Protein AF-0000000078445352 (afdb_homodimer)

InterPro domains:
  IPR007325 Kynurenine formamidase/cyclase-like [PF04199] (77-257)
  IPR037175 Kynurenine formamidase superfamily [G3DSA:3.50.30.50] (40-323)
  IPR037175 Kynurenine formamidase superfamily [SSF102198] (96-322)

Structure (mmCIF, N/CA/C/O backbone):
data_AF-0000000078445352-model_v1
#
loop_
_entity.id
_entity.type
_entity.pdbx_description
1 polymer Cyclase
#
loop_
_atom_site.group_PDB
_atom_site.id
_atom_site.type_symbol
_atom_site.label_atom_id
_atom_site.label_alt_id
_atom_site.label_comp_id
_atom_site.label_asym_id
_atom_site.label_entity_id
_atom_site.label_seq_id
_atom_site.pdbx_PDB_ins_code
_atom_site.Cartn_x
_atom_site.Cartn_y
_atom_site.Cartn_z
_atom_site.occupancy
_atom_site.B_iso_or_equiv
_atom_site.auth_seq_id
_atom_site.auth_comp_id
_atom_site.auth_asym_id
_atom_site.auth_atom_id
_atom_site.pdbx_PDB_model_num
ATOM 1 N N . MET A 1 1 ? -12.82 -17.109 7.715 1 85.44 1 MET A N 1
ATOM 2 C CA . MET A 1 1 ? -13.039 -18.531 7.445 1 85.44 1 MET A CA 1
ATOM 3 C C . MET A 1 1 ? -12.008 -19.391 8.172 1 85.44 1 MET A C 1
ATOM 5 O O . MET A 1 1 ? -10.805 -19.094 8.133 1 85.44 1 MET A O 1
ATOM 9 N N . ASP A 1 2 ? -12.453 -20.359 8.828 1 86.25 2 ASP A N 1
ATOM 10 C CA . ASP A 1 2 ? -11.57 -21.344 9.445 1 86.25 2 ASP A CA 1
ATOM 11 C C . ASP A 1 2 ? -11.078 -22.359 8.414 1 86.25 2 ASP A C 1
ATOM 13 O O . ASP A 1 2 ? -11.875 -23.109 7.832 1 86.25 2 ASP A O 1
ATOM 17 N N . ALA A 1 3 ? -9.805 -22.344 8.156 1 92.25 3 ALA A N 1
ATOM 18 C CA . ALA A 1 3 ? -9.195 -23.219 7.152 1 92.25 3 ALA A CA 1
ATOM 19 C C . ALA A 1 3 ? -9.531 -24.688 7.422 1 92.25 3 ALA A C 1
ATOM 21 O O . ALA A 1 3 ? -9.602 -25.484 6.492 1 92.25 3 ALA A O 1
ATOM 22 N N . ALA A 1 4 ? -9.742 -25.109 8.664 1 85.38 4 ALA A N 1
ATOM 23 C CA . ALA A 1 4 ? -10.047 -26.484 9.055 1 85.38 4 ALA A CA 1
ATOM 24 C C . ALA A 1 4 ? -11.375 -26.953 8.453 1 85.38 4 ALA A C 1
ATOM 26 O O . ALA A 1 4 ? -11.641 -28.141 8.352 1 85.38 4 ALA A O 1
ATOM 27 N N . LYS A 1 5 ? -12.188 -26.047 8 1 90.25 5 LYS A N 1
ATOM 28 C CA . LYS A 1 5 ? -13.5 -26.359 7.453 1 90.25 5 LYS A CA 1
ATOM 29 C C . LYS A 1 5 ? -13.43 -26.609 5.949 1 90.25 5 LYS A C 1
ATOM 31 O O . LYS A 1 5 ? -14.383 -27.094 5.348 1 90.25 5 LYS A O 1
ATOM 36 N N . LEU A 1 6 ? -12.273 -26.219 5.348 1 96.44 6 LEU A N 1
ATOM 37 C CA . LEU A 1 6 ? -12.102 -26.453 3.918 1 96.44 6 LEU A CA 1
ATOM 38 C C . LEU A 1 6 ? -11.75 -27.906 3.645 1 96.44 6 LEU A C 1
ATOM 40 O O . LEU A 1 6 ? -10.984 -28.516 4.395 1 96.44 6 LEU A O 1
ATOM 44 N N . PRO A 1 7 ? -12.344 -28.484 2.619 1 97.06 7 PRO A N 1
ATOM 45 C CA . PRO A 1 7 ? -11.977 -29.844 2.246 1 97.06 7 PRO A CA 1
ATOM 46 C C . PRO A 1 7 ? -10.547 -29.969 1.73 1 97.06 7 PRO A C 1
ATOM 48 O O . PRO A 1 7 ? -10 -28.984 1.196 1 97.06 7 PRO A O 1
ATOM 51 N N . ASN A 1 8 ? -9.984 -31.156 1.906 1 97.25 8 ASN A N 1
ATOM 52 C CA . ASN A 1 8 ? -8.742 -31.438 1.197 1 97.25 8 ASN A CA 1
ATOM 53 C C . ASN A 1 8 ? -8.969 -31.562 -0.306 1 97.25 8 ASN A C 1
ATOM 55 O O . ASN A 1 8 ? -10.102 -31.781 -0.751 1 97.25 8 ASN A O 1
ATOM 59 N N . TRP A 1 9 ? -7.898 -31.406 -1.06 1 97.94 9 TRP A N 1
ATOM 60 C CA . TRP A 1 9 ? -7.949 -31.438 -2.518 1 97.94 9 TRP A CA 1
ATOM 61 C C . TRP A 1 9 ? -8.719 -32.656 -3 1 97.94 9 TRP A C 1
ATOM 63 O O . TRP A 1 9 ? -9.625 -32.562 -3.832 1 97.94 9 TRP A O 1
ATOM 73 N N . LYS A 1 10 ? -8.438 -33.844 -2.467 1 97.44 10 LYS A N 1
ATOM 74 C CA . LYS A 1 10 ? -9.023 -35.094 -2.932 1 97.44 10 LYS A CA 1
ATOM 75 C C . LYS A 1 10 ? -10.523 -35.125 -2.645 1 97.44 10 LYS A C 1
ATOM 77 O O . LYS A 1 10 ? -11.273 -35.844 -3.328 1 97.44 10 LYS A O 1
ATOM 82 N N . ASP A 1 11 ? -10.977 -34.344 -1.657 1 97.56 11 ASP A N 1
ATOM 83 C CA . ASP A 1 11 ? -12.367 -34.406 -1.204 1 97.56 11 ASP A CA 1
ATOM 84 C C . ASP A 1 11 ? -13.141 -33.156 -1.655 1 97.56 11 ASP A C 1
ATOM 86 O O . ASP A 1 11 ? -14.25 -32.906 -1.181 1 97.56 11 ASP A O 1
ATOM 90 N N . MET A 1 12 ? -12.578 -32.344 -2.465 1 97.25 12 MET A N 1
ATOM 91 C CA . MET A 1 12 ? -13.258 -31.141 -2.961 1 97.25 12 MET A CA 1
ATOM 92 C C . MET A 1 12 ? -14.586 -31.516 -3.629 1 97.25 12 MET A C 1
ATOM 94 O O . MET A 1 12 ? -14.633 -32.406 -4.457 1 97.25 12 MET A O 1
ATOM 98 N N . PRO A 1 13 ? -15.609 -30.828 -3.213 1 96.5 13 PRO A N 1
ATOM 99 C CA . PRO A 1 13 ? -16.906 -31.125 -3.83 1 96.5 13 PRO A CA 1
ATOM 100 C C . PRO A 1 13 ? -16.922 -30.828 -5.328 1 96.5 13 PRO A C 1
ATOM 102 O O . PRO A 1 13 ? -16.25 -29.906 -5.785 1 96.5 13 PRO A O 1
ATOM 105 N N . ASN A 1 14 ? -17.766 -31.578 -5.969 1 96.06 14 ASN A N 1
ATOM 106 C CA . ASN A 1 14 ? -17.938 -31.375 -7.406 1 96.06 14 ASN A CA 1
ATOM 107 C C . ASN A 1 14 ? -18.734 -30.109 -7.699 1 96.06 14 ASN A C 1
ATOM 109 O O . ASN A 1 14 ? -19.75 -29.844 -7.043 1 96.06 14 ASN A O 1
ATOM 113 N N . VAL A 1 15 ? -18.203 -29.328 -8.594 1 96.12 15 VAL A N 1
ATOM 114 C CA . VAL A 1 15 ? -18.953 -28.219 -9.18 1 96.12 15 VAL A CA 1
ATOM 115 C C . VAL A 1 15 ? -19.344 -28.562 -10.617 1 96.12 15 VAL A C 1
ATOM 117 O O . VAL A 1 15 ? -18.5 -28.875 -11.438 1 96.12 15 VAL A O 1
ATOM 120 N N . GLU A 1 16 ? -20.625 -28.469 -10.859 1 94.12 16 GLU A N 1
ATOM 121 C CA . GLU A 1 16 ? -21.156 -28.906 -12.148 1 94.12 16 GLU A CA 1
ATOM 122 C C . GLU A 1 16 ? -20.469 -28.203 -13.305 1 94.12 16 GLU A C 1
ATOM 124 O O . GLU A 1 16 ? -20.359 -26.984 -13.328 1 94.12 16 GLU A O 1
ATOM 129 N N . GLY A 1 17 ? -19.953 -29.016 -14.242 1 93.06 17 GLY A N 1
ATOM 130 C CA . GLY A 1 17 ? -19.359 -28.5 -15.469 1 93.06 17 GLY A CA 1
ATOM 131 C C . GLY A 1 17 ? -17.938 -28 -15.281 1 93.06 17 GLY A C 1
ATOM 132 O O . GLY A 1 17 ? -17.359 -27.438 -16.203 1 93.06 17 GLY A O 1
ATOM 133 N N . LYS A 1 18 ? -17.406 -28.188 -14.078 1 95.31 18 LYS A N 1
ATOM 134 C CA . LYS A 1 18 ? -16.062 -27.719 -13.797 1 95.31 18 LYS A CA 1
ATOM 135 C C . LYS A 1 18 ? -15.141 -28.891 -13.43 1 95.31 18 LYS A C 1
ATOM 137 O O . LYS A 1 18 ? -15.617 -29.938 -13.008 1 95.31 18 LYS A O 1
ATOM 142 N N . PRO A 1 19 ? -13.883 -28.688 -13.68 1 94.06 19 PRO A N 1
ATOM 143 C CA . PRO A 1 19 ? -12.953 -29.75 -13.289 1 94.06 19 PRO A CA 1
ATOM 144 C C . PRO A 1 19 ? -12.875 -29.922 -11.773 1 94.06 19 PRO A C 1
ATOM 146 O O . PRO A 1 19 ? -13.328 -29.062 -11.016 1 94.06 19 PRO A O 1
ATOM 149 N N . HIS A 1 20 ? -12.305 -31.094 -11.375 1 96.5 20 HIS A N 1
ATOM 150 C CA . HIS A 1 20 ? -12.008 -31.297 -9.961 1 96.5 20 HIS A CA 1
ATOM 151 C C . HIS A 1 20 ? -11.141 -30.172 -9.414 1 96.5 20 HIS A C 1
ATOM 153 O O . HIS A 1 20 ? -10.203 -29.719 -10.078 1 96.5 20 HIS A O 1
ATOM 159 N N . GLY A 1 21 ? -11.492 -29.688 -8.258 1 96.81 21 GLY A N 1
ATOM 160 C CA . GLY A 1 21 ? -10.656 -28.688 -7.621 1 96.81 21 GLY A CA 1
ATOM 161 C C . GLY A 1 21 ? -11.25 -27.297 -7.676 1 96.81 21 GLY A C 1
ATOM 162 O O . GLY A 1 21 ? -10.648 -26.344 -7.172 1 96.81 21 GLY A O 1
ATOM 163 N N . CYS A 1 22 ? -12.375 -27.125 -8.312 1 97.69 22 CYS A N 1
ATOM 164 C CA . CYS A 1 22 ? -13.07 -25.844 -8.305 1 97.69 22 CYS A CA 1
ATOM 165 C C . CYS A 1 22 ? -13.633 -25.531 -6.922 1 97.69 22 CYS A C 1
ATOM 167 O O . CYS A 1 22 ? -14.359 -26.344 -6.344 1 97.69 22 CYS A O 1
ATOM 169 N N . ALA A 1 23 ? -13.352 -24.391 -6.398 1 97.94 23 ALA A N 1
ATOM 170 C CA . ALA A 1 23 ? -13.688 -24.062 -5.012 1 97.94 23 ALA A CA 1
ATOM 171 C C . ALA A 1 23 ? -14.891 -23.125 -4.949 1 97.94 23 ALA A C 1
ATOM 173 O O . ALA A 1 23 ? -15.172 -22.531 -3.902 1 97.94 23 ALA A O 1
ATOM 174 N N . TRP A 1 24 ? -15.609 -22.953 -6.059 1 98 24 TRP A N 1
ATOM 175 C CA . TRP A 1 24 ? -16.766 -22.062 -6.074 1 98 24 TRP A CA 1
ATOM 176 C C . TRP A 1 24 ? -17.766 -22.453 -4.988 1 98 24 TRP A C 1
ATOM 178 O O . TRP A 1 24 ? -18.047 -23.641 -4.781 1 98 24 TRP A O 1
ATOM 188 N N . GLY A 1 25 ? -18.25 -21.438 -4.23 1 96.81 25 GLY A N 1
ATOM 189 C CA . GLY A 1 25 ? -19.281 -21.641 -3.225 1 96.81 25 GLY A CA 1
ATOM 190 C C . GLY A 1 25 ? -18.719 -21.938 -1.848 1 96.81 25 GLY A C 1
ATOM 191 O O . GLY A 1 25 ? -19.422 -21.828 -0.844 1 96.81 25 GLY A O 1
ATOM 192 N N . LEU A 1 26 ? -17.453 -22.312 -1.758 1 97.25 26 LEU A N 1
ATOM 193 C CA . LEU A 1 26 ? -16.891 -22.75 -0.485 1 97.25 26 LEU A CA 1
ATOM 194 C C . LEU A 1 26 ? -16.766 -21.578 0.487 1 97.25 26 LEU A C 1
ATOM 196 O O . LEU A 1 26 ? -16.828 -21.766 1.704 1 97.25 26 LEU A O 1
ATOM 200 N N . PHE A 1 27 ? -16.625 -20.328 -0.074 1 97.62 27 PHE A N 1
ATOM 201 C CA . PHE A 1 27 ? -16.438 -19.172 0.786 1 97.62 27 PHE A CA 1
ATOM 202 C C . PHE A 1 27 ? -17.703 -18.328 0.832 1 97.62 27 PHE A C 1
ATOM 204 O O . PHE A 1 27 ? -17.703 -17.234 1.387 1 97.62 27 PHE A O 1
ATOM 211 N N . ASP A 1 28 ? -18.781 -18.766 0.199 1 97.5 28 ASP A N 1
ATOM 212 C CA . ASP A 1 28 ? -20.047 -18.062 0.258 1 97.5 28 ASP A CA 1
ATOM 213 C C . ASP A 1 28 ? -20.594 -18.016 1.686 1 97.5 28 ASP A C 1
ATOM 215 O O . ASP A 1 28 ? -20.312 -18.906 2.486 1 97.5 28 ASP A O 1
ATOM 219 N N . LYS A 1 29 ? -21.234 -16.906 2.092 1 94.56 29 LYS A N 1
ATOM 220 C CA . LYS A 1 29 ? -21.859 -16.75 3.402 1 94.56 29 LYS A CA 1
ATOM 221 C C . LYS A 1 29 ? -23.266 -16.188 3.277 1 94.56 29 LYS A C 1
ATOM 223 O O . LYS A 1 29 ? -23.469 -15.172 2.6 1 94.56 29 LYS A O 1
ATOM 228 N N . ASP A 1 30 ? -24.219 -16.828 3.885 1 94.19 30 ASP A N 1
ATOM 229 C CA . ASP A 1 30 ? -25.609 -16.359 3.967 1 94.19 30 ASP A CA 1
ATOM 230 C C . ASP A 1 30 ? -26.188 -16.125 2.576 1 94.19 30 ASP A C 1
ATOM 232 O O . ASP A 1 30 ? -26.75 -15.07 2.303 1 94.19 30 ASP A O 1
ATOM 236 N N . ASP A 1 31 ? -25.938 -17 1.614 1 92.31 31 ASP A N 1
ATOM 237 C CA . ASP A 1 31 ? -26.469 -17.016 0.255 1 92.31 31 ASP A CA 1
ATOM 238 C C . ASP A 1 31 ? -25.922 -15.859 -0.569 1 92.31 31 ASP A C 1
ATOM 240 O O . ASP A 1 31 ? -26.516 -15.469 -1.58 1 92.31 31 ASP A O 1
ATOM 244 N N . VAL A 1 32 ? -24.938 -15.242 -0.043 1 96.06 32 VAL A N 1
ATOM 245 C CA . VAL A 1 32 ? -24.234 -14.203 -0.798 1 96.06 32 VAL A CA 1
ATOM 246 C C . VAL A 1 32 ? -22.953 -14.758 -1.386 1 96.06 32 VAL A C 1
ATOM 248 O O . VAL A 1 32 ? -22.125 -15.328 -0.663 1 96.06 32 VAL A O 1
ATOM 251 N N . LYS A 1 33 ? -22.734 -14.594 -2.654 1 97.25 33 LYS A N 1
ATOM 252 C CA . LYS A 1 33 ? -21.547 -15.055 -3.35 1 97.25 33 LYS A CA 1
ATOM 253 C C . LYS A 1 33 ? -20.297 -14.289 -2.891 1 97.25 33 LYS A C 1
ATOM 255 O O . LYS A 1 33 ? -20.328 -13.055 -2.807 1 97.25 33 LYS A O 1
ATOM 260 N N . ASP A 1 34 ? -19.312 -15.055 -2.643 1 98.31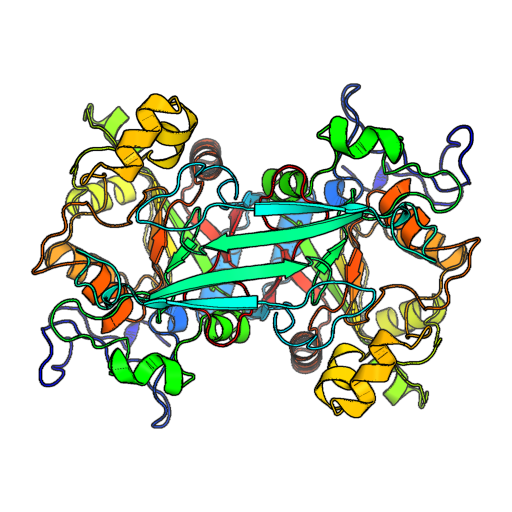 34 ASP A N 1
ATOM 261 C CA . ASP A 1 34 ? -18.062 -14.484 -2.16 1 98.31 34 ASP A CA 1
ATOM 262 C C . ASP A 1 34 ? -17.328 -13.742 -3.279 1 98.31 34 ASP A C 1
ATOM 264 O O . ASP A 1 34 ? -17.469 -14.102 -4.453 1 98.31 34 ASP A O 1
ATOM 268 N N . GLU A 1 35 ? -16.609 -12.703 -2.896 1 98.25 35 GLU A N 1
ATOM 269 C CA . GLU A 1 35 ? -15.836 -11.945 -3.879 1 98.25 35 GLU A CA 1
ATOM 270 C C . GLU A 1 35 ? -14.359 -11.867 -3.473 1 98.25 35 GLU A C 1
ATOM 272 O O . GLU A 1 35 ? -13.594 -11.102 -4.062 1 98.25 35 GLU A O 1
ATOM 277 N N . LEU A 1 36 ? -13.906 -12.641 -2.445 1 98.62 36 LEU A N 1
ATOM 278 C CA . LEU A 1 36 ? -12.562 -12.492 -1.893 1 98.62 36 LEU A CA 1
ATOM 279 C C . LEU A 1 36 ? -11.75 -13.766 -2.082 1 98.62 36 LEU A C 1
ATOM 281 O O . LEU A 1 36 ? -10.523 -13.734 -2.041 1 98.62 36 LEU A O 1
ATOM 285 N N . GLY A 1 37 ? -12.445 -14.922 -2.205 1 98.56 37 GLY A N 1
ATOM 286 C CA . GLY A 1 37 ? -11.758 -16.188 -2.342 1 98.56 37 GLY A CA 1
ATOM 287 C C . GLY A 1 37 ? -10.898 -16.531 -1.141 1 98.56 37 GLY A C 1
ATOM 288 O O . GLY A 1 37 ? -11.375 -16.5 -0.002 1 98.56 37 GLY A O 1
ATOM 289 N N . THR A 1 38 ? -9.656 -16.922 -1.381 1 98.88 38 THR A N 1
ATOM 290 C CA . THR A 1 38 ? -8.773 -17.453 -0.348 1 98.88 38 THR A CA 1
ATOM 291 C C . THR A 1 38 ? -8.344 -16.344 0.615 1 98.88 38 THR A C 1
ATOM 293 O O . THR A 1 38 ? -7.805 -16.625 1.688 1 98.88 38 THR A O 1
ATOM 296 N N . LEU A 1 39 ? -8.586 -15.086 0.323 1 98.88 39 LEU A N 1
ATOM 297 C CA . LEU A 1 39 ? -8.289 -14.023 1.275 1 98.88 39 LEU A CA 1
ATOM 298 C C . LEU A 1 39 ? -9.164 -14.148 2.52 1 98.88 39 LEU A C 1
ATOM 300 O O . LEU A 1 39 ? -8.859 -13.555 3.559 1 98.88 39 LEU A O 1
ATOM 304 N N . ASN A 1 40 ? -10.266 -14.906 2.398 1 98.62 40 ASN A N 1
ATOM 305 C CA . ASN A 1 40 ? -11.102 -15.172 3.562 1 98.62 40 ASN A CA 1
ATOM 306 C C . ASN A 1 40 ? -10.336 -15.922 4.645 1 98.62 40 ASN A C 1
ATOM 308 O O . ASN A 1 40 ? -10.758 -15.961 5.801 1 98.62 40 ASN A O 1
ATOM 312 N N . LEU A 1 41 ? -9.219 -16.547 4.301 1 98.75 41 LEU A N 1
ATOM 313 C CA . LEU A 1 41 ? -8.406 -17.281 5.258 1 98.75 41 LEU A CA 1
ATOM 314 C C . LEU A 1 41 ? -7.668 -16.344 6.195 1 98.75 41 LEU A C 1
ATOM 316 O O . LEU A 1 41 ? -7.164 -16.766 7.238 1 98.75 41 LEU A O 1
ATOM 320 N N . LEU A 1 42 ? -7.555 -15.086 5.797 1 98.81 42 LEU A N 1
ATOM 321 C CA . LEU A 1 42 ? -6.887 -14.086 6.625 1 98.81 42 LEU A CA 1
ATOM 322 C C . LEU A 1 42 ? -7.848 -13.5 7.652 1 98.81 42 LEU A C 1
ATOM 324 O O . LEU A 1 42 ? -8.172 -12.312 7.598 1 98.81 42 LEU A O 1
ATOM 328 N N . THR A 1 43 ? -8.227 -14.328 8.594 1 98.38 43 THR A N 1
ATOM 329 C CA . THR A 1 43 ? -9.109 -13.914 9.68 1 98.38 43 THR A CA 1
ATOM 330 C C . THR A 1 43 ? -8.359 -13.047 10.688 1 98.38 43 THR A C 1
ATOM 332 O O . THR A 1 43 ? -7.129 -13.047 10.727 1 98.38 43 THR A O 1
ATOM 335 N N . PRO A 1 44 ? -9.109 -12.32 11.516 1 98.19 44 PRO A N 1
ATOM 336 C CA . PRO A 1 44 ? -8.453 -11.523 12.555 1 98.19 44 PRO A CA 1
ATOM 337 C C . PRO A 1 44 ? -7.52 -12.344 13.438 1 98.19 44 PRO A C 1
ATOM 339 O O . PRO A 1 44 ? -6.449 -11.875 13.82 1 98.19 44 PRO A O 1
ATOM 342 N N . ASP A 1 45 ? -7.844 -13.594 13.711 1 98.38 45 ASP A N 1
ATOM 343 C CA . ASP A 1 45 ? -7 -14.461 14.531 1 98.38 45 ASP A CA 1
ATOM 344 C C . ASP A 1 45 ? -5.691 -14.789 13.812 1 98.38 45 ASP A C 1
ATOM 346 O O . ASP A 1 45 ? -4.625 -14.797 14.43 1 98.38 45 ASP A O 1
ATOM 350 N N . VAL A 1 46 ? -5.805 -15.078 12.539 1 98.62 46 VAL A N 1
ATOM 351 C CA . VAL A 1 46 ? -4.621 -15.352 11.734 1 98.62 46 VAL A CA 1
ATOM 352 C C . VAL A 1 46 ? -3.703 -14.133 11.727 1 98.62 46 VAL A C 1
ATOM 354 O O . VAL A 1 46 ? -2.488 -14.258 11.891 1 98.62 46 VAL A O 1
ATOM 357 N N . VAL A 1 47 ? -4.285 -12.953 11.586 1 98.75 47 VAL A N 1
ATOM 358 C CA . VAL A 1 47 ? -3.535 -11.703 11.555 1 98.75 47 VAL A CA 1
ATOM 359 C C . VAL A 1 47 ? -2.883 -11.461 12.914 1 98.75 47 VAL A C 1
ATOM 361 O O . VAL A 1 47 ? -1.701 -11.109 12.992 1 98.75 47 VAL A O 1
ATOM 364 N N . ARG A 1 48 ? -3.617 -11.633 13.961 1 98.62 48 ARG A N 1
ATOM 365 C CA . ARG A 1 48 ? -3.09 -11.438 15.312 1 98.62 48 ARG A CA 1
ATOM 366 C C . ARG A 1 48 ? -1.894 -12.344 15.57 1 98.62 48 ARG A C 1
ATOM 368 O O . ARG A 1 48 ? -0.885 -11.906 16.125 1 98.62 48 ARG A O 1
ATOM 375 N N . GLN A 1 49 ? -1.988 -13.625 15.133 1 98.38 49 GLN A N 1
ATOM 376 C CA . GLN A 1 49 ? -0.898 -14.578 15.328 1 98.38 49 GLN A CA 1
ATOM 377 C C . GLN A 1 49 ? 0.341 -14.164 14.539 1 98.38 49 GLN A C 1
ATOM 379 O O . GLN A 1 49 ? 1.47 -14.375 14.992 1 98.38 49 GLN A O 1
ATOM 384 N N . ALA A 1 50 ? 0.114 -13.562 13.398 1 98.81 50 ALA A N 1
ATOM 385 C CA . ALA A 1 50 ? 1.215 -13.164 12.523 1 98.81 50 ALA A CA 1
ATOM 386 C C . ALA A 1 50 ? 2.041 -12.047 13.164 1 98.81 50 ALA A C 1
ATOM 388 O O . ALA A 1 50 ? 3.178 -11.797 12.758 1 98.81 50 ALA A O 1
ATOM 389 N N . ARG A 1 51 ? 1.497 -11.312 14.156 1 98.62 51 ARG A N 1
ATOM 390 C CA . ARG A 1 51 ? 2.195 -10.211 14.82 1 98.62 51 ARG A CA 1
ATOM 391 C C . ARG A 1 51 ? 3.52 -10.68 15.414 1 98.62 51 ARG A C 1
ATOM 393 O O . ARG A 1 51 ? 4.477 -9.914 15.492 1 98.62 51 ARG A O 1
ATOM 400 N N . ASP A 1 52 ? 3.596 -11.977 15.766 1 98.25 52 ASP A N 1
ATOM 401 C CA . ASP A 1 52 ? 4.773 -12.539 16.422 1 98.25 52 ASP A CA 1
ATOM 402 C C . ASP A 1 52 ? 5.984 -12.508 15.492 1 98.25 52 ASP A C 1
ATOM 404 O O . ASP A 1 52 ? 7.125 -12.648 15.938 1 98.25 52 ASP A O 1
ATOM 408 N N . GLU A 1 53 ? 5.688 -12.344 14.195 1 98.81 53 GLU A N 1
ATOM 409 C CA . GLU A 1 53 ? 6.781 -12.266 13.234 1 98.81 53 GLU A CA 1
ATOM 410 C C . GLU A 1 53 ? 7.547 -10.953 13.383 1 98.81 53 GLU A C 1
ATOM 412 O O . GLU A 1 53 ? 8.68 -10.828 12.914 1 98.81 53 GLU A O 1
ATOM 417 N N . ILE A 1 54 ? 6.945 -9.898 13.953 1 98.88 54 ILE A N 1
ATOM 418 C CA . ILE A 1 54 ? 7.609 -8.609 14.133 1 98.88 54 ILE A CA 1
ATOM 419 C C . ILE A 1 54 ? 8.539 -8.664 15.336 1 98.88 54 ILE A C 1
ATOM 421 O O . ILE A 1 54 ? 8.125 -8.391 16.469 1 98.88 54 ILE A O 1
ATOM 425 N N . GLN A 1 55 ? 9.766 -9.008 15.031 1 98.75 55 GLN A N 1
ATOM 426 C CA . GLN A 1 55 ? 10.719 -9.227 16.109 1 98.75 55 GLN A CA 1
ATOM 427 C C . GLN A 1 55 ? 11.789 -8.141 16.125 1 98.75 55 GLN A C 1
ATOM 429 O O . GLN A 1 55 ? 12.188 -7.664 17.188 1 98.75 55 GLN A O 1
ATOM 434 N N . THR A 1 56 ? 12.258 -7.73 14.938 1 98.69 56 THR A N 1
ATOM 435 C CA . THR A 1 56 ? 13.367 -6.785 14.875 1 98.69 56 THR A CA 1
ATOM 436 C C . THR A 1 56 ? 12.883 -5.406 14.438 1 98.69 56 THR A C 1
ATOM 438 O O . THR A 1 56 ? 13.594 -4.414 14.602 1 98.69 56 THR A O 1
ATOM 441 N N . GLY A 1 57 ? 11.695 -5.391 13.789 1 98.69 57 GLY A N 1
ATOM 442 C CA . GLY A 1 57 ? 11.117 -4.125 13.375 1 98.69 57 GLY A CA 1
ATOM 443 C C . GLY A 1 57 ? 11.617 -3.646 12.023 1 98.69 57 GLY A C 1
ATOM 444 O O . GLY A 1 57 ? 11.203 -2.594 11.539 1 98.69 57 GLY A O 1
ATOM 445 N N . ARG A 1 58 ? 12.516 -4.395 11.328 1 98.69 58 ARG A N 1
ATOM 446 C CA . ARG A 1 58 ? 12.977 -4.043 9.992 1 98.69 58 ARG A CA 1
ATOM 447 C C . ARG A 1 58 ? 11.898 -4.324 8.945 1 98.69 58 ARG A C 1
ATOM 449 O O . ARG A 1 58 ? 11.266 -5.383 8.977 1 98.69 58 ARG A O 1
ATOM 456 N N . SER A 1 59 ? 11.664 -3.352 8.117 1 98.88 59 SER A N 1
ATOM 457 C CA . SER A 1 59 ? 10.656 -3.545 7.082 1 98.88 59 SER A CA 1
ATOM 458 C C . SER A 1 59 ? 11.273 -3.484 5.691 1 98.88 59 SER A C 1
ATOM 460 O O . SER A 1 59 ? 12.273 -2.797 5.48 1 98.88 59 SER A O 1
ATOM 462 N N . VAL A 1 60 ? 10.734 -4.211 4.75 1 98.88 60 VAL A N 1
ATOM 463 C CA . VAL A 1 60 ? 11.148 -4.27 3.354 1 98.88 60 VAL A CA 1
ATOM 464 C C . VAL A 1 60 ? 9.93 -4.16 2.441 1 98.88 60 VAL A C 1
ATOM 466 O O . VAL A 1 60 ? 8.969 -4.918 2.586 1 98.88 60 VAL A O 1
ATOM 469 N N . ALA A 1 61 ? 9.938 -3.189 1.55 1 98.69 61 ALA A N 1
ATOM 470 C CA . ALA A 1 61 ? 8.867 -3.057 0.568 1 98.69 61 ALA A CA 1
ATOM 471 C C . ALA A 1 61 ? 9.109 -3.961 -0.636 1 98.69 61 ALA A C 1
ATOM 473 O O . ALA A 1 61 ? 10.258 -4.27 -0.968 1 98.69 61 ALA A O 1
ATOM 474 N N . LEU A 1 62 ? 8.016 -4.352 -1.297 1 98.75 62 LEU A N 1
ATOM 475 C CA . LEU A 1 62 ? 8.148 -5.367 -2.336 1 98.75 62 LEU A CA 1
ATOM 476 C C . LEU A 1 62 ? 7.82 -4.785 -3.707 1 98.75 62 LEU A C 1
ATOM 478 O O . LEU A 1 62 ? 7.824 -5.504 -4.707 1 98.75 62 LEU A O 1
ATOM 482 N N . ASN A 1 63 ? 7.465 -3.5 -3.801 1 97.62 63 ASN A N 1
ATOM 483 C CA . ASN A 1 63 ? 7.195 -2.893 -5.098 1 97.62 63 ASN A CA 1
ATOM 484 C C . ASN A 1 63 ? 8.469 -2.756 -5.93 1 97.62 63 ASN A C 1
ATOM 486 O O . ASN A 1 63 ? 9.406 -2.068 -5.527 1 97.62 63 ASN A O 1
ATOM 490 N N . TRP A 1 64 ? 8.367 -3.406 -7.105 1 96.69 64 TRP A N 1
ATOM 491 C CA . TRP A 1 64 ? 9.398 -3.145 -8.102 1 96.69 64 TRP A CA 1
ATOM 492 C C . TRP A 1 64 ? 9.273 -1.731 -8.664 1 96.69 64 TRP A C 1
ATOM 494 O O . TRP A 1 64 ? 8.211 -1.107 -8.555 1 96.69 64 TRP A O 1
ATOM 504 N N . GLY A 1 65 ? 10.328 -1.036 -9.094 1 94.56 65 GLY A N 1
ATOM 505 C CA . GLY A 1 65 ? 10.18 0.292 -9.672 1 94.56 65 GLY A CA 1
ATOM 506 C C . GLY A 1 65 ? 9.148 0.353 -10.773 1 94.56 65 GLY A C 1
ATOM 507 O O . GLY A 1 65 ? 9.094 -0.537 -11.625 1 94.56 65 GLY A O 1
ATOM 508 N N . LEU A 1 66 ? 8.172 1.324 -10.672 1 95.12 66 LEU A N 1
ATOM 509 C CA . LEU A 1 66 ? 7.102 1.442 -11.664 1 95.12 66 LEU A CA 1
ATOM 510 C C . LEU A 1 66 ? 7.676 1.668 -13.055 1 95.12 66 LEU A C 1
ATOM 512 O O . LEU A 1 66 ? 6.988 1.459 -14.055 1 95.12 66 LEU A O 1
ATOM 516 N N . ASP A 1 67 ? 8.945 2.061 -13.086 1 92.31 67 ASP A N 1
ATOM 517 C CA . ASP A 1 67 ? 9.578 2.416 -14.352 1 92.31 67 ASP A CA 1
ATOM 518 C C . ASP A 1 67 ? 10.43 1.264 -14.883 1 92.31 67 ASP A C 1
ATOM 520 O O . ASP A 1 67 ? 11.094 1.397 -15.906 1 92.31 67 ASP A O 1
ATOM 524 N N . ARG A 1 68 ? 10.5 0.204 -14.203 1 89.81 68 ARG A N 1
ATOM 525 C CA . ARG A 1 68 ? 11.5 -0.813 -14.5 1 89.81 68 ARG A CA 1
ATOM 526 C C . ARG A 1 68 ? 11.164 -1.558 -15.789 1 89.81 68 ARG A C 1
ATOM 528 O O . ARG A 1 68 ? 12.039 -1.792 -16.625 1 89.81 68 ARG A O 1
ATOM 535 N N . LEU A 1 69 ? 9.906 -1.958 -15.953 1 85.75 69 LEU A N 1
ATOM 536 C CA . LEU A 1 69 ? 9.539 -2.533 -17.234 1 85.75 69 LEU A CA 1
ATOM 537 C C . LEU A 1 69 ? 9.398 -1.445 -18.297 1 85.75 69 LEU A C 1
ATOM 539 O O . LEU A 1 69 ? 8.344 -0.827 -18.438 1 85.75 69 LEU A O 1
ATOM 543 N N . SER A 1 70 ? 10.406 -1.158 -19.016 1 77.81 70 SER A N 1
ATOM 544 C CA . SER A 1 70 ? 10.523 0.024 -19.859 1 77.81 70 SER A CA 1
ATOM 545 C C . SER A 1 70 ? 10.008 -0.249 -21.266 1 77.81 70 SER A C 1
ATOM 547 O O . SER A 1 70 ? 9.766 0.683 -22.031 1 77.81 70 SER A O 1
ATOM 549 N N . GLU A 1 71 ? 9.867 -1.519 -21.562 1 80 71 GLU A N 1
ATOM 550 C CA . GLU A 1 71 ? 9.344 -1.86 -22.875 1 80 71 GLU A CA 1
ATOM 551 C C . GLU A 1 71 ? 7.93 -2.436 -22.781 1 80 71 GLU A C 1
ATOM 553 O O . GLU A 1 71 ? 7.633 -3.215 -21.875 1 80 71 GLU A O 1
ATOM 558 N N . GLU A 1 72 ? 7.207 -1.96 -23.719 1 80.38 72 GLU A N 1
ATOM 559 C CA . GLU A 1 72 ? 5.848 -2.492 -23.766 1 80.38 72 GLU A CA 1
ATOM 560 C C . GLU A 1 72 ? 5.852 -3.986 -24.078 1 80.38 72 GLU A C 1
ATOM 562 O O . GLU A 1 72 ? 6.496 -4.422 -25.031 1 80.38 72 GLU A O 1
ATOM 567 N N . ALA A 1 73 ? 5.391 -4.711 -23.156 1 75.88 73 ALA A N 1
ATOM 568 C CA . ALA A 1 73 ? 5.195 -6.141 -23.375 1 75.88 73 ALA A CA 1
ATOM 569 C C . ALA A 1 73 ? 3.723 -6.469 -23.594 1 75.88 73 ALA A C 1
ATOM 571 O O . ALA A 1 73 ? 2.85 -5.914 -22.922 1 75.88 73 ALA A O 1
ATOM 572 N N . PHE A 1 74 ? 3.439 -7.23 -24.672 1 78.75 74 PHE A N 1
ATOM 573 C CA . PHE A 1 74 ? 2.098 -7.719 -24.969 1 78.75 74 PHE A CA 1
ATOM 574 C C . PHE A 1 74 ? 1.146 -6.562 -25.234 1 78.75 74 PHE A C 1
ATOM 576 O O . PHE A 1 74 ? -0.052 -6.656 -24.969 1 78.75 74 PHE A O 1
ATOM 583 N N . GLY A 1 75 ? 1.68 -5.434 -25.625 1 82.31 75 GLY A N 1
ATOM 584 C CA . GLY A 1 75 ? 0.862 -4.27 -25.938 1 82.31 75 GLY A CA 1
ATOM 585 C C . GLY A 1 75 ? 0.43 -3.502 -24.703 1 82.31 75 GLY A C 1
ATOM 586 O O . GLY A 1 75 ? -0.485 -2.68 -24.766 1 82.31 75 GLY A O 1
ATOM 587 N N . ARG A 1 76 ? 0.998 -3.785 -23.578 1 90 76 ARG A N 1
ATOM 588 C CA . ARG A 1 76 ? 0.69 -3.078 -22.344 1 90 76 ARG A CA 1
ATOM 589 C C . ARG A 1 76 ? 1.481 -1.777 -22.234 1 90 76 ARG A C 1
ATOM 591 O O . ARG A 1 76 ? 2.699 -1.771 -22.422 1 90 76 ARG A O 1
ATOM 598 N N . HIS A 1 77 ? 0.765 -0.704 -21.953 1 91.38 77 HIS A N 1
ATOM 599 C CA . HIS A 1 77 ? 1.425 0.593 -21.859 1 91.38 77 HIS A CA 1
ATOM 600 C C . HIS A 1 77 ? 2.303 0.671 -20.609 1 91.38 77 HIS A C 1
ATOM 602 O O . HIS A 1 77 ? 1.861 0.326 -19.516 1 91.38 77 HIS A O 1
ATOM 608 N N . THR A 1 78 ? 3.508 1.104 -20.875 1 93.12 78 THR A N 1
ATOM 609 C CA . THR A 1 78 ? 4.422 1.321 -19.766 1 93.12 78 THR A CA 1
ATOM 610 C C . THR A 1 78 ? 4.121 2.648 -19.062 1 93.12 78 THR A C 1
ATOM 612 O O . THR A 1 78 ? 3.215 3.377 -19.469 1 93.12 78 THR A O 1
ATOM 615 N N . LEU A 1 79 ? 4.852 2.932 -18.016 1 96.5 79 LEU A N 1
ATOM 616 C CA . LEU A 1 79 ? 4.633 4.109 -17.188 1 96.5 79 LEU A CA 1
ATOM 617 C C . LEU A 1 79 ? 4.816 5.387 -18 1 96.5 79 LEU A C 1
ATOM 619 O O . LEU A 1 79 ? 5.809 5.535 -18.719 1 96.5 79 LEU A O 1
ATOM 623 N N . LYS A 1 80 ? 3.811 6.254 -18 1 97 80 LYS A N 1
ATOM 624 C CA . LYS A 1 80 ? 3.955 7.672 -18.328 1 97 80 LYS A CA 1
ATOM 625 C C . LYS A 1 80 ? 3.906 8.531 -17.062 1 97 80 LYS A C 1
ATOM 627 O O . LYS A 1 80 ? 2.988 8.406 -16.25 1 97 80 LYS A O 1
ATOM 632 N N . HIS A 1 81 ? 4.887 9.258 -16.844 1 97.19 81 HIS A N 1
ATOM 633 C CA . HIS A 1 81 ? 5.043 10.109 -15.664 1 97.19 81 HIS A CA 1
ATOM 634 C C . HIS A 1 81 ? 5.25 11.562 -16.062 1 97.19 81 HIS A C 1
ATOM 636 O O . HIS A 1 81 ? 6.285 11.914 -16.625 1 97.19 81 HIS A O 1
ATOM 642 N N . GLU A 1 82 ? 4.246 12.398 -15.773 1 97.38 82 GLU A N 1
ATOM 643 C CA . GLU A 1 82 ? 4.309 13.812 -16.125 1 97.38 82 GLU A CA 1
ATOM 644 C C . GLU A 1 82 ? 4.301 14.688 -14.875 1 97.38 82 GLU A C 1
ATOM 646 O O . GLU A 1 82 ? 3.434 14.539 -14.008 1 97.38 82 GLU A O 1
ATOM 651 N N . ILE A 1 83 ? 5.293 15.617 -14.805 1 97.31 83 ILE A N 1
ATOM 652 C CA . ILE A 1 83 ? 5.352 16.578 -13.703 1 97.31 83 ILE A CA 1
ATOM 653 C C . ILE A 1 83 ? 4.617 17.859 -14.094 1 97.31 83 ILE A C 1
ATOM 655 O O . ILE A 1 83 ? 4.77 18.344 -15.211 1 97.31 83 ILE A O 1
ATOM 659 N N . VAL A 1 84 ? 3.783 18.312 -13.188 1 95.12 84 VAL A N 1
ATOM 660 C CA . VAL A 1 84 ? 3.057 19.562 -13.398 1 95.12 84 VAL A CA 1
ATOM 661 C C . VAL A 1 84 ? 3.627 20.656 -12.484 1 95.12 84 VAL A C 1
ATOM 663 O O . VAL A 1 84 ? 3.586 20.531 -11.258 1 95.12 84 VAL A O 1
ATOM 666 N N . ASP A 1 85 ? 4.145 21.688 -13.07 1 95.12 85 ASP A N 1
ATOM 667 C CA . ASP A 1 85 ? 4.648 22.844 -12.344 1 95.12 85 ASP A CA 1
ATOM 668 C C . ASP A 1 85 ? 3.547 23.875 -12.125 1 95.12 85 ASP A C 1
ATOM 670 O O . ASP A 1 85 ? 3.078 24.516 -13.07 1 95.12 85 ASP A O 1
ATOM 674 N N . TRP A 1 86 ? 3.217 24.062 -10.859 1 93 86 TRP A N 1
ATOM 675 C CA . TRP A 1 86 ? 2.107 24.953 -10.555 1 93 86 TRP A CA 1
ATOM 676 C C . TRP A 1 86 ? 2.453 26.391 -10.914 1 93 86 TRP A C 1
ATOM 678 O O . TRP A 1 86 ? 1.562 27.234 -11.109 1 93 86 TRP A O 1
ATOM 688 N N . ARG A 1 87 ? 3.629 26.75 -10.953 1 91.56 87 ARG A N 1
ATOM 689 C CA . ARG A 1 87 ? 4.023 28.109 -11.281 1 91.56 87 ARG A CA 1
ATOM 690 C C . ARG A 1 87 ? 3.68 28.453 -12.727 1 91.56 87 ARG A C 1
ATOM 692 O O . ARG A 1 87 ? 3.664 29.625 -13.109 1 91.56 87 ARG A O 1
ATOM 699 N N . THR A 1 88 ? 3.518 27.391 -13.484 1 88.44 88 THR A N 1
ATOM 700 C CA . THR A 1 88 ? 3.16 27.609 -14.875 1 88.44 88 THR A CA 1
ATOM 701 C C . THR A 1 88 ? 1.651 27.781 -15.031 1 88.44 88 THR A C 1
ATOM 703 O O . THR A 1 88 ? 1.17 28.188 -16.094 1 88.44 88 THR A O 1
ATOM 706 N N . LYS A 1 89 ? 0.918 27.406 -13.992 1 82.75 89 LYS A N 1
ATOM 707 C CA . LYS A 1 89 ? -0.526 27.625 -13.992 1 82.75 89 LYS A CA 1
ATOM 708 C C . LYS A 1 89 ? -0.861 29.094 -13.727 1 82.75 89 LYS A C 1
ATOM 710 O O . LYS A 1 89 ? -0.197 29.75 -12.93 1 82.75 89 LYS A O 1
ATOM 715 N N . PRO A 1 90 ? -1.999 29.484 -14.406 1 77.88 90 PRO A N 1
ATOM 716 C CA . PRO A 1 90 ? -2.436 30.859 -14.094 1 77.88 90 PRO A CA 1
ATOM 717 C C . PRO A 1 90 ? -2.926 31 -12.656 1 77.88 90 PRO A C 1
ATOM 719 O O . PRO A 1 90 ? -3.533 30.078 -12.109 1 77.88 90 PRO A O 1
ATOM 722 N N . SER A 1 91 ? -2.555 31.891 -11.883 1 70.31 91 SER A N 1
ATOM 723 C CA . SER A 1 91 ? -3.148 32.312 -10.617 1 70.31 91 SER A CA 1
ATOM 724 C C . SER A 1 91 ? -2.555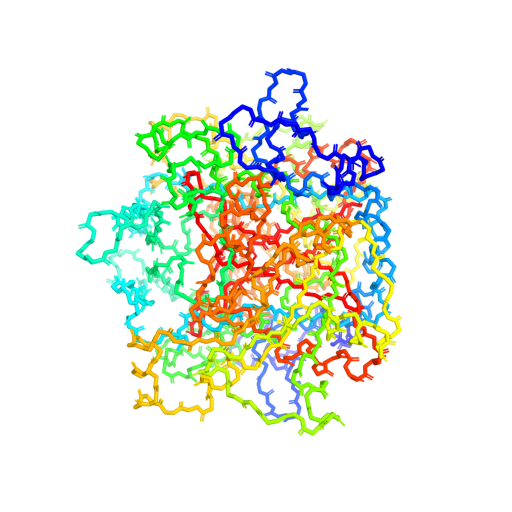 31.531 -9.445 1 70.31 91 SER A C 1
ATOM 726 O O . SER A 1 91 ? -3.023 31.656 -8.312 1 70.31 91 SER A O 1
ATOM 728 N N . TYR A 1 92 ? -1.653 30.609 -9.797 1 72.94 92 TYR A N 1
ATOM 729 C CA . TYR A 1 92 ? -1.11 29.891 -8.656 1 72.94 92 TYR A CA 1
ATOM 730 C C . TYR A 1 92 ? 0.387 30.125 -8.516 1 72.94 92 TYR A C 1
ATOM 732 O O . TYR A 1 92 ? 1.197 29.438 -9.133 1 72.94 92 TYR A O 1
ATOM 740 N N . PRO A 1 93 ? 0.681 30.969 -7.66 1 78.06 93 PRO A N 1
ATOM 741 C CA . PRO A 1 93 ? 2.078 31.375 -7.527 1 78.06 93 PRO A CA 1
ATOM 742 C C . PRO A 1 93 ? 2.879 30.484 -6.59 1 78.06 93 PRO A C 1
ATOM 744 O O . PRO A 1 93 ? 3.947 30.875 -6.113 1 78.06 93 PRO A O 1
ATOM 747 N N . PHE A 1 94 ? 2.445 29.234 -6.395 1 86.5 94 PHE A N 1
ATOM 748 C CA . PHE A 1 94 ? 3.078 28.406 -5.371 1 86.5 94 PHE A CA 1
ATOM 749 C C . PHE A 1 94 ? 4.238 27.609 -5.957 1 86.5 94 PHE A C 1
ATOM 751 O O . PHE A 1 94 ? 4.168 27.156 -7.098 1 86.5 94 PHE A O 1
ATOM 758 N N . TYR A 1 95 ? 5.332 27.609 -5.234 1 95.56 95 TYR A N 1
ATOM 759 C CA . TYR A 1 95 ? 6.359 26.609 -5.512 1 95.56 95 TYR A CA 1
ATOM 760 C C . TYR A 1 95 ? 5.859 25.203 -5.191 1 95.56 95 TYR A C 1
ATOM 762 O O . TYR A 1 95 ? 5.992 24.734 -4.059 1 95.56 95 TYR A O 1
ATOM 770 N N . CYS A 1 96 ? 5.191 24.609 -6.176 1 96.44 96 CYS A N 1
ATOM 771 C CA . CYS A 1 96 ? 4.504 23.344 -5.973 1 96.44 96 CYS A CA 1
ATOM 772 C C . CYS A 1 96 ? 4.57 22.469 -7.223 1 96.44 96 CYS A C 1
ATOM 774 O O . CYS A 1 96 ? 4.453 22.984 -8.344 1 96.44 96 CYS A O 1
ATOM 776 N N . TYR A 1 97 ? 4.867 21.219 -7.023 1 97.25 97 TYR A N 1
ATOM 777 C CA . TYR A 1 97 ? 4.777 20.25 -8.109 1 97.25 97 TYR A CA 1
ATOM 778 C C . TYR A 1 97 ? 3.689 19.219 -7.828 1 97.25 97 TYR A C 1
ATOM 780 O O . TYR A 1 97 ? 3.484 18.812 -6.68 1 97.25 97 TYR A O 1
ATOM 788 N N . ASP A 1 98 ? 2.947 18.844 -8.836 1 96.62 98 ASP A N 1
ATOM 789 C CA . ASP A 1 98 ? 2.143 17.641 -8.906 1 96.62 98 ASP A CA 1
ATOM 790 C C . ASP A 1 98 ? 2.732 16.641 -9.906 1 96.62 98 ASP A C 1
ATOM 792 O O . ASP A 1 98 ? 3.691 16.953 -10.609 1 96.62 98 ASP A O 1
ATOM 796 N N . ASP A 1 99 ? 2.186 15.469 -9.836 1 97.62 99 ASP A N 1
ATOM 797 C CA . ASP A 1 99 ? 2.502 14.578 -10.953 1 97.62 99 ASP A CA 1
ATOM 798 C C . ASP A 1 99 ? 1.272 13.781 -11.383 1 97.62 99 ASP A C 1
ATOM 800 O O . ASP A 1 99 ? 0.346 13.586 -10.594 1 97.62 99 ASP A O 1
ATOM 804 N N . GLU A 1 100 ? 1.229 13.547 -12.633 1 97.19 100 GLU A N 1
ATOM 805 C CA . GLU A 1 100 ? 0.258 12.672 -13.281 1 97.19 100 GLU A CA 1
ATOM 806 C C . GLU A 1 100 ? 0.92 11.398 -13.805 1 97.19 100 GLU A C 1
ATOM 808 O O . GLU A 1 100 ? 1.964 11.461 -14.453 1 97.19 100 GLU A O 1
ATOM 813 N N . ILE A 1 101 ? 0.264 10.289 -13.438 1 97.31 101 ILE A N 1
ATOM 814 C CA . ILE A 1 101 ? 0.858 9.023 -13.859 1 97.31 101 ILE A CA 1
ATOM 815 C C . ILE A 1 101 ? -0.175 8.195 -14.617 1 97.31 101 ILE A C 1
ATOM 817 O O . ILE A 1 101 ? -1.377 8.312 -14.367 1 97.31 101 ILE A O 1
ATOM 821 N N . SER A 1 102 ? 0.28 7.445 -15.586 1 97.25 102 SER A N 1
ATOM 822 C CA . SER A 1 102 ? -0.513 6.496 -16.359 1 97.25 102 SER A CA 1
ATOM 823 C C . SER A 1 102 ? 0.252 5.199 -16.594 1 97.25 102 SER A C 1
ATOM 825 O O . SER A 1 102 ? 1.438 5.223 -16.938 1 97.25 102 SER A O 1
ATOM 827 N N . PHE A 1 103 ? -0.383 4.074 -16.344 1 96.38 103 PHE A N 1
ATOM 828 C CA . PHE A 1 103 ? 0.272 2.795 -16.594 1 96.38 103 PHE A CA 1
ATOM 829 C C . PHE A 1 103 ? -0.749 1.663 -16.641 1 96.38 103 PHE A C 1
ATOM 831 O O . PHE A 1 103 ? -1.884 1.825 -16.188 1 96.38 103 PHE A O 1
ATOM 838 N N . ASN A 1 104 ? -0.38 0.593 -17.359 1 97.31 104 ASN A N 1
ATOM 839 C CA . ASN A 1 104 ? -1.082 -0.682 -17.25 1 97.31 104 ASN A CA 1
ATOM 840 C C . ASN A 1 104 ? -0.763 -1.385 -15.938 1 97.31 104 ASN A C 1
ATOM 842 O O . ASN A 1 104 ? 0.405 -1.528 -15.57 1 97.31 104 ASN A O 1
ATOM 846 N N . THR A 1 105 ? -1.751 -1.84 -15.18 1 96.69 105 THR A N 1
ATOM 847 C CA . THR A 1 105 ? -1.549 -2.348 -13.828 1 96.69 105 THR A CA 1
ATOM 848 C C . THR A 1 105 ? -0.868 -3.713 -13.859 1 96.69 105 THR A C 1
ATOM 850 O O . THR A 1 105 ? -0.521 -4.266 -12.812 1 96.69 105 THR A O 1
ATOM 853 N N . GLN A 1 106 ? -0.583 -4.176 -15.102 1 93.81 106 GLN A N 1
ATOM 854 C CA . GLN A 1 106 ? 0.13 -5.441 -15.258 1 93.81 106 GLN A CA 1
ATOM 855 C C . GLN A 1 106 ? 1.598 -5.203 -15.609 1 93.81 106 GLN A C 1
ATOM 857 O O . GLN A 1 106 ? 2.352 -6.156 -15.82 1 93.81 106 GLN A O 1
ATOM 862 N N . VAL A 1 107 ? 1.977 -3.912 -15.734 1 90.88 107 VAL A N 1
ATOM 863 C CA . VAL A 1 107 ? 3.354 -3.609 -16.109 1 90.88 107 VAL A CA 1
ATOM 864 C C . VAL A 1 107 ? 4.168 -3.264 -14.867 1 90.88 107 VAL A C 1
ATOM 866 O O . VAL A 1 107 ? 4.16 -2.117 -14.414 1 90.88 107 VAL A O 1
ATOM 869 N N . GLY A 1 108 ? 4.832 -4.23 -14.148 1 92.88 108 GLY A N 1
ATOM 870 C CA . GLY A 1 108 ? 5.586 -4.156 -12.914 1 92.88 108 GLY A CA 1
ATOM 871 C C . GLY A 1 108 ? 5.039 -5.066 -11.828 1 92.88 108 GLY A C 1
ATOM 872 O O . GLY A 1 108 ? 4.312 -6.02 -12.117 1 92.88 108 GLY A O 1
ATOM 873 N N . SER A 1 109 ? 5.434 -4.777 -10.641 1 97.31 109 SER A N 1
ATOM 874 C CA . SER A 1 109 ? 4.863 -5.559 -9.555 1 97.31 109 SER A CA 1
ATOM 875 C C . SER A 1 109 ? 3.344 -5.445 -9.523 1 97.31 109 SER A C 1
ATOM 877 O O . SER A 1 109 ? 2.797 -4.34 -9.586 1 97.31 109 SER A O 1
ATOM 879 N N . GLN A 1 110 ? 2.67 -6.57 -9.406 1 98.25 110 GLN A N 1
ATOM 880 C CA . GLN A 1 110 ? 1.212 -6.527 -9.469 1 98.25 110 GLN A CA 1
ATOM 881 C C . GLN A 1 110 ? 0.593 -7.676 -8.68 1 98.25 110 GLN A C 1
ATOM 883 O O . GLN A 1 110 ? 1.211 -8.734 -8.516 1 98.25 110 GLN A O 1
ATOM 888 N N . TRP A 1 111 ? -0.602 -7.375 -8.156 1 98.81 111 TRP A N 1
ATOM 889 C CA . TRP A 1 111 ? -1.57 -8.43 -7.863 1 98.81 111 TRP A CA 1
ATOM 890 C C . TRP A 1 111 ? -2.479 -8.68 -9.062 1 98.81 111 TRP A C 1
ATOM 892 O O . TRP A 1 111 ? -3.084 -7.75 -9.594 1 98.81 111 TRP A O 1
ATOM 902 N N . ASP A 1 112 ? -2.51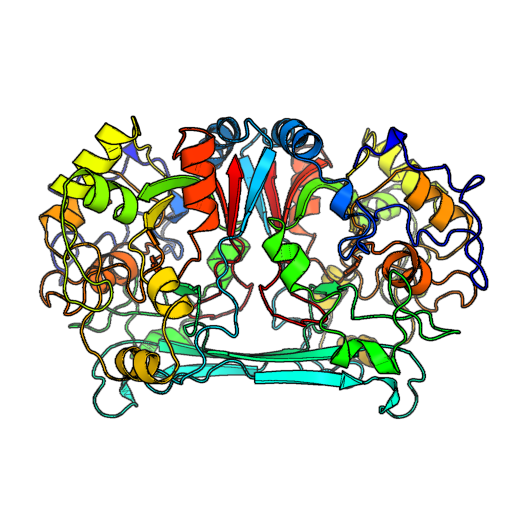4 -9.898 -9.469 1 98.62 112 ASP A N 1
ATOM 903 C CA . ASP A 1 112 ? -3.633 -10.289 -10.32 1 98.62 112 ASP A CA 1
ATOM 904 C C . ASP A 1 112 ? -4.93 -10.375 -9.516 1 98.62 112 ASP A C 1
ATOM 906 O O . ASP A 1 112 ? -5.082 -11.266 -8.672 1 98.62 112 ASP A O 1
ATOM 910 N N . GLY A 1 113 ? -5.824 -9.391 -9.781 1 98.38 113 GLY A N 1
ATOM 911 C CA . GLY A 1 113 ? -7.125 -9.453 -9.133 1 98.38 113 GLY A CA 1
ATOM 912 C C . GLY A 1 113 ? -8.047 -10.484 -9.758 1 98.38 113 GLY A C 1
ATOM 913 O O . GLY A 1 113 ? -7.68 -11.148 -10.734 1 98.38 113 GLY A O 1
ATOM 914 N N . LEU A 1 114 ? -9.227 -10.57 -9.258 1 98.75 114 LEU A N 1
ATOM 915 C CA . LEU A 1 114 ? -10.133 -11.656 -9.633 1 98.75 114 LEU A CA 1
ATOM 916 C C . LEU A 1 114 ? -10.859 -11.328 -10.93 1 98.75 114 LEU A C 1
ATOM 918 O O . LEU A 1 114 ? -11.539 -12.188 -11.5 1 98.75 114 LEU A O 1
ATOM 922 N N . ARG A 1 115 ? -10.625 -10.141 -11.477 1 98.75 115 ARG A N 1
ATOM 923 C CA . ARG A 1 115 ? -11.172 -9.773 -12.781 1 98.75 115 ARG A CA 1
ATOM 924 C C . ARG A 1 115 ? -10.141 -9.992 -13.883 1 98.75 115 ARG A C 1
ATOM 926 O O . ARG A 1 115 ? -10.438 -9.766 -15.062 1 98.75 115 ARG A O 1
ATOM 933 N N . HIS A 1 116 ? -8.977 -10.375 -13.57 1 98.44 116 HIS A N 1
ATOM 934 C CA . HIS A 1 116 ? -7.859 -10.367 -14.508 1 98.44 116 HIS A CA 1
ATOM 935 C C . HIS A 1 116 ? -7.926 -11.57 -15.445 1 98.44 116 HIS A C 1
ATOM 937 O O . HIS A 1 116 ? -7.684 -11.438 -16.656 1 98.44 116 HIS A O 1
ATOM 943 N N . TRP A 1 117 ? -8.281 -12.75 -14.93 1 97.94 117 TRP A N 1
ATOM 944 C CA . TRP A 1 117 ? -8.117 -13.992 -15.688 1 97.94 117 TRP A CA 1
ATOM 945 C C . TRP A 1 117 ? -9.312 -14.914 -15.492 1 97.94 117 TRP A C 1
ATOM 947 O O . TRP A 1 117 ? -9.633 -15.289 -14.359 1 97.94 117 TRP A O 1
ATOM 957 N N . GLY A 1 118 ? -10.008 -15.227 -16.578 1 97.62 118 GLY A N 1
ATOM 958 C CA . GLY A 1 118 ? -11.016 -16.281 -16.594 1 97.62 118 GLY A CA 1
ATOM 959 C C . GLY A 1 118 ? -10.469 -17.609 -17.062 1 97.62 118 GLY A C 1
ATOM 960 O O . GLY A 1 118 ? -9.469 -17.672 -17.766 1 97.62 118 GLY A O 1
ATOM 961 N N . ASP A 1 119 ? -11.188 -18.625 -16.641 1 96.69 119 ASP A N 1
ATOM 962 C CA . ASP A 1 119 ? -10.828 -19.953 -17.125 1 96.69 119 ASP A CA 1
ATOM 963 C C . ASP A 1 119 ? -10.609 -19.953 -18.625 1 96.69 119 ASP A C 1
ATOM 965 O O . ASP A 1 119 ? -11.492 -19.547 -19.391 1 96.69 119 ASP A O 1
ATOM 969 N N . SER A 1 120 ? -9.477 -20.484 -19.062 1 93.12 120 SER A N 1
ATOM 970 C CA . SER A 1 120 ? -9.031 -20.359 -20.438 1 93.12 120 SER A CA 1
ATOM 971 C C . SER A 1 120 ? -9.938 -21.125 -21.391 1 93.12 120 SER A C 1
ATOM 973 O O . SER A 1 120 ? -9.992 -20.828 -22.578 1 93.12 120 SER A O 1
ATOM 975 N N . LYS A 1 121 ? -10.641 -22.094 -20.938 1 92.56 121 LYS A N 1
ATOM 976 C CA . LYS A 1 121 ? -11.477 -22.938 -21.797 1 92.56 121 LYS A CA 1
ATOM 977 C C . LYS A 1 121 ? -12.922 -22.453 -21.797 1 92.56 121 LYS A C 1
ATOM 979 O O . LYS A 1 121 ? -13.594 -22.516 -22.828 1 92.56 121 LYS A O 1
ATOM 984 N N . THR A 1 122 ? -13.367 -21.938 -20.656 1 94.69 122 THR A N 1
ATOM 985 C CA . THR A 1 122 ? -14.805 -21.734 -20.547 1 94.69 122 THR A CA 1
ATOM 986 C C . THR A 1 122 ? -15.133 -20.25 -20.375 1 94.69 122 THR A C 1
ATOM 988 O O . THR A 1 122 ? -16.281 -19.844 -20.562 1 94.69 122 THR A O 1
ATOM 991 N N . GLY A 1 123 ? -14.156 -19.453 -19.891 1 96.88 123 GLY A N 1
ATOM 992 C CA . GLY A 1 123 ? -14.336 -18.016 -19.828 1 96.88 123 GLY A CA 1
ATOM 993 C C . GLY A 1 123 ? -14.953 -17.547 -18.516 1 96.88 123 GLY A C 1
ATOM 994 O O . GLY A 1 123 ? -15.328 -16.375 -18.391 1 96.88 123 GLY A O 1
ATOM 995 N N . TYR A 1 124 ? -15.055 -18.516 -17.578 1 98.12 124 TYR A N 1
ATOM 996 C CA . TYR A 1 124 ? -15.68 -18.141 -16.312 1 98.12 124 TYR A CA 1
ATOM 997 C C . TYR A 1 124 ? -14.641 -17.672 -15.297 1 98.12 124 TYR A C 1
ATOM 999 O O . TYR A 1 124 ? -13.555 -18.234 -15.203 1 98.12 124 TYR A O 1
ATOM 1007 N N . TYR A 1 125 ? -14.984 -16.578 -14.648 1 98.56 125 TYR A N 1
ATOM 1008 C CA . TYR A 1 125 ? -14.203 -16.031 -13.539 1 98.56 125 TYR A CA 1
ATOM 1009 C C . TYR A 1 125 ? -14.68 -16.594 -12.203 1 98.56 125 TYR A C 1
ATOM 1011 O O . TYR A 1 125 ? -15.57 -17.453 -12.164 1 98.56 125 TYR A O 1
ATOM 1019 N N . TYR A 1 126 ? -14.055 -16.188 -11.094 1 98.62 126 TYR A N 1
ATOM 1020 C CA . TYR A 1 126 ? -14.32 -16.703 -9.758 1 98.62 126 TYR A CA 1
ATOM 1021 C C . TYR A 1 126 ? -15.805 -16.641 -9.438 1 98.62 126 TYR A C 1
ATOM 1023 O O . TYR A 1 126 ? -16.469 -15.641 -9.703 1 98.62 126 TYR A O 1
ATOM 1031 N N . ASN A 1 127 ? -16.281 -17.656 -8.953 1 97.75 127 ASN A N 1
ATOM 1032 C CA . ASN A 1 127 ? -17.641 -17.859 -8.453 1 97.75 127 ASN A CA 1
ATOM 1033 C C . ASN A 1 127 ? -18.672 -17.688 -9.57 1 97.75 127 ASN A C 1
ATOM 1035 O O . ASN A 1 127 ? -19.781 -17.219 -9.328 1 97.75 127 ASN A O 1
ATOM 1039 N N . GLY A 1 128 ? -18.281 -17.938 -10.797 1 97.44 128 GLY A N 1
ATOM 1040 C CA . GLY A 1 128 ? -19.172 -18.312 -11.883 1 97.44 128 GLY A CA 1
ATOM 1041 C C . GLY A 1 128 ? -19.625 -17.125 -12.719 1 97.44 128 GLY A C 1
ATOM 1042 O O . GLY A 1 128 ? -20.688 -17.156 -13.336 1 97.44 128 GLY A O 1
ATOM 1043 N N . ILE A 1 129 ? -18.922 -16.078 -12.781 1 98.19 129 ILE A N 1
ATOM 1044 C CA . ILE A 1 129 ? -19.266 -14.969 -13.656 1 98.19 129 ILE A CA 1
ATOM 1045 C C . ILE A 1 129 ? -18.547 -15.109 -14.992 1 98.19 129 ILE A C 1
ATOM 1047 O O . ILE A 1 129 ? -17.312 -15.219 -15.031 1 98.19 129 ILE A O 1
ATOM 1051 N N . HIS A 1 130 ? -19.297 -15.148 -16.031 1 98.19 130 HIS A N 1
ATOM 1052 C CA . HIS A 1 130 ? -18.688 -15.305 -17.344 1 98.19 130 HIS A CA 1
ATOM 1053 C C . HIS A 1 130 ? -18.031 -14.008 -17.812 1 98.19 130 HIS A C 1
ATOM 1055 O O . HIS A 1 130 ? -18.484 -12.922 -17.453 1 98.19 130 HIS A O 1
ATOM 1061 N N . HIS A 1 131 ? -17.062 -14.141 -18.656 1 98 131 HIS A N 1
ATOM 1062 C CA . HIS A 1 131 ? -16.266 -13.047 -19.203 1 98 131 HIS A CA 1
ATOM 1063 C C . HIS A 1 131 ? -17.172 -11.969 -19.812 1 98 131 HIS A C 1
ATOM 1065 O O . HIS A 1 131 ? -16.953 -10.781 -19.562 1 98 131 HIS A O 1
ATOM 1071 N N . ASP A 1 132 ? -18.172 -12.289 -20.484 1 96.88 132 ASP A N 1
ATOM 1072 C CA . ASP A 1 132 ? -19.047 -11.367 -21.219 1 96.88 132 ASP A CA 1
ATOM 1073 C C . ASP A 1 132 ? -19.922 -10.562 -20.25 1 96.88 132 ASP A C 1
ATOM 1075 O O . ASP A 1 132 ? -20.438 -9.508 -20.609 1 96.88 132 ASP A O 1
ATOM 1079 N N . ASP A 1 133 ? -20.031 -11.062 -19 1 97.94 133 ASP A N 1
ATOM 1080 C CA . ASP A 1 133 ? -20.922 -10.43 -18.031 1 97.94 133 ASP A CA 1
ATOM 1081 C C . ASP A 1 133 ? -20.125 -9.703 -16.953 1 97.94 133 ASP A C 1
ATOM 1083 O O . ASP A 1 133 ? -20.688 -8.898 -16.188 1 97.94 133 ASP A O 1
ATOM 1087 N N . LEU A 1 134 ? -18.891 -9.922 -16.828 1 98.12 134 LEU A N 1
ATOM 1088 C CA . LEU A 1 134 ? -18.094 -9.516 -15.695 1 98.12 134 LEU A CA 1
ATOM 1089 C C . LEU A 1 134 ? -18.094 -8 -15.523 1 98.12 134 LEU A C 1
ATOM 1091 O O . LEU A 1 134 ? -18.344 -7.496 -14.43 1 98.12 134 LEU A O 1
ATOM 1095 N N . LEU A 1 135 ? -17.906 -7.277 -16.625 1 96.81 135 LEU A N 1
ATOM 1096 C CA . LEU A 1 135 ? -17.75 -5.828 -16.547 1 96.81 135 LEU A CA 1
ATOM 1097 C C . LEU A 1 135 ? -19.062 -5.156 -16.141 1 96.81 135 LEU A C 1
ATOM 1099 O O . LEU A 1 135 ? -19.047 -4.125 -15.469 1 96.81 135 LEU A O 1
ATOM 1103 N N . SER A 1 136 ? -20.141 -5.73 -16.469 1 96.75 136 SER A N 1
ATOM 1104 C CA . SER A 1 136 ? -21.438 -5.145 -16.156 1 96.75 136 SER A CA 1
ATOM 1105 C C . SER A 1 136 ? -21.922 -5.602 -14.789 1 96.75 136 SER A C 1
ATOM 1107 O O . SER A 1 136 ? -22.875 -5.035 -14.242 1 96.75 136 SER A O 1
ATOM 1109 N N . SER A 1 137 ? -21.297 -6.637 -14.188 1 95.38 137 SER A N 1
ATOM 1110 C CA . SER A 1 137 ? -21.781 -7.207 -12.93 1 95.38 137 SER A CA 1
ATOM 1111 C C . SER A 1 137 ? -21.406 -6.312 -11.742 1 95.38 137 SER A C 1
ATOM 1113 O O . SER A 1 137 ? -22.031 -6.406 -10.68 1 95.38 137 SER A O 1
ATOM 1115 N N . GLY A 1 138 ? -20.328 -5.484 -11.914 1 95.12 138 GLY A N 1
ATOM 1116 C CA . GLY A 1 138 ? -19.812 -4.691 -10.805 1 95.12 138 GLY A CA 1
ATOM 1117 C C . GLY A 1 138 ? -19.141 -5.531 -9.727 1 95.12 138 GLY A C 1
ATOM 1118 O O . GLY A 1 138 ? -18.906 -5.047 -8.617 1 95.12 138 GLY A O 1
ATOM 1119 N N . LYS A 1 139 ? -18.891 -6.805 -10.016 1 98 139 LYS A N 1
ATOM 1120 C CA . LYS A 1 139 ? -18.375 -7.746 -9.023 1 98 139 LYS A CA 1
ATOM 1121 C C . LYS A 1 139 ? -16.875 -7.973 -9.195 1 98 139 LYS A C 1
ATOM 1123 O O . LYS A 1 139 ? -16.312 -7.633 -10.234 1 98 139 LYS A O 1
ATOM 1128 N N . LEU A 1 140 ? -16.219 -8.422 -8.188 1 98.75 140 LEU A N 1
ATOM 1129 C CA . LEU A 1 140 ? -14.867 -8.969 -8.188 1 98.75 140 LEU A CA 1
ATOM 1130 C C . LEU A 1 140 ? -13.836 -7.867 -8.414 1 98.75 140 LEU A C 1
ATOM 1132 O O . LEU A 1 140 ? -12.688 -8.148 -8.781 1 98.75 140 LEU A O 1
ATOM 1136 N N . GLY A 1 141 ? -14.203 -6.645 -8.242 1 98.62 141 GLY A N 1
ATOM 1137 C CA . GLY A 1 141 ? -13.234 -5.57 -8.375 1 98.62 141 GLY A CA 1
ATOM 1138 C C . GLY A 1 141 ? -12.188 -5.578 -7.277 1 98.62 141 GLY A C 1
ATOM 1139 O O . GLY A 1 141 ? -12.445 -6.035 -6.16 1 98.62 141 GLY A O 1
ATOM 1140 N N . ILE A 1 142 ? -11.016 -5.004 -7.586 1 98.38 142 ILE A N 1
ATOM 1141 C CA . ILE A 1 142 ? -9.883 -5.027 -6.672 1 98.38 142 ILE A CA 1
ATOM 1142 C C . ILE A 1 142 ? -10.211 -4.223 -5.418 1 98.38 142 ILE A C 1
ATOM 1144 O O . ILE A 1 142 ? -9.586 -4.41 -4.371 1 98.38 142 ILE A O 1
ATOM 1148 N N . GLU A 1 143 ? -11.188 -3.283 -5.473 1 98.38 143 GLU A N 1
ATOM 1149 C CA . GLU A 1 143 ? -11.578 -2.479 -4.32 1 98.38 143 GLU A CA 1
ATOM 1150 C C . GLU A 1 143 ? -12.039 -3.361 -3.16 1 98.38 143 GLU A C 1
ATOM 1152 O O . GLU A 1 143 ? -11.961 -2.957 -1.998 1 98.38 143 GLU A O 1
ATOM 1157 N N . ASN A 1 144 ? -12.578 -4.582 -3.482 1 98.56 144 ASN A N 1
ATOM 1158 C CA . ASN A 1 144 ? -13.039 -5.488 -2.438 1 98.56 144 ASN A CA 1
ATOM 1159 C C . ASN A 1 144 ? -11.906 -5.887 -1.495 1 98.56 144 ASN A C 1
ATOM 1161 O O . ASN A 1 144 ? -12.133 -6.094 -0.301 1 98.56 144 ASN A O 1
ATOM 1165 N N . TRP A 1 145 ? -10.68 -5.996 -2.055 1 98.69 145 TRP A N 1
ATOM 1166 C CA . TRP A 1 145 ? -9.516 -6.34 -1.246 1 98.69 145 TRP A CA 1
ATOM 1167 C C . TRP A 1 145 ? -9.156 -5.199 -0.301 1 98.69 145 TRP A C 1
ATOM 1169 O O . TRP A 1 145 ? -8.789 -5.434 0.853 1 98.69 145 TRP A O 1
ATOM 1179 N N . THR A 1 146 ? -9.25 -3.969 -0.763 1 98.19 146 THR A N 1
ATOM 1180 C CA . THR A 1 146 ? -8.992 -2.797 0.067 1 98.19 146 THR A CA 1
ATOM 1181 C C . THR A 1 146 ? -10.078 -2.639 1.127 1 98.19 146 THR A C 1
ATOM 1183 O O . THR A 1 146 ? -9.781 -2.395 2.299 1 98.19 146 THR A O 1
ATOM 1186 N N . LYS A 1 147 ? -11.32 -2.85 0.726 1 97.19 147 LYS A N 1
ATOM 1187 C CA . LYS A 1 147 ? -12.461 -2.645 1.614 1 97.19 147 LYS A CA 1
ATOM 1188 C C . LYS A 1 147 ? -12.438 -3.633 2.777 1 97.19 147 LYS A C 1
ATOM 1190 O O . LYS A 1 147 ? -12.906 -3.322 3.873 1 97.19 147 LYS A O 1
ATOM 1195 N N . ARG A 1 148 ? -11.867 -4.758 2.559 1 97.94 148 ARG A N 1
ATOM 1196 C CA . ARG A 1 148 ? -11.82 -5.734 3.643 1 97.94 148 ARG A CA 1
ATOM 1197 C C . ARG A 1 148 ? -10.672 -5.426 4.602 1 97.94 148 ARG A C 1
ATOM 1199 O O . ARG A 1 148 ? -10.469 -6.141 5.586 1 97.94 148 ARG A O 1
ATOM 1206 N N . GLY A 1 149 ? -9.844 -4.457 4.289 1 98.44 149 GLY A N 1
ATOM 1207 C CA . GLY A 1 149 ? -8.727 -4.105 5.156 1 98.44 149 GLY A CA 1
ATOM 1208 C C . GLY A 1 149 ? -7.383 -4.523 4.59 1 98.44 149 GLY A C 1
ATOM 1209 O O . GLY A 1 149 ? -6.434 -4.754 5.344 1 98.44 149 GLY A O 1
ATOM 1210 N N . GLY A 1 150 ? -7.312 -4.664 3.27 1 98.75 150 GLY A N 1
ATOM 1211 C CA . GLY A 1 150 ? -6.062 -5.051 2.635 1 98.75 150 GLY A CA 1
ATOM 1212 C C . GLY A 1 150 ? -5.746 -6.527 2.781 1 98.75 150 GLY A C 1
ATOM 1213 O O . GLY A 1 150 ? -6.656 -7.352 2.902 1 98.75 150 GLY A O 1
ATOM 1214 N N . ILE A 1 151 ? -4.57 -6.918 2.516 1 98.94 151 ILE A N 1
ATOM 1215 C CA . ILE A 1 151 ? -4.027 -8.258 2.697 1 98.94 151 ILE A CA 1
ATOM 1216 C C . ILE A 1 151 ? -3.008 -8.25 3.834 1 98.94 151 ILE A C 1
ATOM 1218 O O . ILE A 1 151 ? -1.917 -7.695 3.695 1 98.94 151 ILE A O 1
ATOM 1222 N N . VAL A 1 152 ? -3.406 -8.789 4.957 1 98.94 152 VAL A N 1
ATOM 1223 C CA . VAL A 1 152 ? -2.586 -8.758 6.164 1 98.94 152 VAL A CA 1
ATOM 1224 C C . VAL A 1 152 ? -2.461 -10.156 6.75 1 98.94 152 VAL A C 1
ATOM 1226 O O . VAL A 1 152 ? -3.463 -10.852 6.934 1 98.94 152 VAL A O 1
ATOM 1229 N N . GLY A 1 153 ? -1.298 -10.617 6.996 1 98.94 153 GLY A N 1
ATOM 1230 C CA . GLY A 1 153 ? -1.04 -11.922 7.586 1 98.94 153 GLY A CA 1
ATOM 1231 C C . GLY A 1 153 ? 0.435 -12.273 7.645 1 98.94 153 GLY A C 1
ATOM 1232 O O . GLY A 1 153 ? 1.281 -11.383 7.785 1 98.94 153 GLY A O 1
ATOM 1233 N N . ARG A 1 154 ? 0.771 -13.5 7.73 1 98.94 154 ARG A N 1
ATOM 1234 C CA . ARG A 1 154 ? 2.152 -13.969 7.73 1 98.94 154 ARG A CA 1
ATOM 1235 C C . ARG A 1 154 ? 2.627 -14.281 6.316 1 98.94 154 ARG A C 1
ATOM 1237 O O . ARG A 1 154 ? 1.935 -14.969 5.559 1 98.94 154 ARG A O 1
ATOM 1244 N N . GLY A 1 155 ? 3.686 -13.648 5.902 1 98.94 155 GLY A N 1
ATOM 1245 C CA . GLY A 1 155 ? 4.352 -14.008 4.66 1 98.94 155 GLY A CA 1
ATOM 1246 C C . GLY A 1 155 ? 5.492 -14.992 4.859 1 98.94 155 GLY A C 1
ATOM 1247 O O . GLY A 1 155 ? 6.129 -15 5.914 1 98.94 155 GLY A O 1
ATOM 1248 N N . VAL A 1 156 ? 5.734 -15.812 3.891 1 99 156 VAL A N 1
ATOM 1249 C CA . VAL A 1 156 ? 6.863 -16.734 3.889 1 99 156 VAL A CA 1
ATOM 1250 C C . VAL A 1 156 ? 7.57 -16.688 2.535 1 99 156 VAL A C 1
ATOM 1252 O O . VAL A 1 156 ? 6.922 -16.547 1.496 1 99 156 VAL A O 1
ATOM 1255 N N . LEU A 1 157 ? 8.891 -16.797 2.555 1 98.94 157 LEU A N 1
ATOM 1256 C CA . LEU A 1 157 ? 9.672 -16.734 1.323 1 98.94 157 LEU A CA 1
ATOM 1257 C C . LEU A 1 157 ? 10.406 -18.062 1.088 1 98.94 157 LEU A C 1
ATOM 1259 O O . LEU A 1 157 ? 11.117 -18.547 1.973 1 98.94 157 LEU A O 1
ATOM 1263 N N . LEU A 1 158 ? 10.125 -18.703 -0.006 1 98.94 158 LEU A N 1
ATOM 1264 C CA . LEU A 1 158 ? 10.969 -19.781 -0.527 1 98.94 158 LEU A CA 1
ATOM 1265 C C . LEU A 1 158 ? 11.93 -19.25 -1.58 1 98.94 158 LEU A C 1
ATOM 1267 O O . LEU A 1 158 ? 11.508 -18.781 -2.639 1 98.94 158 LEU A O 1
ATOM 1271 N N . ASP A 1 159 ? 13.195 -19.312 -1.301 1 98.88 159 ASP A N 1
ATOM 1272 C CA . ASP A 1 159 ? 14.242 -18.688 -2.104 1 98.88 159 ASP A CA 1
ATOM 1273 C C . ASP A 1 159 ? 14.891 -19.688 -3.045 1 98.88 159 ASP A C 1
ATOM 1275 O O . ASP A 1 159 ? 15.93 -20.281 -2.719 1 98.88 159 ASP A O 1
ATOM 1279 N N . TYR A 1 160 ? 14.344 -19.812 -4.258 1 98.88 160 TYR A N 1
ATOM 1280 C CA . TYR A 1 160 ? 14.852 -20.797 -5.207 1 98.88 160 TYR A CA 1
ATOM 1281 C C . TYR A 1 160 ? 16.25 -20.422 -5.676 1 98.88 160 TYR A C 1
ATOM 1283 O O . TYR A 1 160 ? 17.062 -21.312 -5.969 1 98.88 160 TYR A O 1
ATOM 1291 N N . VAL A 1 161 ? 16.578 -19.125 -5.801 1 98.75 161 VAL A N 1
ATOM 1292 C CA . VAL A 1 161 ? 17.906 -18.688 -6.215 1 98.75 161 VAL A CA 1
ATOM 1293 C C . VAL A 1 161 ? 18.953 -19.281 -5.273 1 98.75 161 VAL A C 1
ATOM 1295 O O . VAL A 1 161 ? 19.922 -19.906 -5.723 1 98.75 161 VAL A O 1
ATOM 1298 N N . ALA A 1 162 ? 18.766 -19.078 -4.012 1 98.5 162 ALA A N 1
ATOM 1299 C CA . ALA A 1 162 ? 19.703 -19.594 -3.021 1 98.5 162 ALA A CA 1
ATOM 1300 C C . ALA A 1 162 ? 19.719 -21.109 -3.029 1 98.5 162 ALA A C 1
ATOM 1302 O O . ALA A 1 162 ? 20.781 -21.734 -2.928 1 98.5 162 ALA A O 1
ATOM 1303 N N . TYR A 1 163 ? 18.562 -21.734 -3.094 1 98.56 163 TYR A N 1
ATOM 1304 C CA . TYR A 1 163 ? 18.438 -23.188 -3.127 1 98.56 163 TYR A CA 1
ATOM 1305 C C . TYR A 1 163 ? 19.219 -23.781 -4.297 1 98.56 163 TYR A C 1
ATOM 1307 O O . TYR A 1 163 ? 20 -24.719 -4.121 1 98.56 163 TYR A O 1
ATOM 1315 N N . ALA A 1 164 ? 18.938 -23.219 -5.527 1 98.62 164 ALA A N 1
ATOM 1316 C CA . ALA A 1 164 ? 19.594 -23.719 -6.734 1 98.62 164 ALA A CA 1
ATOM 1317 C C . ALA A 1 164 ? 21.125 -23.609 -6.609 1 98.62 164 ALA A C 1
ATOM 1319 O O . ALA A 1 164 ? 21.844 -24.531 -7.008 1 98.62 164 ALA A O 1
ATOM 1320 N N . ALA A 1 165 ? 21.562 -22.469 -6.078 1 98.06 165 ALA A N 1
ATOM 1321 C CA . ALA A 1 165 ? 23 -22.281 -5.879 1 98.06 165 ALA A CA 1
ATOM 1322 C C . ALA A 1 165 ? 23.562 -23.375 -4.965 1 98.06 165 ALA A C 1
ATOM 1324 O O . ALA A 1 165 ? 24.609 -23.969 -5.27 1 98.06 165 ALA A O 1
ATOM 1325 N N . ARG A 1 166 ? 22.906 -23.656 -3.889 1 97.62 166 ARG A N 1
ATOM 1326 C CA . ARG A 1 166 ? 23.359 -24.641 -2.924 1 97.62 166 ARG A CA 1
ATOM 1327 C C . ARG A 1 166 ? 23.375 -26.047 -3.537 1 97.62 166 ARG A C 1
ATOM 1329 O O . ARG A 1 166 ? 24.234 -26.859 -3.217 1 97.62 166 ARG A O 1
ATOM 1336 N N . LYS A 1 167 ? 22.469 -26.344 -4.434 1 97.94 167 LYS A N 1
ATOM 1337 C CA . LYS A 1 167 ? 22.312 -27.672 -5.016 1 97.94 167 LYS A CA 1
ATOM 1338 C C . LYS A 1 167 ? 23.094 -27.812 -6.316 1 97.94 167 LYS A C 1
ATOM 1340 O O . LYS A 1 167 ? 23.125 -28.891 -6.922 1 97.94 167 LYS A O 1
ATOM 1345 N N . GLY A 1 168 ? 23.672 -26.75 -6.805 1 97.94 168 GLY A N 1
ATOM 1346 C CA . GLY A 1 168 ? 24.422 -26.75 -8.047 1 97.94 168 GLY A CA 1
ATOM 1347 C C . GLY A 1 168 ? 23.531 -26.812 -9.281 1 97.94 168 GLY A C 1
ATOM 1348 O O . GLY A 1 168 ? 23.938 -27.344 -10.312 1 97.94 168 GLY A O 1
ATOM 1349 N N . ILE A 1 169 ? 22.297 -26.359 -9.141 1 98.19 169 ILE A N 1
ATOM 1350 C CA . ILE A 1 169 ? 21.375 -26.328 -10.258 1 98.19 169 ILE A CA 1
ATOM 1351 C C . ILE A 1 169 ? 21.594 -25.062 -11.094 1 98.19 169 ILE A C 1
ATOM 1353 O O . ILE A 1 169 ? 21.516 -23.953 -10.578 1 98.19 169 ILE A O 1
ATOM 1357 N N . VAL A 1 170 ? 21.922 -25.234 -12.375 1 97.62 170 VAL A N 1
ATOM 1358 C CA . VAL A 1 170 ? 22.062 -24.125 -13.312 1 97.62 170 VAL A CA 1
ATOM 1359 C C . VAL A 1 170 ? 20.766 -23.891 -14.062 1 97.62 170 VAL A C 1
ATOM 1361 O O . VAL A 1 170 ? 20.172 -24.844 -14.609 1 97.62 170 VAL A O 1
ATOM 1364 N N . TYR A 1 171 ? 20.266 -22.688 -14.023 1 96.75 171 TYR A N 1
ATOM 1365 C CA . TYR A 1 171 ? 19.047 -22.344 -14.734 1 96.75 171 TYR A CA 1
ATOM 1366 C C . TYR A 1 171 ? 19.062 -20.891 -15.18 1 96.75 171 TYR A C 1
ATOM 1368 O O . TYR A 1 171 ? 19.922 -20.109 -14.758 1 96.75 171 TYR A O 1
ATOM 1376 N N . SER A 1 172 ? 18.125 -20.578 -16.125 1 94.19 172 SER A N 1
ATOM 1377 C CA . SER A 1 172 ? 17.875 -19.188 -16.531 1 94.19 172 SER A CA 1
ATOM 1378 C C . SER A 1 172 ? 16.438 -18.781 -16.203 1 94.19 172 SER A C 1
ATOM 1380 O O . SER A 1 172 ? 15.492 -19.516 -16.484 1 94.19 172 SER A O 1
ATOM 1382 N N . PRO A 1 173 ? 16.297 -17.547 -15.57 1 94.38 173 PRO A N 1
ATOM 1383 C CA . PRO A 1 173 ? 14.93 -17.062 -15.336 1 94.38 173 PRO A CA 1
ATOM 1384 C C . PRO A 1 173 ? 14.141 -16.859 -16.625 1 94.38 173 PRO A C 1
ATOM 1386 O O . PRO A 1 173 ? 12.914 -16.766 -16.594 1 94.38 173 PRO A O 1
ATOM 1389 N N . MET A 1 174 ? 14.836 -16.766 -17.734 1 92.56 174 MET A N 1
ATOM 1390 C CA . MET A 1 174 ? 14.219 -16.578 -19.047 1 92.56 174 MET A CA 1
ATOM 1391 C C . MET A 1 174 ? 14.117 -17.906 -19.797 1 92.56 174 MET A C 1
ATOM 1393 O O . MET A 1 174 ? 14.336 -17.953 -21.016 1 92.56 174 MET A O 1
ATOM 1397 N N . SER A 1 175 ? 13.898 -18.938 -19.078 1 93.31 175 SER A N 1
ATOM 1398 C CA . SER A 1 175 ? 13.656 -20.266 -19.625 1 93.31 175 SER A CA 1
ATOM 1399 C C . SER A 1 175 ? 12.43 -20.906 -18.984 1 93.31 175 SER A C 1
ATOM 1401 O O . SER A 1 175 ? 11.93 -20.422 -17.969 1 93.31 175 SER A O 1
ATOM 1403 N N . GLY A 1 176 ? 11.914 -22 -19.625 1 95.5 176 GLY A N 1
ATOM 1404 C CA . GLY A 1 176 ? 10.789 -22.75 -19.078 1 95.5 176 GLY A CA 1
ATOM 1405 C C . GLY A 1 176 ? 11.172 -23.625 -17.906 1 95.5 176 GLY A C 1
ATOM 1406 O O . GLY A 1 176 ? 10.68 -24.75 -17.781 1 95.5 176 GLY A O 1
ATOM 1407 N N . HIS A 1 177 ? 12.172 -23.141 -17.125 1 97.12 177 HIS A N 1
ATOM 1408 C CA . HIS A 1 177 ? 12.57 -23.875 -15.938 1 97.12 177 HIS A CA 1
ATOM 1409 C C . HIS A 1 177 ? 11.422 -23.953 -14.93 1 97.12 177 HIS A C 1
ATOM 1411 O O . HIS A 1 177 ? 10.914 -22.922 -14.484 1 97.12 177 HIS A O 1
ATOM 1417 N N . ALA A 1 178 ? 11.031 -25.219 -14.57 1 98.44 178 ALA A N 1
ATOM 1418 C CA . ALA A 1 178 ? 9.867 -25.453 -13.711 1 98.44 178 ALA A CA 1
ATOM 1419 C C . ALA A 1 178 ? 10.305 -25.844 -12.297 1 98.44 178 ALA A C 1
ATOM 1421 O O . ALA A 1 178 ? 11.148 -26.719 -12.117 1 98.44 178 ALA A O 1
ATOM 1422 N N . ILE A 1 179 ? 9.836 -25.125 -11.289 1 98.88 179 ILE A N 1
ATOM 1423 C CA . ILE A 1 179 ? 10.078 -25.438 -9.891 1 98.88 179 ILE A CA 1
ATOM 1424 C C . ILE A 1 179 ? 9.031 -26.438 -9.391 1 98.88 179 ILE A C 1
ATOM 1426 O O . ILE A 1 179 ? 7.832 -26.156 -9.445 1 98.88 179 ILE A O 1
ATOM 1430 N N . THR A 1 180 ? 9.414 -27.547 -8.906 1 98.75 180 THR A N 1
ATOM 1431 C CA . THR A 1 180 ? 8.523 -28.641 -8.562 1 98.75 180 THR A CA 1
ATOM 1432 C C . THR A 1 180 ? 8.102 -28.547 -7.098 1 98.75 180 THR A C 1
ATOM 1434 O O . THR A 1 180 ? 8.734 -27.859 -6.305 1 98.75 180 THR A O 1
ATOM 1437 N N . VAL A 1 181 ? 7.062 -29.297 -6.746 1 98.75 181 VAL A N 1
ATOM 1438 C CA . VAL A 1 181 ? 6.582 -29.391 -5.371 1 98.75 181 VAL A CA 1
ATOM 1439 C C . VAL A 1 181 ? 7.684 -29.953 -4.477 1 98.75 181 VAL A C 1
ATOM 1441 O O . VAL A 1 181 ? 7.859 -29.5 -3.342 1 98.75 181 VAL A O 1
ATOM 1444 N N . ALA A 1 182 ? 8.383 -30.953 -4.965 1 98.69 182 ALA A N 1
ATOM 1445 C CA . ALA A 1 182 ? 9.477 -31.547 -4.195 1 98.69 182 ALA A CA 1
ATOM 1446 C C . ALA A 1 182 ? 10.508 -30.484 -3.82 1 98.69 182 ALA A C 1
ATOM 1448 O O . ALA A 1 182 ? 11.008 -30.469 -2.691 1 98.69 182 ALA A O 1
ATOM 1449 N N . GLN A 1 183 ? 10.852 -29.625 -4.75 1 98.81 183 GLN A N 1
ATOM 1450 C CA . GLN A 1 183 ? 11.82 -28.578 -4.496 1 98.81 183 GLN A CA 1
ATOM 1451 C C . GLN A 1 183 ? 11.258 -27.531 -3.539 1 98.81 183 GLN A C 1
ATOM 1453 O O . GLN A 1 183 ? 11.977 -27.016 -2.676 1 98.81 183 GLN A O 1
ATOM 1458 N N . LEU A 1 184 ? 9.984 -27.156 -3.668 1 98.88 184 LEU A N 1
ATOM 1459 C CA . LEU A 1 184 ? 9.344 -26.25 -2.723 1 98.88 184 LEU A CA 1
ATOM 1460 C C . LEU A 1 184 ? 9.414 -26.812 -1.304 1 98.88 184 LEU A C 1
ATOM 1462 O O . LEU A 1 184 ? 9.758 -26.078 -0.367 1 98.88 184 LEU A O 1
ATOM 1466 N N . ASP A 1 185 ? 9.125 -28.094 -1.169 1 98.75 185 ASP A N 1
ATOM 1467 C CA . ASP A 1 185 ? 9.18 -28.75 0.138 1 98.75 185 ASP A CA 1
ATOM 1468 C C . ASP A 1 185 ? 10.609 -28.75 0.685 1 98.75 185 ASP A C 1
ATOM 1470 O O . ASP A 1 185 ? 10.82 -28.547 1.879 1 98.75 185 ASP A O 1
ATOM 1474 N N . GLU A 1 186 ? 11.516 -29.062 -0.181 1 98.69 186 GLU A N 1
ATOM 1475 C CA . GLU A 1 186 ? 12.914 -29.078 0.254 1 98.69 186 GLU A CA 1
ATOM 1476 C C . GLU A 1 186 ? 13.359 -27.703 0.729 1 98.69 186 GLU A C 1
ATOM 1478 O O . GLU A 1 186 ? 14.07 -27.578 1.729 1 98.69 186 GLU A O 1
ATOM 1483 N N . MET A 1 187 ? 12.992 -26.656 0.003 1 98.75 187 MET A N 1
ATOM 1484 C CA . MET A 1 187 ? 13.336 -25.297 0.401 1 98.75 187 MET A CA 1
ATOM 1485 C C . MET A 1 187 ? 12.742 -24.953 1.767 1 98.75 187 MET A C 1
ATOM 1487 O O . MET A 1 187 ? 13.406 -24.344 2.598 1 98.75 187 MET A O 1
ATOM 1491 N N . ALA A 1 188 ? 11.492 -25.328 1.955 1 98.81 188 ALA A N 1
ATOM 1492 C CA . ALA A 1 188 ? 10.852 -25.094 3.246 1 98.81 188 ALA A CA 1
ATOM 1493 C C . ALA A 1 188 ? 11.602 -25.812 4.367 1 98.81 188 ALA A C 1
ATOM 1495 O O . ALA A 1 188 ? 11.852 -25.219 5.426 1 98.81 188 ALA A O 1
ATOM 1496 N N . LYS A 1 189 ? 11.938 -27.047 4.102 1 98.25 189 LYS A N 1
ATOM 1497 C CA . LYS A 1 189 ? 12.68 -27.828 5.078 1 98.25 189 LYS A CA 1
ATOM 1498 C C . LYS A 1 189 ? 14.031 -27.188 5.387 1 98.25 189 LYS A C 1
ATOM 1500 O O . LYS A 1 189 ? 14.414 -27.062 6.551 1 98.25 189 LYS A O 1
ATOM 1505 N N . ASP A 1 190 ? 14.742 -26.781 4.359 1 97.12 190 ASP A N 1
ATOM 1506 C CA . ASP A 1 190 ? 16.047 -26.156 4.516 1 97.12 190 ASP A CA 1
ATOM 1507 C C . ASP A 1 190 ? 15.945 -24.891 5.359 1 97.12 190 ASP A C 1
ATOM 1509 O O . ASP A 1 190 ? 16.875 -24.547 6.098 1 97.12 190 ASP A O 1
ATOM 1513 N N . ALA A 1 191 ? 14.844 -24.188 5.227 1 97.38 191 ALA A N 1
ATOM 1514 C CA . ALA A 1 191 ? 14.648 -22.906 5.91 1 97.38 191 ALA A CA 1
ATOM 1515 C C . ALA A 1 191 ? 14.008 -23.109 7.281 1 97.38 191 ALA A C 1
ATOM 1517 O O . ALA A 1 191 ? 13.719 -22.141 7.988 1 97.38 191 ALA A O 1
ATOM 1518 N N . ASN A 1 192 ? 13.703 -24.375 7.676 1 97.75 192 ASN A N 1
ATOM 1519 C CA . ASN A 1 192 ? 12.977 -24.703 8.898 1 97.75 192 ASN A CA 1
ATOM 1520 C C . ASN A 1 192 ? 11.641 -23.969 8.969 1 97.75 192 ASN A C 1
ATOM 1522 O O . ASN A 1 192 ? 11.289 -23.406 10.016 1 97.75 192 ASN A O 1
ATOM 1526 N N . LEU A 1 193 ? 11.016 -23.891 7.848 1 98.12 193 LEU A N 1
ATOM 1527 C CA . LEU A 1 193 ? 9.742 -23.203 7.719 1 98.12 193 LEU A CA 1
ATOM 1528 C C . LEU A 1 193 ? 8.578 -24.172 7.801 1 98.12 193 LEU A C 1
ATOM 1530 O O . LEU A 1 193 ? 8.531 -25.156 7.051 1 98.12 193 LEU A O 1
ATOM 1534 N N . VAL A 1 194 ? 7.707 -23.953 8.75 1 98.06 194 VAL A N 1
ATOM 1535 C CA . VAL A 1 194 ? 6.445 -24.688 8.82 1 98.06 194 VAL A CA 1
ATOM 1536 C C . VAL A 1 194 ? 5.305 -23.797 8.336 1 98.06 194 VAL A C 1
ATOM 1538 O O . VAL A 1 194 ? 5.051 -22.734 8.914 1 98.06 194 VAL A O 1
ATOM 1541 N N . PHE A 1 195 ? 4.695 -24.219 7.328 1 98.62 195 PHE A N 1
ATOM 1542 C CA . PHE A 1 195 ? 3.604 -23.438 6.77 1 98.62 195 PHE A CA 1
ATOM 1543 C C . PHE A 1 195 ? 2.4 -23.438 7.707 1 98.62 195 PHE A C 1
ATOM 1545 O O . PHE A 1 195 ? 2.182 -24.406 8.445 1 98.62 195 PHE A O 1
ATOM 1552 N N . ARG A 1 196 ? 1.672 -22.375 7.691 1 98.44 196 ARG A N 1
ATOM 1553 C CA . ARG A 1 196 ? 0.411 -22.219 8.406 1 98.44 196 ARG A CA 1
ATOM 1554 C C . ARG A 1 196 ? -0.707 -21.797 7.465 1 98.44 196 ARG A C 1
ATOM 1556 O O . ARG A 1 196 ? -0.457 -21.109 6.465 1 98.44 196 ARG A O 1
ATOM 1563 N N . ALA A 1 197 ? -1.931 -22.25 7.824 1 98.38 197 ALA A N 1
ATOM 1564 C CA . ALA A 1 197 ? -3.078 -21.781 7.059 1 98.38 197 ALA A CA 1
ATOM 1565 C C . ALA A 1 197 ? -3.139 -20.25 7.047 1 98.38 197 ALA A C 1
ATOM 1567 O O . ALA A 1 197 ? -2.965 -19.609 8.086 1 98.38 197 ALA A O 1
ATOM 1568 N N . GLY A 1 198 ? -3.316 -19.688 5.828 1 98.69 198 GLY A N 1
ATOM 1569 C CA . GLY A 1 198 ? -3.41 -18.25 5.691 1 98.69 198 GLY A CA 1
ATOM 1570 C C . GLY A 1 198 ? -2.102 -17.594 5.285 1 98.69 198 GLY A C 1
ATOM 1571 O O . GLY A 1 198 ? -2.066 -16.406 4.953 1 98.69 198 GLY A O 1
ATOM 1572 N N . ASP A 1 199 ? -0.992 -18.391 5.266 1 98.94 199 ASP A N 1
ATOM 1573 C CA . ASP A 1 199 ? 0.292 -17.828 4.848 1 98.94 199 ASP A CA 1
ATOM 1574 C C . ASP A 1 199 ? 0.207 -17.25 3.441 1 98.94 199 ASP A C 1
ATOM 1576 O O . ASP A 1 199 ? -0.516 -17.766 2.59 1 98.94 199 ASP A O 1
ATOM 1580 N N . ILE A 1 200 ? 0.873 -16.172 3.232 1 98.94 200 ILE A N 1
ATOM 1581 C CA . ILE A 1 200 ? 1.146 -15.648 1.897 1 98.94 200 ILE A CA 1
ATOM 1582 C C . ILE A 1 200 ? 2.477 -16.203 1.392 1 98.94 200 ILE A C 1
ATOM 1584 O O . ILE A 1 200 ? 3.539 -15.844 1.908 1 98.94 200 ILE A O 1
ATOM 1588 N N . LEU A 1 201 ? 2.436 -17.047 0.381 1 99 201 LEU A N 1
ATOM 1589 C CA . LEU A 1 201 ? 3.617 -17.75 -0.114 1 99 201 LEU A CA 1
ATOM 1590 C C . LEU A 1 201 ? 4.316 -16.922 -1.195 1 99 201 LEU A C 1
ATOM 1592 O O . LEU A 1 201 ? 3.721 -16.609 -2.227 1 99 201 LEU A O 1
ATOM 1596 N N . LEU A 1 202 ? 5.539 -16.562 -0.949 1 98.94 202 LEU A N 1
ATOM 1597 C CA . LEU A 1 202 ? 6.379 -15.898 -1.945 1 98.94 202 LEU A CA 1
ATOM 1598 C C . LEU A 1 202 ? 7.504 -16.828 -2.404 1 98.94 202 LEU A C 1
ATOM 1600 O O . LEU A 1 202 ? 8.102 -17.531 -1.593 1 98.94 202 LEU A O 1
ATOM 1604 N N . VAL A 1 203 ? 7.719 -16.859 -3.701 1 98.94 203 VAL A N 1
ATOM 1605 C CA . VAL A 1 203 ? 8.805 -17.656 -4.281 1 98.94 203 VAL A CA 1
ATOM 1606 C C . VAL A 1 203 ? 9.75 -16.734 -5.055 1 98.94 203 VAL A C 1
ATOM 1608 O O . VAL A 1 203 ? 9.32 -16.031 -5.969 1 98.94 203 VAL A O 1
ATOM 1611 N N . ARG A 1 204 ? 10.977 -16.688 -4.668 1 98.88 204 ARG A N 1
ATOM 1612 C CA . ARG A 1 204 ? 12.008 -15.938 -5.391 1 98.88 204 ARG A CA 1
ATOM 1613 C C . ARG A 1 204 ? 12.641 -16.797 -6.477 1 98.88 204 ARG A C 1
ATOM 1615 O O . ARG A 1 204 ? 13.18 -17.875 -6.191 1 98.88 204 ARG A O 1
ATOM 1622 N N . THR A 1 205 ? 12.609 -16.312 -7.688 1 98.69 205 THR A N 1
ATOM 1623 C CA . THR A 1 205 ? 13.117 -17.078 -8.82 1 98.69 205 THR A CA 1
ATOM 1624 C C . THR A 1 205 ? 14.32 -16.375 -9.445 1 98.69 205 THR A C 1
ATOM 1626 O O . THR A 1 205 ? 15.07 -17 -10.211 1 98.69 205 THR A O 1
ATOM 1629 N N . GLY A 1 206 ? 14.445 -15.07 -9.227 1 98 206 GLY A N 1
ATOM 1630 C CA . GLY A 1 206 ? 15.57 -14.312 -9.75 1 98 206 GLY A CA 1
ATOM 1631 C C . GLY A 1 206 ? 15.227 -13.539 -11.016 1 98 206 GLY A C 1
ATOM 1632 O O . GLY A 1 206 ? 16.109 -12.914 -11.625 1 98 206 GLY A O 1
ATOM 1633 N N . TRP A 1 207 ? 13.992 -13.492 -11.383 1 96 207 TRP A N 1
ATOM 1634 C CA . TRP A 1 207 ? 13.625 -12.891 -12.664 1 96 207 TRP A CA 1
ATOM 1635 C C . TRP A 1 207 ? 13.836 -11.383 -12.633 1 96 207 TRP A C 1
ATOM 1637 O O . TRP A 1 207 ? 14.453 -10.812 -13.539 1 96 207 TRP A O 1
ATOM 1647 N N . THR A 1 208 ? 13.297 -10.648 -11.609 1 95.5 208 THR A N 1
ATOM 1648 C CA . THR A 1 208 ? 13.484 -9.203 -11.555 1 95.5 208 THR A CA 1
ATOM 1649 C C . THR A 1 208 ? 14.969 -8.852 -11.461 1 95.5 208 THR A C 1
ATOM 1651 O O . THR A 1 208 ? 15.406 -7.859 -12.047 1 95.5 208 THR A O 1
ATOM 1654 N N . LYS A 1 209 ? 15.703 -9.68 -10.734 1 95.88 209 LYS A N 1
ATOM 1655 C CA . LYS A 1 209 ? 17.156 -9.492 -10.664 1 95.88 209 LYS A CA 1
ATOM 1656 C C . LYS A 1 209 ? 17.781 -9.609 -12.039 1 95.88 209 LYS A C 1
ATOM 1658 O O . LYS A 1 209 ? 18.609 -8.781 -12.422 1 95.88 209 LYS A O 1
ATOM 1663 N N . TRP A 1 210 ? 17.422 -10.641 -12.727 1 94.5 210 TRP A N 1
ATOM 1664 C CA . TRP A 1 210 ? 17.922 -10.82 -14.094 1 94.5 210 TRP A CA 1
ATOM 1665 C C . TRP A 1 210 ? 17.625 -9.594 -14.945 1 94.5 210 TRP A C 1
ATOM 1667 O O . TRP A 1 210 ? 18.5 -9.07 -15.633 1 94.5 210 TRP A O 1
ATOM 1677 N N . TYR A 1 211 ? 16.375 -9.133 -14.883 1 93 211 TYR A N 1
ATOM 1678 C CA . TYR A 1 211 ? 15.953 -7.98 -15.68 1 93 211 TYR A CA 1
ATOM 1679 C C . TYR A 1 211 ? 16.797 -6.758 -15.352 1 93 211 TYR A C 1
ATOM 1681 O O . TYR A 1 211 ? 17.266 -6.062 -16.25 1 93 211 TYR A O 1
ATOM 1689 N N . ASP A 1 212 ? 17.016 -6.512 -14.07 1 93.56 212 ASP A N 1
ATOM 1690 C CA . ASP A 1 212 ? 17.719 -5.324 -13.609 1 93.56 212 ASP A CA 1
ATOM 1691 C C . ASP A 1 212 ? 19.188 -5.379 -14.008 1 93.56 212 ASP A C 1
ATOM 1693 O O . ASP A 1 212 ? 19.828 -4.34 -14.18 1 93.56 212 ASP A O 1
ATOM 1697 N N . GLU A 1 213 ? 19.703 -6.574 -14.188 1 93.19 213 GLU A N 1
ATOM 1698 C CA . GLU A 1 213 ? 21.141 -6.742 -14.461 1 93.19 213 GLU A CA 1
ATOM 1699 C C . GLU A 1 213 ? 21.406 -6.852 -15.953 1 93.19 213 GLU A C 1
ATOM 1701 O O . GLU A 1 213 ? 22.562 -6.902 -16.375 1 93.19 213 GLU A O 1
ATOM 1706 N N . HIS A 1 214 ? 20.406 -6.867 -16.734 1 89.31 214 HIS A N 1
ATOM 1707 C CA . HIS A 1 214 ? 20.594 -7.043 -18.172 1 89.31 214 HIS A CA 1
ATOM 1708 C C . HIS A 1 214 ? 20.219 -5.781 -18.938 1 89.31 214 HIS A C 1
ATOM 1710 O O . HIS A 1 214 ? 19.484 -4.938 -18.422 1 89.31 214 HIS A O 1
ATOM 1716 N N . SER A 1 215 ? 20.734 -5.719 -20.109 1 82.62 215 SER A N 1
ATOM 1717 C CA . SER A 1 215 ? 20.594 -4.523 -20.938 1 82.62 215 SER A CA 1
ATOM 1718 C C . SER A 1 215 ? 19.234 -4.469 -21.609 1 82.62 215 SER A C 1
ATOM 1720 O O . SER A 1 215 ? 18.484 -5.453 -21.609 1 82.62 215 SER A O 1
ATOM 1722 N N . GLU A 1 216 ? 19.016 -3.316 -22.25 1 79.06 216 GLU A N 1
ATOM 1723 C CA . GLU A 1 216 ? 17.781 -3.1 -23 1 79.06 216 GLU A CA 1
ATOM 1724 C C . GLU A 1 216 ? 17.672 -4.094 -24.156 1 79.06 216 GLU A C 1
ATOM 1726 O O . GLU A 1 216 ? 16.562 -4.516 -24.5 1 79.06 216 GLU A O 1
ATOM 1731 N N . GLU A 1 217 ? 18.797 -4.473 -24.688 1 79.38 217 GLU A N 1
ATOM 1732 C CA . GLU A 1 217 ? 18.781 -5.438 -25.781 1 79.38 217 GLU A CA 1
ATOM 1733 C C . GLU A 1 217 ? 18.25 -6.793 -25.312 1 79.38 217 GLU A C 1
ATOM 1735 O O . GLU A 1 217 ? 17.531 -7.461 -26.047 1 79.38 217 GLU A O 1
ATOM 1740 N N . ASP A 1 218 ? 18.578 -7.035 -24.047 1 80.94 218 ASP A N 1
ATOM 1741 C CA . ASP A 1 218 ? 18.109 -8.305 -23.484 1 80.94 218 ASP A CA 1
ATOM 1742 C C . ASP A 1 218 ? 16.641 -8.234 -23.109 1 80.94 218 ASP A C 1
ATOM 1744 O O . ASP A 1 218 ? 15.938 -9.25 -23.125 1 80.94 218 ASP A O 1
ATOM 1748 N N . HIS A 1 219 ? 16.219 -7.062 -22.766 1 81.94 219 HIS A N 1
ATOM 1749 C CA . HIS A 1 219 ? 14.844 -6.879 -22.328 1 81.94 219 HIS A CA 1
ATOM 1750 C C . HIS A 1 219 ? 13.852 -7.188 -23.438 1 81.94 219 HIS A C 1
ATOM 1752 O O . HIS A 1 219 ? 12.703 -7.535 -23.172 1 81.94 219 HIS A O 1
ATOM 1758 N N . LYS A 1 220 ? 14.312 -7.098 -24.719 1 75.56 220 LYS A N 1
ATOM 1759 C CA . LYS A 1 220 ? 13.461 -7.406 -25.875 1 75.56 220 LYS A CA 1
ATOM 1760 C C . LYS A 1 220 ? 12.984 -8.852 -25.828 1 75.56 220 LYS A C 1
ATOM 1762 O O . LYS A 1 220 ? 11.906 -9.172 -26.328 1 75.56 220 LYS A O 1
ATOM 1767 N N . PHE A 1 221 ? 13.828 -9.641 -25.141 1 72 221 PHE A N 1
ATOM 1768 C CA . PHE A 1 221 ? 13.469 -11.047 -25.031 1 72 221 PHE A CA 1
ATOM 1769 C C . PHE A 1 221 ? 12.25 -11.227 -24.125 1 72 221 PHE A C 1
ATOM 1771 O O . PHE A 1 221 ? 11.5 -12.195 -24.281 1 72 221 PHE A O 1
ATOM 1778 N N . VAL A 1 222 ? 12.141 -10.312 -23.203 1 72.56 222 VAL A N 1
ATOM 1779 C CA . VAL A 1 222 ? 10.984 -10.375 -22.312 1 72.56 222 VAL A CA 1
ATOM 1780 C C . VAL A 1 222 ? 9.703 -10.141 -23.109 1 72.56 222 VAL A C 1
ATOM 1782 O O . VAL A 1 222 ? 8.703 -10.836 -22.922 1 72.56 222 VAL A O 1
ATOM 1785 N N . ALA A 1 223 ? 9.742 -9.234 -24 1 67.75 223 ALA A N 1
ATOM 1786 C CA . ALA A 1 223 ? 8.594 -8.852 -24.828 1 67.75 223 ALA A CA 1
ATOM 1787 C C . ALA A 1 223 ? 8.25 -9.945 -25.828 1 67.75 223 ALA A C 1
ATOM 1789 O O . ALA A 1 223 ? 7.078 -10.125 -26.188 1 67.75 223 ALA A O 1
ATOM 1790 N N . ASP A 1 224 ? 9.305 -10.641 -26.188 1 64.88 224 ASP A N 1
ATOM 1791 C CA . ASP A 1 224 ? 9.133 -11.547 -27.328 1 64.88 224 ASP A CA 1
ATOM 1792 C C . ASP A 1 224 ? 9.117 -13.008 -26.859 1 64.88 224 ASP A C 1
ATOM 1794 O O . ASP A 1 224 ? 8.734 -13.898 -27.625 1 64.88 224 ASP A O 1
ATOM 1798 N N . ALA A 1 225 ? 9.789 -13.109 -25.75 1 62.12 225 ALA A N 1
ATOM 1799 C CA . ALA A 1 225 ? 10.016 -14.477 -25.312 1 62.12 225 ALA A CA 1
ATOM 1800 C C . ALA A 1 225 ? 8.75 -15.062 -24.672 1 62.12 225 ALA A C 1
ATOM 1802 O O . ALA A 1 225 ? 7.988 -14.352 -24.031 1 62.12 225 ALA A O 1
ATOM 1803 N N . TYR A 1 226 ? 8.766 -16.375 -25.047 1 75.94 226 TYR A N 1
ATOM 1804 C CA . TYR A 1 226 ? 7.586 -17.062 -24.531 1 75.94 226 TYR A CA 1
ATOM 1805 C C . TYR A 1 226 ? 7.973 -18.078 -23.469 1 75.94 226 TYR A C 1
ATOM 1807 O O . TYR A 1 226 ? 7.332 -19.125 -23.359 1 75.94 226 TYR A O 1
ATOM 1815 N N . ALA A 1 227 ? 9.172 -17.828 -22.766 1 90.19 227 ALA A N 1
ATOM 1816 C CA . ALA A 1 227 ? 9.469 -18.781 -21.703 1 90.19 227 ALA A CA 1
ATOM 1817 C C . ALA A 1 227 ? 10.031 -18.062 -20.469 1 90.19 227 ALA A C 1
ATOM 1819 O O . ALA A 1 227 ? 10.953 -17.266 -20.578 1 90.19 227 ALA A O 1
ATOM 1820 N N . TRP A 1 228 ? 9.539 -18.281 -19.344 1 93.12 228 TRP A N 1
ATOM 1821 C CA . TRP A 1 228 ? 10.07 -17.766 -18.094 1 93.12 228 TRP A CA 1
ATOM 1822 C C . TRP A 1 228 ? 9.875 -18.766 -16.969 1 93.12 228 TRP A C 1
ATOM 1824 O O . TRP A 1 228 ? 8.938 -19.578 -17 1 93.12 228 TRP A O 1
ATOM 1834 N N . ILE A 1 229 ? 10.789 -18.734 -16.047 1 96.75 229 ILE A N 1
ATOM 1835 C CA . ILE A 1 229 ? 10.812 -19.625 -14.898 1 96.75 229 ILE A CA 1
ATOM 1836 C C . ILE A 1 229 ? 9.539 -19.438 -14.078 1 96.75 229 ILE A C 1
ATOM 1838 O O . ILE A 1 229 ? 8.961 -18.359 -14.055 1 96.75 229 ILE A O 1
ATOM 1842 N N . GLY A 1 230 ? 9.125 -20.484 -13.375 1 98.38 230 GLY A N 1
ATOM 1843 C CA . GLY A 1 230 ? 8.039 -20.406 -12.406 1 98.38 230 GLY A CA 1
ATOM 1844 C C . GLY A 1 230 ? 7.715 -21.75 -11.766 1 98.38 230 GLY A C 1
ATOM 1845 O O . GLY A 1 230 ? 8.398 -22.734 -12.016 1 98.38 230 GLY A O 1
ATOM 1846 N N . VAL A 1 231 ? 6.77 -21.719 -10.898 1 98.88 231 VAL A N 1
ATOM 1847 C CA . VAL A 1 231 ? 6.293 -22.938 -10.258 1 98.88 231 VAL A CA 1
ATOM 1848 C C . VAL A 1 231 ? 5.617 -23.828 -11.297 1 98.88 231 VAL A C 1
ATOM 1850 O O . VAL A 1 231 ? 4.859 -23.359 -12.141 1 98.88 231 VAL A O 1
ATOM 1853 N N . GLN A 1 232 ? 5.844 -25.078 -11.25 1 98.75 232 GLN A N 1
ATOM 1854 C CA . GLN A 1 232 ? 5.289 -26.031 -12.203 1 98.75 232 GLN A CA 1
ATOM 1855 C C . GLN A 1 232 ? 3.773 -26.141 -12.062 1 98.75 232 GLN A C 1
ATOM 1857 O O . GLN A 1 232 ? 3.262 -26.328 -10.953 1 98.75 232 GLN A O 1
ATOM 1862 N N . GLY A 1 233 ? 3.064 -25.984 -13.164 1 98.38 233 GLY A N 1
ATOM 1863 C CA . GLY A 1 233 ? 1.64 -26.266 -13.18 1 98.38 233 GLY A CA 1
ATOM 1864 C C . GLY A 1 233 ? 1.329 -27.734 -13.398 1 98.38 233 GLY A C 1
ATOM 1865 O O . GLY A 1 233 ? 1.633 -28.281 -14.461 1 98.38 233 GLY A O 1
ATOM 1866 N N . CYS A 1 234 ? 0.854 -28.375 -12.477 1 98.19 234 CYS A N 1
ATOM 1867 C CA . CYS A 1 234 ? 0.396 -29.75 -12.523 1 98.19 234 CYS A CA 1
ATOM 1868 C C . CYS A 1 234 ? -0.535 -30.062 -11.359 1 98.19 234 CYS A C 1
ATOM 1870 O O . CYS A 1 234 ? -0.732 -29.219 -10.477 1 98.19 234 CYS A O 1
ATOM 1872 N N . GLU A 1 235 ? -1.158 -31.156 -11.352 1 98 235 GLU A N 1
ATOM 1873 C CA . GLU A 1 235 ? -2.121 -31.5 -10.312 1 98 235 GLU A CA 1
ATOM 1874 C C . GLU A 1 235 ? -1.458 -31.531 -8.938 1 98 235 GLU A C 1
ATOM 1876 O O . GLU A 1 235 ? -2.039 -31.078 -7.949 1 98 235 GLU A O 1
ATOM 1881 N N . ALA A 1 236 ? -0.273 -32.125 -8.859 1 98.5 236 ALA A N 1
ATOM 1882 C CA . ALA A 1 236 ? 0.442 -32.219 -7.59 1 98.5 236 ALA A CA 1
ATOM 1883 C C . ALA A 1 236 ? 0.647 -30.828 -6.977 1 98.5 236 ALA A C 1
ATOM 1885 O O . ALA A 1 236 ? 0.548 -30.656 -5.758 1 98.5 236 ALA A O 1
ATOM 1886 N N . THR A 1 237 ? 0.989 -29.859 -7.836 1 98.81 237 THR A N 1
ATOM 1887 C CA . THR A 1 237 ? 1.187 -28.5 -7.363 1 98.81 237 THR A CA 1
ATOM 1888 C C . THR A 1 237 ? -0.121 -27.906 -6.84 1 98.81 237 THR A C 1
ATOM 1890 O O . THR A 1 237 ? -0.143 -27.281 -5.781 1 98.81 237 THR A O 1
ATOM 1893 N N . LEU A 1 238 ? -1.208 -28.094 -7.605 1 98.75 238 LEU A N 1
ATOM 1894 C CA . LEU A 1 238 ? -2.51 -27.594 -7.184 1 98.75 238 LEU A CA 1
ATOM 1895 C C . LEU A 1 238 ? -2.93 -28.203 -5.852 1 98.75 238 LEU A C 1
ATOM 1897 O O . LEU A 1 238 ? -3.406 -27.5 -4.961 1 98.75 238 LEU A O 1
ATOM 1901 N N . GLU A 1 239 ? -2.736 -29.516 -5.73 1 98.69 239 GLU A N 1
ATOM 1902 C CA . GLU A 1 239 ? -3.033 -30.188 -4.469 1 98.69 239 GLU A CA 1
ATOM 1903 C C . GLU A 1 239 ? -2.199 -29.609 -3.326 1 98.69 239 GLU A C 1
ATOM 1905 O O . GLU A 1 239 ? -2.717 -29.359 -2.238 1 98.69 239 GLU A O 1
ATOM 1910 N N . TRP A 1 240 ? -0.93 -29.438 -3.557 1 98.81 240 TRP A N 1
ATOM 1911 C CA . TRP A 1 240 ? 0.001 -28.906 -2.564 1 98.81 240 TRP A CA 1
ATOM 1912 C C . TRP A 1 240 ? -0.421 -27.516 -2.111 1 98.81 240 TRP A C 1
ATOM 1914 O O . TRP A 1 240 ? -0.52 -27.25 -0.911 1 98.81 240 TRP A O 1
ATOM 1924 N N . LEU A 1 241 ? -0.701 -26.625 -3.059 1 98.88 241 LEU A N 1
ATOM 1925 C CA . LEU A 1 241 ? -1.107 -25.25 -2.754 1 98.88 241 LEU A CA 1
ATOM 1926 C C . LEU A 1 241 ? -2.428 -25.234 -1.992 1 98.88 241 LEU A C 1
ATOM 1928 O O . LEU A 1 241 ? -2.562 -24.531 -0.991 1 98.88 241 LEU A O 1
ATOM 1932 N N . TRP A 1 242 ? -3.418 -26 -2.467 1 98.81 242 TRP A N 1
ATOM 1933 C CA . TRP A 1 242 ? -4.738 -26.016 -1.842 1 98.81 242 TRP A CA 1
ATOM 1934 C C . TRP A 1 242 ? -4.66 -26.547 -0.413 1 98.81 242 TRP A C 1
ATOM 1936 O O . TRP A 1 242 ? -5.219 -25.938 0.508 1 98.81 242 TRP A O 1
ATOM 1946 N N . ASN A 1 243 ? -3.922 -27.641 -0.247 1 98.69 243 ASN A N 1
ATOM 1947 C CA . ASN A 1 243 ? -3.914 -28.312 1.044 1 98.69 243 ASN A CA 1
ATOM 1948 C C . ASN A 1 243 ? -3.143 -27.516 2.092 1 98.69 243 ASN A C 1
ATOM 1950 O O . ASN A 1 243 ? -3.35 -27.703 3.293 1 98.69 243 ASN A O 1
ATOM 1954 N N . HIS A 1 244 ? -2.242 -26.641 1.703 1 98.69 244 HIS A N 1
ATOM 1955 C CA . HIS A 1 244 ? -1.553 -25.797 2.662 1 98.69 244 HIS A CA 1
ATOM 1956 C C . HIS A 1 244 ? -2.4 -24.578 3.025 1 98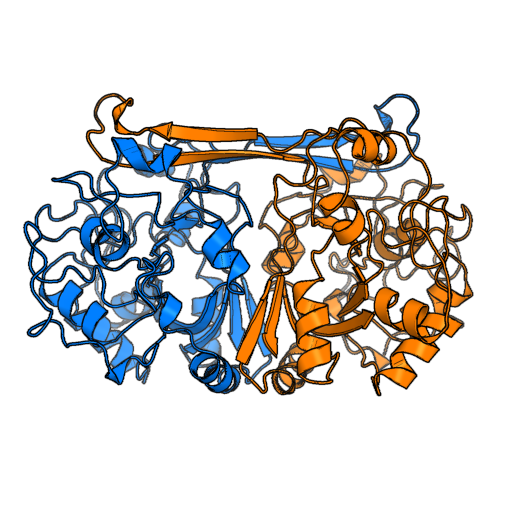.69 244 HIS A C 1
ATOM 1958 O O . HIS A 1 244 ? -2.092 -23.859 3.984 1 98.69 244 HIS A O 1
ATOM 1964 N N . HIS A 1 245 ? -3.455 -24.266 2.23 1 98.44 245 HIS A N 1
ATOM 1965 C CA . HIS A 1 245 ? -4.414 -23.188 2.496 1 98.44 245 HIS A CA 1
ATOM 1966 C C . HIS A 1 245 ? -3.725 -21.828 2.566 1 98.44 245 HIS A C 1
ATOM 1968 O O . HIS A 1 245 ? -3.943 -21.062 3.508 1 98.44 245 HIS A O 1
ATOM 1974 N N . PHE A 1 246 ? -2.871 -21.594 1.559 1 98.88 246 PHE A N 1
ATOM 1975 C CA . PHE A 1 246 ? -2.303 -20.25 1.416 1 98.88 246 PHE A CA 1
ATOM 1976 C C . PHE A 1 246 ? -3.381 -19.25 1.053 1 98.88 246 PHE A C 1
ATOM 1978 O O . PHE A 1 246 ? -4.297 -19.547 0.287 1 98.88 246 PHE A O 1
ATOM 1985 N N . ALA A 1 247 ? -3.287 -18.062 1.573 1 98.88 247 ALA A N 1
ATOM 1986 C CA . ALA A 1 247 ? -4.242 -17 1.262 1 98.88 247 ALA A CA 1
ATOM 1987 C C . ALA A 1 247 ? -3.934 -16.359 -0.092 1 98.88 247 ALA A C 1
ATOM 1989 O O . ALA A 1 247 ? -4.832 -15.852 -0.762 1 98.88 247 ALA A O 1
ATOM 1990 N N . ALA A 1 248 ? -2.709 -16.375 -0.477 1 98.94 248 ALA A N 1
ATOM 1991 C CA . ALA A 1 248 ? -2.207 -15.82 -1.735 1 98.94 248 ALA A CA 1
ATOM 1992 C C . ALA A 1 248 ? -0.831 -16.391 -2.07 1 98.94 248 ALA A C 1
ATOM 1994 O O . ALA A 1 248 ? -0.145 -16.922 -1.197 1 98.94 248 ALA A O 1
ATOM 1995 N N . VAL A 1 249 ? -0.49 -16.297 -3.316 1 98.94 249 VAL A N 1
ATOM 1996 C CA . VAL A 1 249 ? 0.856 -16.656 -3.752 1 98.94 249 VAL A CA 1
ATOM 1997 C C . VAL A 1 249 ? 1.461 -15.516 -4.562 1 98.94 249 VAL A C 1
ATOM 1999 O O . VAL A 1 249 ? 0.735 -14.664 -5.09 1 98.94 249 VAL A O 1
ATO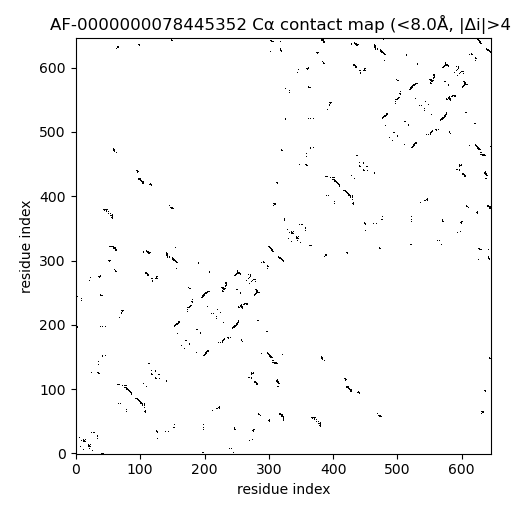M 2002 N N . GLY A 1 250 ? 2.736 -15.422 -4.598 1 98.75 250 GLY A N 1
ATOM 2003 C CA . GLY A 1 250 ? 3.408 -14.438 -5.434 1 98.75 250 GLY A CA 1
ATOM 2004 C C . GLY A 1 250 ? 4.902 -14.68 -5.551 1 98.75 250 GLY A C 1
ATOM 2005 O O . GLY A 1 250 ? 5.418 -15.68 -5.047 1 98.75 250 GLY A O 1
ATOM 2006 N N . GLY A 1 251 ? 5.559 -13.875 -6.25 1 98.5 251 GLY A N 1
ATOM 2007 C CA . GLY A 1 251 ? 7 -13.953 -6.445 1 98.5 251 GLY A CA 1
ATOM 2008 C C . GLY A 1 251 ? 7.523 -12.922 -7.426 1 98.5 251 GLY A C 1
ATOM 2009 O O . GLY A 1 251 ? 6.805 -11.984 -7.801 1 98.5 251 GLY A O 1
ATOM 2010 N N . ASP A 1 252 ? 8.805 -13.055 -7.801 1 98.38 252 ASP A N 1
ATOM 2011 C CA . ASP A 1 252 ? 9.5 -12.023 -8.562 1 98.38 252 ASP A CA 1
ATOM 2012 C C . ASP A 1 252 ? 9.461 -12.328 -10.055 1 98.38 252 ASP A C 1
ATOM 2014 O O . ASP A 1 252 ? 9.953 -11.539 -10.867 1 98.38 252 ASP A O 1
ATOM 2018 N N . SER A 1 253 ? 8.867 -13.414 -10.445 1 96.5 253 SER A N 1
ATOM 2019 C CA . SER A 1 253 ? 8.844 -13.781 -11.859 1 96.5 253 SER A CA 1
ATOM 2020 C C . SER A 1 253 ? 7.762 -13.016 -12.609 1 96.5 253 SER A C 1
ATOM 2022 O O . SER A 1 253 ? 6.84 -12.477 -12 1 96.5 253 SER A O 1
ATOM 2024 N N . ASN A 1 254 ? 7.844 -12.945 -13.938 1 93.44 254 ASN A N 1
ATOM 2025 C CA . ASN A 1 254 ? 6.836 -12.336 -14.789 1 93.44 254 ASN A CA 1
ATOM 2026 C C . ASN A 1 254 ? 5.488 -13.039 -14.664 1 93.44 254 ASN A C 1
ATOM 2028 O O . ASN A 1 254 ? 4.438 -12.406 -14.75 1 93.44 254 ASN A O 1
ATOM 2032 N N . GLY A 1 255 ? 5.512 -14.328 -14.508 1 94.38 255 GLY A N 1
ATOM 2033 C CA . GLY A 1 255 ? 4.402 -15.18 -14.117 1 94.38 255 GLY A CA 1
ATOM 2034 C C . GLY A 1 255 ? 4.723 -16.078 -12.945 1 94.38 255 GLY A C 1
ATOM 2035 O O . GLY A 1 255 ? 5.84 -16.594 -12.836 1 94.38 255 GLY A O 1
ATOM 2036 N N . PHE A 1 256 ? 3.824 -16.234 -12.047 1 97.94 256 PHE A N 1
ATOM 2037 C CA . PHE A 1 256 ? 4.059 -17.109 -10.898 1 97.94 256 PHE A CA 1
ATOM 2038 C C . PHE A 1 256 ? 4.359 -18.531 -11.359 1 97.94 256 PHE A C 1
ATOM 2040 O O . PHE A 1 256 ? 5.25 -19.188 -10.82 1 97.94 256 PHE A O 1
ATOM 2047 N N . GLU A 1 257 ? 3.598 -19 -12.352 1 97.94 257 GLU A N 1
ATOM 2048 C CA . GLU A 1 257 ? 3.826 -20.344 -12.891 1 97.94 257 GLU A CA 1
ATOM 2049 C C . GLU A 1 257 ? 4.758 -20.297 -14.102 1 97.94 257 GLU A C 1
ATOM 2051 O O . GLU A 1 257 ? 4.922 -19.25 -14.727 1 97.94 257 GLU A O 1
ATOM 2056 N N . VAL A 1 258 ? 5.309 -21.391 -14.406 1 97.44 258 VAL A N 1
ATOM 2057 C CA . VAL A 1 258 ? 6.254 -21.516 -15.508 1 97.44 258 VAL A CA 1
ATOM 2058 C C . VAL A 1 258 ? 5.539 -21.281 -16.828 1 97.44 258 VAL A C 1
ATOM 2060 O O . VAL A 1 258 ? 4.359 -21.609 -16.984 1 97.44 258 VAL A O 1
ATOM 2063 N N . VAL A 1 259 ? 6.195 -20.641 -17.672 1 93.88 259 VAL A N 1
ATOM 2064 C CA . VAL A 1 259 ? 5.758 -20.484 -19.062 1 93.88 259 VAL A CA 1
ATOM 2065 C C . VAL A 1 259 ? 6.719 -21.203 -19.984 1 93.88 259 VAL A C 1
ATOM 2067 O O . VAL A 1 259 ? 7.934 -21.031 -19.906 1 93.88 259 VAL A O 1
ATOM 2070 N N . PRO A 1 260 ? 6.336 -22.047 -20.906 1 94.56 260 PRO A N 1
ATOM 2071 C CA . PRO A 1 260 ? 4.926 -22.234 -21.266 1 94.56 260 PRO A CA 1
ATOM 2072 C C . PRO A 1 260 ? 4.133 -22.984 -20.203 1 94.56 260 PRO A C 1
ATOM 2074 O O . PRO A 1 260 ? 4.68 -23.859 -19.531 1 94.56 260 PRO A O 1
ATOM 2077 N N . MET A 1 261 ? 2.846 -22.641 -20.109 1 93.56 261 MET A N 1
ATOM 2078 C CA . MET A 1 261 ? 1.94 -23.234 -19.125 1 93.56 261 MET A CA 1
ATOM 2079 C C . MET A 1 261 ? 1.418 -24.578 -19.625 1 93.56 261 MET A C 1
ATOM 2081 O O . MET A 1 261 ? 1.32 -24.812 -20.828 1 93.56 261 MET A O 1
ATOM 2085 N N . ASP A 1 262 ? 1.194 -25.438 -18.766 1 94.31 262 ASP A N 1
ATOM 2086 C CA . ASP A 1 262 ? 0.445 -26.641 -19.094 1 94.31 262 ASP A CA 1
ATOM 2087 C C . ASP A 1 262 ? -1.046 -26.344 -19.234 1 94.31 262 ASP A C 1
ATOM 2089 O O . ASP A 1 262 ? -1.706 -26 -18.25 1 94.31 262 ASP A O 1
ATOM 2093 N N . ASP A 1 263 ? -1.64 -26.578 -20.344 1 92.44 263 ASP A N 1
ATOM 2094 C CA . ASP A 1 263 ? -3.01 -26.188 -20.656 1 92.44 263 ASP A CA 1
ATOM 2095 C C . ASP A 1 263 ? -4.004 -26.875 -19.734 1 92.44 263 ASP A C 1
ATOM 2097 O O . ASP A 1 263 ? -5.074 -26.328 -19.453 1 92.44 263 ASP A O 1
ATOM 2101 N N . ASN A 1 264 ? -3.609 -28.016 -19.281 1 93.69 264 ASN A N 1
ATOM 2102 C CA . ASN A 1 264 ? -4.535 -28.797 -18.469 1 93.69 264 ASN A CA 1
ATOM 2103 C C . ASN A 1 264 ? -4.453 -28.391 -17 1 93.69 264 ASN A C 1
ATOM 2105 O O . ASN A 1 264 ? -5.379 -28.656 -16.234 1 93.69 264 ASN A O 1
ATOM 2109 N N . TRP A 1 265 ? -3.348 -27.812 -16.625 1 96.25 265 TRP A N 1
ATOM 2110 C CA . TRP A 1 265 ? -3.109 -27.547 -15.211 1 96.25 265 TRP A CA 1
ATOM 2111 C C . TRP A 1 265 ? -2.617 -26.125 -15 1 96.25 265 TRP A C 1
ATOM 2113 O O . TRP A 1 265 ? -1.748 -25.875 -14.164 1 96.25 265 TRP A O 1
ATOM 2123 N N . ARG A 1 266 ? -3.117 -25.219 -15.859 1 96.5 266 ARG A N 1
ATOM 2124 C CA . ARG A 1 266 ? -2.725 -23.828 -15.695 1 96.5 266 ARG A CA 1
ATOM 2125 C C . ARG A 1 266 ? -3.047 -23.328 -14.289 1 96.5 266 ARG A C 1
ATOM 2127 O O . ARG A 1 266 ? -4.203 -23.359 -13.859 1 96.5 266 ARG A O 1
ATOM 2134 N N . LEU A 1 267 ? -2.018 -22.844 -13.594 1 98.44 267 LEU A N 1
ATOM 2135 C CA . LEU A 1 267 ? -2.256 -22.328 -12.242 1 98.44 267 LEU A CA 1
ATOM 2136 C C . LEU A 1 267 ? -3.178 -21.125 -12.273 1 98.44 267 LEU A C 1
ATOM 2138 O O . LEU A 1 267 ? -4.023 -20.953 -11.391 1 98.44 267 LEU A O 1
ATOM 2142 N N . HIS A 1 268 ? -3.076 -20.234 -13.258 1 97.88 268 HIS A N 1
ATOM 2143 C CA . HIS A 1 268 ? -3.928 -19.047 -13.359 1 97.88 268 HIS A CA 1
ATOM 2144 C C . HIS A 1 268 ? -5.402 -19.438 -13.422 1 97.88 268 HIS A C 1
ATOM 2146 O O . HIS A 1 268 ? -6.246 -18.766 -12.82 1 97.88 268 HIS A O 1
ATOM 2152 N N . ASP A 1 269 ? -5.73 -20.531 -14.148 1 97.94 269 ASP A N 1
ATOM 2153 C CA . ASP A 1 269 ? -7.109 -21 -14.227 1 97.94 269 ASP A CA 1
ATOM 2154 C C . ASP A 1 269 ? -7.637 -21.391 -12.844 1 97.94 269 ASP A C 1
ATOM 2156 O O . ASP A 1 269 ? -8.75 -21.016 -12.469 1 97.94 269 ASP A O 1
ATOM 2160 N N . PHE A 1 270 ? -6.836 -22.094 -12.117 1 98.56 270 PHE A N 1
ATOM 2161 C CA . PHE A 1 270 ? -7.289 -22.625 -10.844 1 98.56 270 PHE A CA 1
ATOM 2162 C C . PHE A 1 270 ? -7.238 -21.562 -9.758 1 98.56 270 PHE A C 1
ATOM 2164 O O . PHE A 1 270 ? -8.227 -21.328 -9.062 1 98.56 270 PHE A O 1
ATOM 2171 N N . LEU A 1 271 ? -6.109 -20.875 -9.625 1 98.88 271 LEU A N 1
ATOM 2172 C CA . LEU A 1 271 ? -5.895 -19.969 -8.5 1 98.88 271 LEU A CA 1
ATOM 2173 C C . LEU A 1 271 ? -6.82 -18.75 -8.594 1 98.88 271 LEU A C 1
ATOM 2175 O O . LEU A 1 271 ? -7.508 -18.422 -7.625 1 98.88 271 LEU A O 1
ATOM 2179 N N . LEU A 1 272 ? -6.906 -18.141 -9.734 1 98.81 272 LEU A N 1
ATOM 2180 C CA . LEU A 1 272 ? -7.73 -16.953 -9.867 1 98.81 272 LEU A CA 1
ATOM 2181 C C . LEU A 1 272 ? -9.195 -17.312 -10.094 1 98.81 272 LEU A C 1
ATOM 2183 O O . LEU A 1 272 ? -10.062 -16.953 -9.297 1 98.81 272 LEU A O 1
ATOM 2187 N N . SER A 1 273 ? -9.484 -18.125 -11.109 1 98.56 273 SER A N 1
ATOM 2188 C CA . SER A 1 273 ? -10.859 -18.344 -11.555 1 98.56 273 SER A CA 1
ATOM 2189 C C . SER A 1 273 ? -11.586 -19.328 -10.648 1 98.56 273 SER A C 1
ATOM 2191 O O . SER A 1 273 ? -12.781 -19.188 -10.398 1 98.56 273 SER A O 1
ATOM 2193 N N . TYR A 1 274 ? -10.883 -20.328 -10.133 1 98.69 274 TYR A N 1
ATOM 2194 C CA . TYR A 1 274 ? -11.586 -21.375 -9.406 1 98.69 274 TYR A CA 1
ATOM 2195 C C . TYR A 1 274 ? -11.461 -21.172 -7.898 1 98.69 274 TYR A C 1
ATOM 2197 O O . TYR A 1 274 ? -12.359 -21.516 -7.141 1 98.69 274 TYR A O 1
ATOM 2205 N N . TRP A 1 275 ? -10.367 -20.656 -7.418 1 98.81 275 TRP A N 1
ATOM 2206 C CA . TRP A 1 275 ? -10.148 -20.562 -5.977 1 98.81 275 TRP A CA 1
ATOM 2207 C C . TRP A 1 275 ? -10.352 -19.141 -5.48 1 98.81 275 TRP A C 1
ATOM 2209 O O . TRP A 1 275 ? -10.492 -18.906 -4.277 1 98.81 275 TRP A O 1
ATOM 2219 N N . GLY A 1 276 ? -10.344 -18.094 -6.422 1 98.81 276 GLY A N 1
ATOM 2220 C CA . GLY A 1 276 ? -10.289 -16.703 -5.992 1 98.81 276 GLY A CA 1
ATOM 2221 C C . GLY A 1 276 ? -9.023 -16.375 -5.223 1 98.81 276 GLY A C 1
ATOM 2222 O O . GLY A 1 276 ? -9.062 -15.617 -4.25 1 98.81 276 GLY A O 1
ATOM 2223 N N . MET A 1 277 ? -7.938 -17 -5.598 1 98.88 277 MET A N 1
ATOM 2224 C CA . MET A 1 277 ? -6.664 -16.75 -4.926 1 98.88 277 MET A CA 1
ATOM 2225 C C . MET A 1 277 ? -5.848 -15.703 -5.676 1 98.88 277 MET A C 1
ATOM 2227 O O . MET A 1 277 ? -5.559 -15.867 -6.863 1 98.88 277 MET A O 1
ATOM 2231 N N . PRO A 1 278 ? -5.418 -14.641 -4.977 1 98.88 278 PRO A N 1
ATOM 2232 C CA . PRO A 1 278 ? -4.555 -13.648 -5.617 1 98.88 278 PRO A CA 1
ATOM 2233 C C . PRO A 1 278 ? -3.207 -14.227 -6.047 1 98.88 278 PRO A C 1
ATOM 2235 O O . PRO A 1 278 ? -2.633 -15.055 -5.344 1 98.88 278 PRO A O 1
ATOM 2238 N N . ILE A 1 279 ? -2.758 -13.766 -7.188 1 98.94 279 ILE A N 1
ATOM 2239 C CA . ILE A 1 279 ? -1.414 -14.078 -7.66 1 98.94 279 ILE A CA 1
ATOM 2240 C C . ILE A 1 279 ? -0.589 -12.797 -7.758 1 98.94 279 ILE A C 1
ATOM 2242 O O . ILE A 1 279 ? -0.985 -11.852 -8.438 1 98.94 279 ILE A O 1
ATOM 2246 N N . GLY A 1 280 ? 0.494 -12.773 -7.035 1 98.81 280 GLY A N 1
ATOM 2247 C CA . GLY A 1 280 ? 1.445 -11.68 -7.148 1 98.81 280 GLY A CA 1
ATOM 2248 C C . GLY A 1 280 ? 2.561 -11.961 -8.141 1 98.81 280 GLY A C 1
ATOM 2249 O O . GLY A 1 280 ? 3.146 -13.047 -8.125 1 98.81 280 GLY A O 1
ATOM 2250 N N . GLU A 1 281 ? 2.877 -11.008 -8.977 1 98.12 281 GLU A N 1
ATOM 2251 C CA . GLU A 1 281 ? 3.928 -11.18 -9.977 1 98.12 281 GLU A CA 1
ATOM 2252 C C . GLU A 1 281 ? 4.863 -9.977 -10.016 1 98.12 281 GLU A C 1
ATOM 2254 O O . GLU A 1 281 ? 4.453 -8.859 -9.711 1 98.12 281 GLU A O 1
ATOM 2259 N N . MET A 1 282 ? 6.168 -10.258 -10.281 1 97.5 282 MET A N 1
ATOM 2260 C CA . MET A 1 282 ? 7.238 -9.281 -10.445 1 97.5 282 MET A CA 1
ATOM 2261 C C . MET A 1 282 ? 7.43 -8.469 -9.164 1 97.5 282 MET A C 1
ATOM 2263 O O . MET A 1 282 ? 7.719 -7.273 -9.219 1 97.5 282 MET A O 1
ATOM 2267 N N . PHE A 1 283 ? 7.152 -9.102 -8.023 1 98.62 283 PHE A N 1
ATOM 2268 C CA . PHE A 1 283 ? 7.527 -8.484 -6.758 1 98.62 283 PHE A CA 1
ATOM 2269 C C . PHE A 1 283 ? 9.039 -8.32 -6.66 1 98.62 283 PHE A C 1
ATOM 2271 O O . PHE A 1 283 ? 9.797 -9.195 -7.094 1 98.62 283 PHE A O 1
ATOM 2278 N N . ASP A 1 284 ? 9.516 -7.219 -6.164 1 98.12 284 ASP A N 1
ATOM 2279 C CA . ASP A 1 284 ? 10.93 -7.102 -5.816 1 98.12 284 ASP A CA 1
ATOM 2280 C C . ASP A 1 284 ? 11.227 -7.77 -4.477 1 98.12 284 ASP A C 1
ATOM 2282 O O . ASP A 1 284 ? 11 -7.18 -3.42 1 98.12 284 ASP A O 1
ATOM 2286 N N . VAL A 1 285 ? 11.797 -8.984 -4.543 1 98.75 285 VAL A N 1
ATOM 2287 C CA . VAL A 1 285 ? 12 -9.719 -3.297 1 98.75 285 VAL A CA 1
ATOM 2288 C C . VAL A 1 285 ? 13.492 -9.852 -3.018 1 98.75 285 VAL A C 1
ATOM 2290 O O . VAL A 1 285 ? 13.906 -10.703 -2.221 1 98.75 285 VAL A O 1
ATOM 2293 N N . GLU A 1 286 ? 14.359 -9.039 -3.713 1 98.5 286 GLU A N 1
ATOM 2294 C CA . GLU A 1 286 ? 15.805 -9.141 -3.518 1 98.5 286 GLU A CA 1
ATOM 2295 C C . GLU A 1 286 ? 16.203 -8.695 -2.113 1 98.5 286 GLU A C 1
ATOM 2297 O O . GLU A 1 286 ? 16.891 -9.43 -1.396 1 98.5 286 GLU A O 1
ATOM 2302 N N . ALA A 1 287 ? 15.742 -7.484 -1.725 1 98.62 287 ALA A N 1
ATOM 2303 C CA . ALA A 1 287 ? 16.062 -7 -0.383 1 98.62 287 ALA A CA 1
ATOM 2304 C C . ALA A 1 287 ? 15.43 -7.891 0.684 1 98.62 287 ALA A C 1
ATOM 2306 O O . ALA A 1 287 ? 16 -8.086 1.758 1 98.62 287 ALA A O 1
ATOM 2307 N N . LEU A 1 288 ? 14.25 -8.461 0.382 1 98.88 288 LEU A N 1
ATOM 2308 C CA . LEU A 1 288 ? 13.586 -9.375 1.308 1 98.88 288 LEU A CA 1
ATOM 2309 C C . LEU A 1 288 ? 14.422 -10.625 1.539 1 98.88 288 LEU A C 1
ATOM 2311 O O . LEU A 1 288 ? 14.625 -11.039 2.684 1 98.88 288 LEU A O 1
ATOM 2315 N N . ALA A 1 289 ? 14.859 -11.188 0.443 1 98.88 289 ALA A N 1
ATOM 2316 C CA . ALA A 1 289 ? 15.695 -12.383 0.536 1 98.88 289 ALA A CA 1
ATOM 2317 C C . ALA A 1 289 ? 16.969 -12.109 1.334 1 98.88 289 ALA A C 1
ATOM 2319 O O . ALA A 1 289 ? 17.375 -12.922 2.17 1 98.88 289 ALA A O 1
ATOM 2320 N N . ALA A 1 290 ? 17.594 -10.984 1.066 1 98.75 290 ALA A N 1
ATOM 2321 C CA . ALA A 1 290 ? 18.812 -10.594 1.795 1 98.75 290 ALA A CA 1
ATOM 2322 C C . ALA A 1 290 ? 18.531 -10.469 3.289 1 98.75 290 ALA A C 1
ATOM 2324 O O . ALA A 1 290 ? 19.328 -10.898 4.117 1 98.75 290 ALA A O 1
ATOM 2325 N N . GLU A 1 291 ? 17.406 -9.859 3.629 1 98.81 291 GLU A N 1
ATOM 2326 C CA . GLU A 1 291 ? 17.047 -9.695 5.035 1 98.81 291 GLU A CA 1
ATOM 2327 C C . GLU A 1 291 ? 16.766 -11.047 5.684 1 98.81 291 GLU A C 1
ATOM 2329 O O . GLU A 1 291 ? 17.109 -11.273 6.844 1 98.81 291 GLU A O 1
ATOM 2334 N N . CYS A 1 292 ? 16.062 -11.953 4.988 1 98.81 292 CYS A N 1
ATOM 2335 C CA . CYS A 1 292 ? 15.82 -13.305 5.48 1 98.81 292 CYS A CA 1
ATOM 2336 C C . CYS A 1 292 ? 17.141 -14 5.816 1 98.81 292 CYS A C 1
ATOM 2338 O O . CYS A 1 292 ? 17.281 -14.594 6.887 1 98.81 292 CYS A O 1
ATOM 2340 N N . GLU A 1 293 ? 18.062 -13.891 4.898 1 98.38 293 GLU A N 1
ATOM 2341 C CA . GLU A 1 293 ? 19.375 -14.508 5.113 1 98.38 293 GLU A CA 1
ATOM 2342 C C . GLU A 1 293 ? 20.062 -13.906 6.332 1 98.38 293 GLU A C 1
ATOM 2344 O O . GLU A 1 293 ? 20.625 -14.641 7.152 1 98.38 293 GLU A O 1
ATOM 2349 N N . ARG A 1 294 ? 20.016 -12.602 6.395 1 98.31 294 ARG A N 1
ATOM 2350 C CA . ARG A 1 294 ? 20.672 -11.906 7.504 1 98.31 294 ARG A CA 1
ATOM 2351 C C . ARG A 1 294 ? 20.109 -12.359 8.844 1 98.31 294 ARG A C 1
ATOM 2353 O O . ARG A 1 294 ? 20.859 -12.586 9.797 1 98.31 294 ARG A O 1
ATOM 2360 N N . GLN A 1 295 ? 18.844 -12.562 8.875 1 97.94 295 GLN A N 1
ATOM 2361 C CA . GLN A 1 295 ? 18.188 -12.898 10.141 1 97.94 295 GLN A CA 1
ATOM 2362 C C . GLN A 1 295 ? 18.031 -14.406 10.289 1 97.94 295 GLN A C 1
ATOM 2364 O O . GLN A 1 295 ? 17.594 -14.891 11.336 1 97.94 295 GLN A O 1
ATOM 2369 N N . LYS A 1 296 ? 18.297 -15.156 9.25 1 98.12 296 LYS A N 1
ATOM 2370 C CA . LYS A 1 296 ? 18.109 -16.609 9.195 1 98.12 296 LYS A CA 1
ATOM 2371 C C . LYS A 1 296 ? 16.672 -16.984 9.516 1 98.12 296 LYS A C 1
ATOM 2373 O O . LYS A 1 296 ? 16.438 -17.891 10.312 1 98.12 296 LYS A O 1
ATOM 2378 N N . ARG A 1 297 ? 15.812 -16.203 9.016 1 98 297 ARG A N 1
ATOM 2379 C CA . ARG A 1 297 ? 14.367 -16.391 9.148 1 98 297 ARG A CA 1
ATOM 2380 C C . ARG A 1 297 ? 13.648 -16.016 7.855 1 98 297 ARG A C 1
ATOM 2382 O O . ARG A 1 297 ? 13.977 -15.008 7.219 1 98 297 ARG A O 1
ATOM 2389 N N . TRP A 1 298 ? 12.672 -16.875 7.449 1 98.81 298 TRP A N 1
ATOM 2390 C CA . TRP A 1 298 ? 12.07 -16.703 6.129 1 98.81 298 TRP A CA 1
ATOM 2391 C C . TRP A 1 298 ? 10.562 -16.5 6.246 1 98.81 298 TRP A C 1
ATOM 2393 O O . TRP A 1 298 ? 9.828 -16.734 5.285 1 98.81 298 TRP A O 1
ATOM 2403 N N . SER A 1 299 ? 10.094 -16.172 7.453 1 98.94 299 SER A N 1
ATOM 2404 C CA . SER A 1 299 ? 8.734 -15.703 7.695 1 98.94 299 SER A CA 1
ATOM 2405 C C . SER A 1 299 ? 8.727 -14.289 8.266 1 98.94 299 SER A C 1
ATOM 2407 O O . SER A 1 299 ? 9.695 -13.859 8.898 1 98.94 299 SER A O 1
ATOM 2409 N N . PHE A 1 300 ? 7.738 -13.57 8.047 1 98.94 300 PHE A N 1
ATOM 2410 C CA . PHE A 1 300 ? 7.621 -12.156 8.383 1 98.94 300 PHE A CA 1
ATOM 2411 C C . PHE A 1 300 ? 6.16 -11.727 8.406 1 98.94 300 PHE A C 1
ATOM 2413 O O . PHE A 1 300 ? 5.285 -12.453 7.938 1 98.94 300 PHE A O 1
ATOM 2420 N N . PHE A 1 301 ? 5.879 -10.617 9.039 1 98.94 301 PHE A N 1
ATOM 2421 C CA . PHE A 1 301 ? 4.566 -9.992 8.961 1 98.94 301 PHE A CA 1
ATOM 2422 C C . PHE A 1 301 ? 4.371 -9.305 7.609 1 98.94 301 PHE A C 1
ATOM 2424 O O . PHE A 1 301 ? 5.234 -8.547 7.168 1 98.94 301 PHE A O 1
ATOM 2431 N N . PHE A 1 302 ? 3.375 -9.648 6.938 1 98.94 302 PHE A N 1
ATOM 2432 C CA . PHE A 1 302 ? 3.125 -9.18 5.578 1 98.94 302 PHE A CA 1
ATOM 2433 C C . PHE A 1 302 ? 1.879 -8.305 5.527 1 98.94 302 PHE A C 1
ATOM 2435 O O . PHE A 1 302 ? 0.825 -8.688 6.043 1 98.94 302 PHE A O 1
ATOM 2442 N N . THR A 1 303 ? 1.983 -7.09 4.961 1 98.94 303 THR A N 1
ATOM 2443 C CA . THR A 1 303 ? 0.838 -6.238 4.672 1 98.94 303 THR A CA 1
ATOM 2444 C C . THR A 1 303 ? 0.851 -5.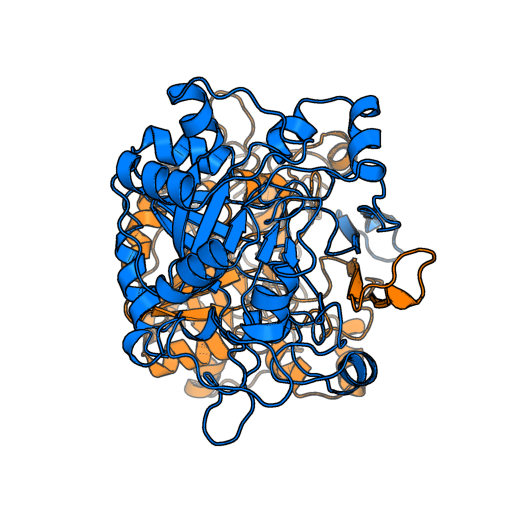793 3.211 1 98.94 303 THR A C 1
ATOM 2446 O O . THR A 1 303 ? 1.918 -5.574 2.633 1 98.94 303 THR A O 1
ATOM 2449 N N . SER A 1 304 ? -0.247 -5.727 2.611 1 98.88 304 SER A N 1
ATOM 2450 C CA . SER A 1 304 ? -0.447 -5.188 1.271 1 98.88 304 SER A CA 1
ATOM 2451 C C . SER A 1 304 ? -1.71 -4.336 1.2 1 98.88 304 SER A C 1
ATOM 2453 O O . SER A 1 304 ? -2.717 -4.656 1.834 1 98.88 304 SER A O 1
ATOM 2455 N N . ALA A 1 305 ? -1.617 -3.244 0.514 1 98.56 305 ALA A N 1
ATOM 2456 C CA . ALA A 1 305 ? -2.713 -2.289 0.36 1 98.56 305 ALA A CA 1
ATOM 2457 C C . ALA A 1 305 ? -2.971 -1.983 -1.112 1 98.56 305 ALA A C 1
ATOM 2459 O O . ALA A 1 305 ? -2.607 -0.912 -1.603 1 98.56 305 ALA A O 1
ATOM 2460 N N . PRO A 1 306 ? -3.66 -2.904 -1.788 1 98.38 306 PRO A N 1
ATOM 2461 C CA . PRO A 1 306 ? -4.004 -2.621 -3.184 1 98.38 306 PRO A CA 1
ATOM 2462 C C . PRO A 1 306 ? -4.797 -1.326 -3.346 1 98.38 306 PRO A C 1
ATOM 2464 O O . PRO A 1 306 ? -5.406 -0.847 -2.387 1 98.38 306 PRO A O 1
ATOM 2467 N N . LEU A 1 307 ? -4.746 -0.779 -4.566 1 98.12 307 LEU A N 1
ATOM 2468 C CA . LEU A 1 307 ? -5.477 0.45 -4.852 1 98.12 307 LEU A CA 1
ATOM 2469 C C . LEU A 1 307 ? -6.969 0.266 -4.598 1 98.12 307 LEU A C 1
ATOM 2471 O O . LEU A 1 307 ? -7.52 -0.81 -4.844 1 98.12 307 LEU A O 1
ATOM 2475 N N . ASN A 1 308 ? -7.602 1.301 -4.02 1 98.12 308 ASN A N 1
ATOM 2476 C CA . ASN A 1 308 ? -9.062 1.322 -3.955 1 98.12 308 ASN A CA 1
ATOM 2477 C C . ASN A 1 308 ? -9.672 1.818 -5.262 1 98.12 308 ASN A C 1
ATOM 2479 O O . ASN A 1 308 ? -10.039 2.99 -5.375 1 98.12 308 ASN A O 1
ATOM 2483 N N . LEU A 1 309 ? -9.734 0.947 -6.207 1 97.75 309 LEU A N 1
ATOM 2484 C CA . LEU A 1 309 ? -10.203 1.22 -7.562 1 97.75 309 LEU A CA 1
ATOM 2485 C C . LEU A 1 309 ? -11.461 0.418 -7.875 1 97.75 309 LEU A C 1
ATOM 2487 O O . LEU A 1 309 ? -11.383 -0.759 -8.227 1 97.75 309 LEU A O 1
ATOM 2491 N N . PRO A 1 310 ? -12.672 1.043 -7.723 1 96.56 310 PRO A N 1
ATOM 2492 C CA . PRO A 1 310 ? -13.898 0.307 -8.047 1 96.56 310 PRO A CA 1
ATOM 2493 C C . PRO A 1 310 ? -13.859 -0.329 -9.43 1 96.56 310 PRO A C 1
ATOM 2495 O O . PRO A 1 310 ? -13.562 0.351 -10.422 1 96.56 310 PRO A O 1
ATOM 2498 N N . GLY A 1 311 ? -14.07 -1.644 -9.422 1 98 311 GLY A N 1
ATOM 2499 C CA . GLY A 1 311 ? -14.047 -2.379 -10.68 1 98 311 GLY A CA 1
ATOM 2500 C C . GLY A 1 311 ? -12.648 -2.662 -11.18 1 98 311 GLY A C 1
ATOM 2501 O O . GLY A 1 311 ? -12.469 -3.135 -12.305 1 98 311 GLY A O 1
ATOM 2502 N N . GLY A 1 312 ? -11.648 -2.398 -10.406 1 98.5 312 GLY A N 1
ATOM 2503 C CA . GLY A 1 312 ? -10.266 -2.598 -10.828 1 98.5 312 GLY A CA 1
ATOM 2504 C C . GLY A 1 312 ? -9.93 -4.051 -11.109 1 98.5 312 GLY A C 1
ATOM 2505 O O . GLY A 1 312 ? -10.398 -4.949 -10.406 1 98.5 312 GLY A O 1
ATOM 2506 N N . VAL A 1 313 ? -9.062 -4.27 -12.07 1 98.56 313 VAL A N 1
ATOM 2507 C CA . VAL A 1 313 ? -8.672 -5.602 -12.523 1 98.56 313 VAL A CA 1
ATOM 2508 C C . VAL A 1 313 ? -7.441 -6.066 -11.75 1 98.56 313 VAL A C 1
ATOM 2510 O O . VAL A 1 313 ? -7.344 -7.238 -11.367 1 98.56 313 VAL A O 1
ATOM 2513 N N . ALA A 1 314 ? -6.512 -5.211 -11.539 1 98.44 314 ALA A N 1
ATOM 2514 C CA . ALA A 1 314 ? -5.242 -5.477 -10.875 1 98.44 314 ALA A CA 1
ATOM 2515 C C . ALA A 1 314 ? -4.742 -4.238 -10.133 1 98.44 314 ALA A C 1
ATOM 2517 O O . ALA A 1 314 ? -5.438 -3.221 -10.07 1 98.44 314 ALA A O 1
ATOM 2518 N N . SER A 1 315 ? -3.645 -4.402 -9.453 1 98.44 315 SER A N 1
ATOM 2519 C CA . SER A 1 315 ? -3.055 -3.318 -8.68 1 98.44 315 SER A CA 1
ATOM 2520 C C . SER A 1 315 ? -1.592 -3.602 -8.352 1 98.44 315 SER A C 1
ATOM 2522 O O . SER A 1 315 ? -1.201 -4.758 -8.18 1 98.44 315 SER A O 1
ATOM 2524 N N . PRO A 1 316 ? -0.784 -2.52 -8.312 1 98 316 PRO A N 1
ATOM 2525 C CA . PRO A 1 316 ? 0.454 -2.76 -7.566 1 98 316 PRO A CA 1
ATOM 2526 C C . PRO A 1 316 ? 0.202 -3.33 -6.176 1 98 316 PRO A C 1
ATOM 2528 O O . PRO A 1 316 ? -0.827 -3.037 -5.559 1 98 316 PRO A O 1
ATOM 2531 N N . PRO A 1 317 ? 1.065 -4.184 -5.738 1 98.31 317 PRO A N 1
ATOM 2532 C CA . PRO A 1 317 ? 0.787 -4.816 -4.449 1 98.31 317 PRO A CA 1
ATOM 2533 C C . PRO A 1 317 ? 0.801 -3.822 -3.289 1 98.31 317 PRO A C 1
ATOM 2535 O O . PRO A 1 317 ? -0.024 -3.918 -2.377 1 98.31 317 PRO A O 1
ATOM 2538 N N . ASN A 1 318 ? 1.811 -2.824 -3.473 1 98.56 318 ASN A N 1
ATOM 2539 C CA . ASN A 1 318 ? 1.976 -1.943 -2.32 1 98.56 318 ASN A CA 1
ATOM 2540 C C . ASN A 1 318 ? 2.119 -2.736 -1.024 1 98.56 318 ASN A C 1
ATOM 2542 O O . ASN A 1 318 ? 1.38 -2.502 -0.066 1 98.56 318 ASN A O 1
ATOM 2546 N N . ALA A 1 319 ? 3.111 -3.6 -1.037 1 98.81 319 ALA A N 1
ATOM 2547 C CA . ALA A 1 319 ? 3.299 -4.574 0.034 1 98.81 319 ALA A CA 1
ATOM 2548 C C . ALA A 1 319 ? 4.559 -4.27 0.84 1 98.81 319 ALA A C 1
ATOM 2550 O O . ALA A 1 319 ? 5.551 -3.779 0.294 1 98.81 319 ALA A O 1
ATOM 2551 N N . VAL A 1 320 ? 4.512 -4.508 2.102 1 98.88 320 VAL A N 1
ATOM 2552 C CA . VAL A 1 320 ? 5.633 -4.359 3.021 1 98.88 320 VAL A CA 1
ATOM 2553 C C . VAL A 1 320 ? 5.754 -5.605 3.896 1 98.88 320 VAL A C 1
ATOM 2555 O O . VAL A 1 320 ? 4.746 -6.145 4.359 1 98.88 320 VAL A O 1
ATOM 2558 N N . CYS A 1 321 ? 6.918 -6.117 4.008 1 98.94 321 CYS A N 1
ATOM 2559 C CA . CYS A 1 321 ? 7.242 -7.191 4.941 1 98.94 321 CYS A CA 1
ATOM 2560 C C . CYS A 1 321 ? 7.961 -6.648 6.172 1 98.94 321 CYS A C 1
ATOM 2562 O O . CYS A 1 321 ? 8.867 -5.82 6.051 1 98.94 321 CYS A O 1
ATOM 2564 N N . ILE A 1 322 ? 7.547 -7.047 7.301 1 98.94 322 ILE A N 1
ATOM 2565 C CA . ILE A 1 322 ? 8.117 -6.539 8.547 1 98.94 322 ILE A CA 1
ATOM 2566 C C . ILE A 1 322 ? 8.617 -7.703 9.398 1 98.94 322 ILE A C 1
ATOM 2568 O O . ILE A 1 322 ? 7.871 -8.641 9.68 1 98.94 322 ILE A O 1
ATOM 2572 N N . PHE A 1 323 ? 9.844 -7.625 9.82 1 98.88 323 PHE A N 1
ATOM 2573 C CA . PHE A 1 323 ? 10.492 -8.672 10.602 1 98.88 323 PHE A CA 1
ATOM 2574 C C . PHE A 1 323 ? 10.406 -8.375 12.094 1 98.88 323 PHE A C 1
ATOM 2576 O O . PHE A 1 323 ? 10.734 -7.27 12.531 1 98.88 323 PHE A O 1
ATOM 2583 N N . MET B 1 1 ? 16.875 7.211 13.742 1 85.56 1 MET B N 1
ATOM 2584 C CA . MET B 1 1 ? 17.172 8.383 14.555 1 85.56 1 MET B CA 1
ATOM 2585 C C . MET B 1 1 ? 16.5 8.297 15.914 1 85.56 1 MET B C 1
ATOM 2587 O O . MET B 1 1 ? 15.305 7.98 16 1 85.56 1 MET B O 1
ATOM 2591 N N . ASP B 1 2 ? 17.219 8.523 16.906 1 86.38 2 ASP B N 1
ATOM 2592 C CA . ASP B 1 2 ? 16.656 8.625 18.266 1 86.38 2 ASP B CA 1
ATOM 2593 C C . ASP B 1 2 ? 16.031 9.992 18.5 1 86.38 2 ASP B C 1
ATOM 2595 O O . ASP B 1 2 ? 16.734 11.016 18.469 1 86.38 2 ASP B O 1
ATOM 2599 N N . ALA B 1 3 ? 14.742 10.008 18.688 1 92.31 3 ALA B N 1
ATOM 2600 C CA . ALA B 1 3 ? 14 11.258 18.859 1 92.31 3 ALA B CA 1
ATOM 2601 C C . ALA B 1 3 ? 14.57 12.078 20.016 1 92.31 3 ALA B C 1
ATOM 2603 O O . ALA B 1 3 ? 14.492 13.305 20 1 92.31 3 ALA B O 1
ATOM 2604 N N . ALA B 1 4 ? 15.172 11.492 21.047 1 85.69 4 ALA B N 1
ATOM 2605 C CA . ALA B 1 4 ? 15.742 12.164 22.219 1 85.69 4 ALA B CA 1
ATOM 2606 C C . ALA B 1 4 ? 16.906 13.07 21.812 1 85.69 4 ALA B C 1
ATOM 2608 O O . ALA B 1 4 ? 17.281 13.977 22.562 1 85.69 4 ALA B O 1
ATOM 2609 N N . LYS B 1 5 ? 17.438 12.906 20.656 1 90.5 5 LYS B N 1
ATOM 2610 C CA . LYS B 1 5 ? 18.594 13.672 20.188 1 90.5 5 LYS B CA 1
ATOM 2611 C C . LYS B 1 5 ? 18.141 14.938 19.453 1 90.5 5 LYS B C 1
ATOM 2613 O O . LYS B 1 5 ? 18.953 15.82 19.172 1 90.5 5 LYS B O 1
ATOM 2618 N N . LEU B 1 6 ? 16.812 14.969 19.094 1 96.56 6 LEU B N 1
ATOM 2619 C CA . LEU B 1 6 ? 16.297 16.156 18.422 1 96.56 6 LEU B CA 1
ATOM 2620 C C . LEU B 1 6 ? 16.062 17.281 19.422 1 96.56 6 LEU B C 1
ATOM 2622 O O . LEU B 1 6 ? 15.609 17.047 20.547 1 96.56 6 LEU B O 1
ATOM 2626 N N . PRO B 1 7 ? 16.422 18.5 19.047 1 97.12 7 PRO B N 1
ATOM 2627 C CA . PRO B 1 7 ? 16.156 19.641 19.922 1 97.12 7 PRO B CA 1
ATOM 2628 C C . PRO B 1 7 ? 14.656 19.922 20.078 1 97.12 7 PRO B C 1
ATOM 2630 O O . PRO B 1 7 ? 13.867 19.594 19.172 1 97.12 7 PRO B O 1
ATOM 2633 N N . ASN B 1 8 ? 14.297 20.5 21.203 1 97.25 8 ASN B N 1
ATOM 2634 C CA . ASN B 1 8 ? 12.953 21.062 21.312 1 97.25 8 ASN B CA 1
ATOM 2635 C C . ASN B 1 8 ? 12.781 22.281 20.406 1 97.25 8 ASN B C 1
ATOM 2637 O O . ASN B 1 8 ? 13.758 22.891 19.984 1 97.25 8 ASN B O 1
ATOM 2641 N N . TRP B 1 9 ? 11.531 22.594 20.109 1 98 9 TRP B N 1
ATOM 2642 C CA . TRP B 1 9 ? 11.188 23.703 19.219 1 98 9 TRP B CA 1
ATOM 2643 C C . TRP B 1 9 ? 11.945 24.969 19.609 1 98 9 TRP B C 1
ATOM 2645 O O . TRP B 1 9 ? 12.562 25.609 18.75 1 98 9 TRP B O 1
ATOM 2655 N N . LYS B 1 10 ? 11.969 25.297 20.859 1 97.5 10 LYS B N 1
ATOM 2656 C CA . LYS B 1 10 ? 12.562 26.547 21.328 1 97.5 10 LYS B CA 1
ATOM 2657 C C . LYS B 1 10 ? 14.07 26.562 21.141 1 97.5 10 LYS B C 1
ATOM 2659 O O . LYS B 1 10 ? 14.688 27.625 21.031 1 97.5 10 LYS B O 1
ATOM 2664 N N . ASP B 1 11 ? 14.688 25.375 21.047 1 97.56 11 ASP B N 1
ATOM 2665 C CA . ASP B 1 11 ? 16.141 25.234 20.984 1 97.56 11 ASP B CA 1
ATOM 2666 C C . ASP B 1 11 ? 16.594 24.844 19.594 1 97.56 11 ASP B C 1
ATOM 2668 O O . ASP B 1 11 ? 17.75 24.469 19.391 1 97.56 11 ASP B O 1
ATOM 2672 N N . MET B 1 12 ? 15.742 24.828 18.641 1 97.19 12 MET B N 1
ATOM 2673 C CA . MET B 1 12 ? 16.109 24.484 17.266 1 97.19 12 MET B CA 1
ATOM 2674 C C . MET B 1 12 ? 17.234 25.375 16.766 1 97.19 12 MET B C 1
ATOM 2676 O O . MET B 1 12 ? 17.172 26.594 16.891 1 97.19 12 MET B O 1
ATOM 2680 N N . PRO B 1 13 ? 18.234 24.75 16.25 1 96.5 13 PRO B N 1
ATOM 2681 C CA . PRO B 1 13 ? 19.344 25.547 15.727 1 96.5 13 PRO B CA 1
ATOM 2682 C C . PRO B 1 13 ? 18.922 26.453 14.57 1 96.5 13 PRO B C 1
ATOM 2684 O O . PRO B 1 13 ? 18.047 26.094 13.789 1 96.5 13 PRO B O 1
ATOM 2687 N N . ASN B 1 14 ? 19.656 27.516 14.484 1 96 14 ASN B N 1
ATOM 2688 C CA . ASN B 1 14 ? 19.391 28.453 13.398 1 96 14 ASN B CA 1
ATOM 2689 C C . ASN B 1 14 ? 19.922 27.922 12.07 1 96 14 ASN B C 1
ATOM 2691 O O . ASN B 1 14 ? 21.031 27.375 12.008 1 96 14 ASN B O 1
ATOM 2695 N N . VAL B 1 15 ? 19.078 27.984 11.086 1 96.12 15 VAL B N 1
ATOM 2696 C CA . VAL B 1 15 ? 19.484 27.766 9.703 1 96.12 15 VAL B CA 1
ATOM 2697 C C . VAL B 1 15 ? 19.516 29.094 8.953 1 96.12 15 VAL B C 1
ATOM 2699 O O . VAL B 1 15 ? 18.516 29.812 8.906 1 96.12 15 VAL B O 1
ATOM 2702 N N . GLU B 1 16 ? 20.672 29.375 8.375 1 94.12 16 GLU B N 1
ATOM 2703 C CA . GLU B 1 16 ? 20.875 30.688 7.754 1 94.12 16 GLU B CA 1
ATOM 2704 C C . GLU B 1 16 ? 19.812 30.984 6.707 1 94.12 16 GLU B C 1
ATOM 2706 O O . GLU B 1 16 ? 19.562 30.156 5.82 1 94.12 16 GLU B O 1
ATOM 2711 N N . GLY B 1 17 ? 19.156 32.125 6.852 1 93.12 17 GLY B N 1
ATOM 2712 C CA . GLY B 1 17 ? 18.203 32.625 5.871 1 93.12 17 GLY B CA 1
ATOM 2713 C C . GLY B 1 17 ? 16.844 31.969 6.004 1 93.12 17 GLY B C 1
ATOM 2714 O O . GLY B 1 17 ? 15.953 32.188 5.172 1 93.12 17 GLY B O 1
ATOM 2715 N N . LYS B 1 18 ? 16.688 31.141 7.035 1 95.31 18 LYS B N 1
ATOM 2716 C CA . LYS B 1 18 ? 15.406 30.453 7.238 1 95.31 18 LYS B CA 1
ATOM 2717 C C . LYS B 1 18 ? 14.773 30.859 8.57 1 95.31 18 LYS B C 1
ATOM 2719 O O . LYS B 1 18 ? 15.469 31.312 9.484 1 95.31 18 LYS B O 1
ATOM 2724 N N . PRO B 1 19 ? 13.492 30.75 8.609 1 94.12 19 PRO B N 1
ATOM 2725 C CA . PRO B 1 19 ? 12.836 31.062 9.883 1 94.12 19 PRO B CA 1
ATOM 2726 C C . PRO B 1 19 ? 13.195 30.062 10.984 1 94.12 19 PRO B C 1
ATOM 2728 O O . PRO B 1 19 ? 13.734 28.984 10.703 1 94.12 19 PRO B O 1
ATOM 2731 N N . HIS B 1 20 ? 12.898 30.469 12.234 1 96.5 20 HIS B N 1
ATOM 2732 C CA . HIS B 1 20 ? 13.023 29.547 13.352 1 96.5 20 HIS B CA 1
ATOM 2733 C C . HIS B 1 20 ? 12.203 28.281 13.109 1 96.5 20 HIS B C 1
ATOM 2735 O O . HIS B 1 20 ? 11.07 28.344 12.625 1 96.5 20 HIS B O 1
ATOM 2741 N N . GLY B 1 21 ? 12.805 27.156 13.375 1 96.75 21 GLY B N 1
ATOM 2742 C CA . GLY B 1 21 ? 12.062 25.906 13.273 1 96.75 21 GLY B CA 1
ATOM 2743 C C . GLY B 1 21 ? 12.445 25.094 12.055 1 96.75 21 GLY B C 1
ATOM 2744 O O . GLY B 1 21 ? 11.906 24 11.844 1 96.75 21 GLY B O 1
ATOM 2745 N N . CYS B 1 22 ? 13.32 25.594 11.227 1 97.62 22 CYS B N 1
ATOM 2746 C CA . CYS B 1 22 ? 13.828 24.828 10.102 1 97.62 22 CYS B CA 1
ATOM 2747 C C . CYS B 1 22 ? 14.703 23.672 10.586 1 97.62 22 CYS B C 1
ATOM 2749 O O . CYS B 1 22 ? 15.648 23.875 11.352 1 97.62 22 CYS B O 1
ATOM 2751 N N . ALA B 1 23 ? 14.438 22.484 10.133 1 97.94 23 ALA B N 1
ATOM 2752 C CA . ALA B 1 23 ? 15.102 21.281 10.664 1 97.94 23 ALA B CA 1
ATOM 2753 C C . ALA B 1 23 ? 16.156 20.766 9.695 1 97.94 23 ALA B C 1
ATOM 2755 O O . ALA B 1 23 ? 16.641 19.641 9.836 1 97.94 23 ALA B O 1
ATOM 2756 N N . TRP B 1 24 ? 16.516 21.562 8.688 1 98 24 TRP B N 1
ATOM 2757 C CA . TRP B 1 24 ? 17.516 21.125 7.715 1 98 24 TRP B CA 1
ATOM 2758 C C . TRP B 1 24 ? 18.812 20.703 8.406 1 98 24 TRP B C 1
ATOM 2760 O O . TRP B 1 24 ? 19.281 21.391 9.32 1 98 24 TRP B O 1
ATOM 2770 N N . GLY B 1 25 ? 19.344 19.547 8.008 1 96.81 25 GLY B N 1
ATOM 2771 C CA . GLY B 1 25 ? 20.625 19.062 8.5 1 96.81 25 GLY B CA 1
ATOM 2772 C C . GLY B 1 25 ? 20.5 18.188 9.727 1 96.81 25 GLY B C 1
ATOM 2773 O O . GLY B 1 25 ? 21.422 17.453 10.078 1 96.81 25 GLY B O 1
ATOM 2774 N N . LEU B 1 26 ? 19.359 18.203 10.406 1 97.25 26 LEU B N 1
ATOM 2775 C CA . LEU B 1 26 ? 19.219 17.5 11.672 1 97.25 26 LEU B CA 1
ATOM 2776 C C . LEU B 1 26 ? 19.219 15.984 11.453 1 97.25 26 LEU B C 1
ATOM 2778 O O . LEU B 1 26 ? 19.625 15.227 12.336 1 97.25 26 LEU B O 1
ATOM 2782 N N . PHE B 1 27 ? 18.781 15.547 10.227 1 97.69 27 PHE B N 1
ATOM 2783 C CA . PHE B 1 27 ? 18.703 14.117 9.953 1 97.69 27 PHE B CA 1
ATOM 2784 C C . PHE B 1 27 ? 19.812 13.672 9.023 1 97.69 27 PHE B C 1
ATOM 2786 O O . PHE B 1 27 ? 19.828 12.531 8.562 1 97.69 27 PHE B O 1
ATOM 2793 N N . ASP B 1 28 ? 20.719 14.555 8.664 1 97.5 28 ASP B N 1
ATOM 2794 C CA . ASP B 1 28 ? 21.859 14.195 7.832 1 97.5 28 ASP B CA 1
ATOM 2795 C C . ASP B 1 28 ? 22.766 13.188 8.547 1 97.5 28 ASP B C 1
ATOM 2797 O O . ASP B 1 28 ? 22.828 13.164 9.773 1 97.5 28 ASP B O 1
ATOM 2801 N N . LYS B 1 29 ? 23.359 12.227 7.797 1 94.62 29 LYS B N 1
ATOM 2802 C CA . LYS B 1 29 ? 24.297 11.242 8.328 1 94.62 29 LYS B CA 1
ATOM 2803 C C . LYS B 1 29 ? 25.531 11.125 7.449 1 94.62 29 LYS B C 1
ATOM 2805 O O . LYS B 1 29 ? 25.422 10.969 6.23 1 94.62 29 LYS B O 1
ATOM 2810 N N . ASP B 1 30 ? 26.688 11.234 8.055 1 94.25 30 ASP B N 1
ATOM 2811 C CA . ASP B 1 30 ? 27.969 11.031 7.383 1 94.25 30 ASP B CA 1
ATOM 2812 C C . ASP B 1 30 ? 28.125 11.969 6.184 1 94.25 30 ASP B C 1
ATOM 2814 O O . ASP B 1 30 ? 28.453 11.523 5.082 1 94.25 30 ASP B O 1
ATOM 2818 N N . ASP B 1 31 ? 27.734 13.227 6.285 1 92.31 31 ASP B N 1
ATOM 2819 C CA . ASP B 1 31 ? 27.875 14.297 5.309 1 92.31 31 ASP B CA 1
ATOM 2820 C C . ASP B 1 31 ? 26.984 14.062 4.094 1 92.31 31 ASP B C 1
ATOM 2822 O O . ASP B 1 31 ? 27.219 14.617 3.021 1 92.31 31 ASP B O 1
ATOM 2826 N N . VAL B 1 32 ? 26.094 13.141 4.242 1 96.12 32 VAL B N 1
ATOM 2827 C CA . VAL B 1 32 ? 25.094 12.914 3.199 1 96.12 32 VAL B CA 1
ATOM 2828 C C . VAL B 1 32 ? 23.781 13.562 3.596 1 96.12 32 VAL B C 1
ATOM 2830 O O . VAL B 1 32 ? 23.266 13.312 4.688 1 96.12 32 VAL B O 1
ATOM 2833 N N . LYS B 1 33 ? 23.203 14.352 2.74 1 97.25 33 LYS B N 1
ATOM 2834 C CA . LYS B 1 33 ? 21.938 15.023 2.975 1 97.25 33 LYS B CA 1
ATOM 2835 C C . LYS B 1 33 ? 20.781 14.016 3.033 1 97.25 33 LYS B C 1
ATOM 2837 O O . LYS B 1 33 ? 20.672 13.141 2.176 1 97.25 33 LYS B O 1
ATOM 2842 N N . ASP B 1 34 ? 20.016 14.234 4.02 1 98.31 34 ASP B N 1
ATOM 2843 C CA . ASP B 1 34 ? 18.875 13.344 4.238 1 98.31 34 ASP B CA 1
ATOM 2844 C C . ASP B 1 34 ? 17.781 13.578 3.197 1 98.31 34 ASP B C 1
ATOM 2846 O O . ASP B 1 34 ? 17.625 14.695 2.695 1 98.31 34 ASP B O 1
ATOM 2850 N N . GLU B 1 35 ? 17.062 12.516 2.863 1 98.25 35 GLU B N 1
ATOM 2851 C CA . GLU B 1 35 ? 15.969 12.633 1.91 1 98.25 35 GLU B CA 1
ATOM 2852 C C . GLU B 1 35 ? 14.672 12.094 2.502 1 98.25 35 GLU B C 1
ATOM 2854 O O . GLU B 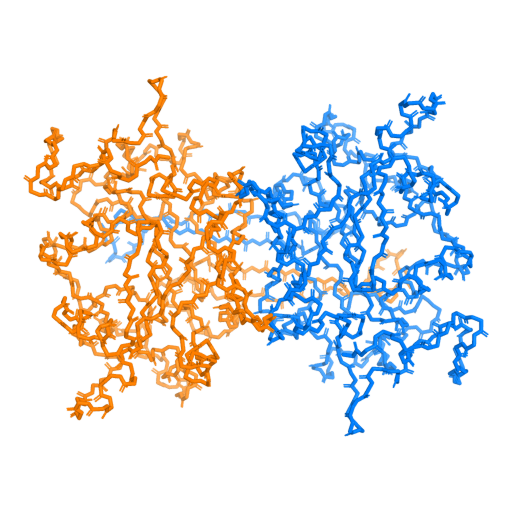1 35 ? 13.68 11.914 1.783 1 98.25 35 GLU B O 1
ATOM 2859 N N . LEU B 1 36 ? 14.609 11.812 3.84 1 98.62 36 LEU B N 1
ATOM 2860 C CA . LEU B 1 36 ? 13.453 11.141 4.438 1 98.62 36 LEU B CA 1
ATOM 2861 C C . LEU B 1 36 ? 12.789 12.031 5.48 1 98.62 36 LEU B C 1
ATOM 2863 O O . LEU B 1 36 ? 11.617 11.836 5.812 1 98.62 36 LEU B O 1
ATOM 2867 N N . GLY B 1 37 ? 13.562 12.969 6.059 1 98.56 37 GLY B N 1
ATOM 2868 C CA . GLY B 1 37 ? 13.031 13.836 7.094 1 98.56 37 GLY B CA 1
ATOM 2869 C C . GLY B 1 37 ? 12.57 13.086 8.328 1 98.56 37 GLY B C 1
ATOM 2870 O O . GLY B 1 37 ? 13.328 12.281 8.883 1 98.56 37 GLY B O 1
ATOM 2871 N N . THR B 1 38 ? 11.367 13.359 8.797 1 98.88 38 THR B N 1
ATOM 2872 C CA . THR B 1 38 ? 10.867 12.852 10.062 1 98.88 38 THR B CA 1
ATOM 2873 C C . THR B 1 38 ? 10.586 11.359 9.977 1 98.88 38 THR B C 1
ATOM 2875 O O . THR B 1 38 ? 10.391 10.688 10.992 1 98.88 38 THR B O 1
ATOM 2878 N N . LEU B 1 39 ? 10.578 10.758 8.805 1 98.88 39 LEU B N 1
ATOM 2879 C CA . LEU B 1 39 ? 10.422 9.312 8.695 1 98.88 39 LEU B CA 1
ATOM 2880 C C . LEU B 1 39 ? 11.609 8.586 9.336 1 98.88 39 LEU B C 1
ATOM 2882 O O . LEU B 1 39 ? 11.523 7.395 9.633 1 98.88 39 LEU B O 1
ATOM 2886 N N . ASN B 1 40 ? 12.727 9.32 9.516 1 98.62 40 ASN B N 1
ATOM 2887 C CA . ASN B 1 40 ? 13.875 8.75 10.211 1 98.62 40 ASN B CA 1
ATOM 2888 C C . ASN B 1 40 ? 13.523 8.367 11.641 1 98.62 40 ASN B C 1
ATOM 2890 O O . ASN B 1 40 ? 14.25 7.598 12.281 1 98.62 40 ASN B O 1
ATOM 2894 N N . LEU B 1 41 ? 12.445 8.898 12.188 1 98.81 41 LEU B N 1
ATOM 2895 C CA . LEU B 1 41 ? 12.023 8.586 13.547 1 98.81 41 LEU B CA 1
ATOM 2896 C C . LEU B 1 41 ? 11.453 7.176 13.641 1 98.81 41 LEU B C 1
ATOM 2898 O O . LEU B 1 41 ? 11.305 6.629 14.734 1 98.81 41 LEU B O 1
ATOM 2902 N N . LEU B 1 42 ? 11.078 6.613 12.5 1 98.81 42 LEU B N 1
ATOM 2903 C CA . LEU B 1 42 ? 10.547 5.254 12.461 1 98.81 42 LEU B CA 1
ATOM 2904 C C . LEU B 1 42 ? 11.672 4.23 12.406 1 98.81 42 LEU B C 1
ATOM 2906 O O . LEU B 1 42 ? 11.82 3.514 11.414 1 98.81 42 LEU B O 1
ATOM 2910 N N . THR B 1 43 ? 12.391 4.141 13.5 1 98.38 43 THR B N 1
ATOM 2911 C CA . THR B 1 43 ? 13.484 3.176 13.625 1 98.38 43 THR B CA 1
ATOM 2912 C C . THR B 1 43 ? 12.93 1.765 13.82 1 98.38 43 THR B C 1
ATOM 2914 O O . THR B 1 43 ? 11.766 1.589 14.18 1 98.38 43 THR B O 1
ATOM 2917 N N . PRO B 1 44 ? 13.781 0.759 13.602 1 98.19 44 PRO B N 1
ATOM 2918 C CA . PRO B 1 44 ? 13.336 -0.617 13.836 1 98.19 44 PRO B CA 1
ATOM 2919 C C . PRO B 1 44 ? 12.789 -0.827 15.25 1 98.19 44 PRO B C 1
ATOM 2921 O O . PRO B 1 44 ? 11.812 -1.557 15.43 1 98.19 44 PRO B O 1
ATOM 2924 N N . ASP B 1 45 ? 13.328 -0.154 16.25 1 98.31 45 ASP B N 1
ATOM 2925 C CA . ASP B 1 45 ? 12.844 -0.283 17.625 1 98.31 45 ASP B CA 1
ATOM 2926 C C . ASP B 1 45 ? 11.445 0.301 17.766 1 98.31 45 ASP B C 1
ATOM 2928 O O . ASP B 1 45 ? 10.594 -0.275 18.453 1 98.31 45 ASP B O 1
ATOM 2932 N N . VAL B 1 46 ? 11.25 1.444 17.156 1 98.62 46 VAL B N 1
ATOM 2933 C CA . VAL B 1 46 ? 9.93 2.078 17.172 1 98.62 46 VAL B CA 1
ATOM 2934 C C . VAL B 1 46 ? 8.906 1.156 16.531 1 98.62 46 VAL B C 1
ATOM 2936 O O . VAL B 1 46 ? 7.805 0.971 17.047 1 98.62 46 VAL B O 1
ATOM 2939 N N . VAL B 1 47 ? 9.273 0.55 15.422 1 98.75 47 VAL B N 1
ATOM 2940 C CA . VAL B 1 47 ? 8.398 -0.356 14.688 1 98.75 47 VAL B CA 1
ATOM 2941 C C . VAL B 1 47 ? 8.117 -1.596 15.531 1 98.75 47 VAL B C 1
ATOM 2943 O O . VAL B 1 47 ? 6.965 -2.029 15.641 1 98.75 47 VAL B O 1
ATOM 2946 N N . ARG B 1 48 ? 9.125 -2.164 16.109 1 98.62 48 ARG B N 1
ATOM 2947 C CA . ARG B 1 48 ? 8.961 -3.35 16.938 1 98.62 48 ARG B CA 1
ATOM 2948 C C . ARG B 1 48 ? 7.996 -3.08 18.094 1 98.62 48 ARG B C 1
ATOM 2950 O O . ARG B 1 48 ? 7.133 -3.906 18.391 1 98.62 48 ARG B O 1
ATOM 2957 N N . GLN B 1 49 ? 8.133 -1.885 18.75 1 98.38 49 GLN B N 1
ATOM 2958 C CA . GLN B 1 49 ? 7.262 -1.534 19.859 1 98.38 49 GLN B CA 1
ATOM 2959 C C . GLN B 1 49 ? 5.812 -1.38 19.406 1 98.38 49 GLN B C 1
ATOM 2961 O O . GLN B 1 49 ? 4.887 -1.71 20.141 1 98.38 49 GLN B O 1
ATOM 2966 N N . ALA B 1 50 ? 5.645 -0.924 18.188 1 98.81 50 ALA B N 1
ATOM 2967 C CA . ALA B 1 50 ? 4.309 -0.688 17.656 1 98.81 50 ALA B CA 1
ATOM 2968 C C . ALA B 1 50 ? 3.553 -2 17.453 1 98.81 50 ALA B C 1
ATOM 2970 O O . ALA B 1 50 ? 2.326 -2.004 17.328 1 98.81 50 ALA B O 1
ATOM 2971 N N . ARG B 1 51 ? 4.254 -3.158 17.391 1 98.62 51 ARG B N 1
ATOM 2972 C CA . ARG B 1 51 ? 3.625 -4.461 17.188 1 98.62 51 ARG B CA 1
ATOM 2973 C C . ARG B 1 51 ? 2.58 -4.742 18.25 1 98.62 51 ARG B C 1
ATOM 2975 O O . ARG B 1 51 ? 1.596 -5.438 18 1 98.62 51 ARG B O 1
ATOM 2982 N N . ASP B 1 52 ? 2.768 -4.145 19.453 1 98.25 52 ASP B N 1
ATOM 2983 C CA . ASP B 1 52 ? 1.885 -4.391 20.594 1 98.25 52 ASP B CA 1
ATOM 2984 C C . ASP B 1 52 ? 0.473 -3.881 20.312 1 98.25 52 ASP B C 1
ATOM 2986 O O . ASP B 1 52 ? -0.478 -4.262 21 1 98.25 52 ASP B O 1
ATOM 2990 N N . GLU B 1 53 ? 0.382 -2.998 19.312 1 98.81 53 GLU B N 1
ATOM 2991 C CA . GLU B 1 53 ? -0.934 -2.482 18.938 1 98.81 53 GLU B CA 1
ATOM 2992 C C . GLU B 1 53 ? -1.783 -3.562 18.266 1 98.81 53 GLU B C 1
ATOM 2994 O O . GLU B 1 53 ? -3.008 -3.439 18.203 1 98.81 53 GLU B O 1
ATOM 2999 N N . ILE B 1 54 ? -1.18 -4.617 17.688 1 98.88 54 ILE B N 1
ATOM 3000 C CA . ILE B 1 54 ? -1.924 -5.684 17.031 1 98.88 54 ILE B CA 1
ATOM 3001 C C . ILE B 1 54 ? -2.477 -6.648 18.078 1 98.88 54 ILE B C 1
ATOM 3003 O O . ILE B 1 54 ? -1.807 -7.609 18.469 1 98.88 54 ILE B O 1
ATOM 3007 N N . GLN B 1 55 ? -3.684 -6.352 18.469 1 98.75 55 GLN B N 1
ATOM 3008 C CA . GLN B 1 55 ? -4.273 -7.121 19.562 1 98.75 55 GLN B CA 1
ATOM 3009 C C . GLN B 1 55 ? -5.43 -7.984 19.062 1 98.75 55 GLN B C 1
ATOM 3011 O O . GLN B 1 55 ? -5.574 -9.133 19.484 1 98.75 55 GLN B O 1
ATOM 3016 N N . THR B 1 56 ? -6.254 -7.438 18.156 1 98.69 56 THR B N 1
ATOM 3017 C CA . THR B 1 56 ? -7.449 -8.156 17.734 1 98.69 56 THR B CA 1
ATOM 3018 C C . THR B 1 56 ? -7.273 -8.703 16.312 1 98.69 56 THR B C 1
ATOM 3020 O O . THR B 1 56 ? -8.023 -9.57 15.883 1 98.69 56 THR B O 1
ATOM 3023 N N . GLY B 1 57 ? -6.312 -8.086 15.578 1 98.69 57 GLY B N 1
ATOM 3024 C CA . GLY B 1 57 ? -6.02 -8.555 14.234 1 98.69 57 GLY B CA 1
ATOM 3025 C C . GLY B 1 57 ? -6.93 -7.949 13.18 1 98.69 57 GLY B C 1
ATOM 3026 O O . GLY B 1 57 ? -6.801 -8.258 11.992 1 98.69 57 GLY B O 1
ATOM 3027 N N . ARG B 1 58 ? -7.883 -7.043 13.547 1 98.69 58 ARG B N 1
ATOM 3028 C CA . ARG B 1 58 ? -8.734 -6.355 12.578 1 98.69 58 ARG B CA 1
ATOM 3029 C C . ARG B 1 58 ? -7.957 -5.266 11.844 1 98.69 58 ARG B C 1
ATOM 3031 O O . ARG B 1 58 ? -7.23 -4.488 12.469 1 98.69 58 ARG B O 1
ATOM 3038 N N . SER B 1 59 ? -8.055 -5.285 10.539 1 98.88 59 SER B N 1
ATOM 3039 C CA . SER B 1 59 ? -7.355 -4.273 9.758 1 98.88 59 SER B CA 1
ATOM 3040 C C . SER B 1 59 ? -8.336 -3.369 9.016 1 98.88 59 SER B C 1
ATOM 3042 O O . SER B 1 59 ? -9.43 -3.801 8.648 1 98.88 59 SER B O 1
ATOM 3044 N N . VAL B 1 60 ? -7.98 -2.121 8.82 1 98.88 60 VAL B N 1
ATOM 3045 C CA . VAL B 1 60 ? -8.758 -1.11 8.109 1 98.88 60 VAL B CA 1
ATOM 3046 C C . VAL B 1 60 ? -7.855 -0.363 7.129 1 98.88 60 VAL B C 1
ATOM 3048 O O . VAL B 1 60 ? -6.805 0.16 7.512 1 98.88 60 VAL B O 1
ATOM 3051 N N . ALA B 1 61 ? -8.227 -0.367 5.855 1 98.69 61 ALA B N 1
ATOM 3052 C CA . ALA B 1 61 ? -7.488 0.397 4.855 1 98.69 61 ALA B CA 1
ATOM 3053 C C . ALA B 1 61 ? -7.938 1.855 4.836 1 98.69 61 ALA B C 1
ATOM 3055 O O . ALA B 1 61 ? -9.086 2.16 5.16 1 98.69 61 ALA B O 1
ATOM 3056 N N . LEU B 1 62 ? -7.023 2.74 4.43 1 98.75 62 LEU B N 1
ATOM 3057 C CA . LEU B 1 62 ? -7.309 4.164 4.559 1 98.75 62 LEU B CA 1
ATOM 3058 C C . LEU B 1 62 ? -7.438 4.82 3.186 1 98.75 62 LEU B C 1
ATOM 3060 O O . LEU B 1 62 ? -7.625 6.035 3.088 1 98.75 62 LEU B O 1
ATOM 3064 N N . ASN B 1 63 ? -7.281 4.062 2.086 1 97.62 63 ASN B N 1
ATOM 3065 C CA . ASN B 1 63 ? -7.445 4.637 0.754 1 97.62 63 ASN B CA 1
ATOM 3066 C C . ASN B 1 63 ? -8.898 5 0.477 1 97.62 63 ASN B C 1
ATOM 3068 O O . ASN B 1 63 ? -9.773 4.133 0.47 1 97.62 63 ASN B O 1
ATOM 3072 N N . TRP B 1 64 ? -9.047 6.316 0.202 1 96.62 64 TRP B N 1
ATOM 3073 C CA . TRP B 1 64 ? -10.336 6.742 -0.33 1 96.62 64 TRP B CA 1
ATOM 3074 C C . TRP B 1 64 ? -10.539 6.215 -1.746 1 96.62 64 TRP B C 1
ATOM 3076 O O . TRP B 1 64 ? -9.578 5.836 -2.42 1 96.62 64 TRP B O 1
ATOM 3086 N N . GLY B 1 65 ? -11.758 5.953 -2.244 1 94.56 65 GLY B N 1
ATOM 3087 C CA . GLY B 1 65 ? -11.938 5.504 -3.617 1 94.56 65 GLY B CA 1
ATOM 3088 C C . GLY B 1 65 ? -11.25 6.398 -4.633 1 94.56 65 GLY B C 1
ATOM 3089 O O . GLY B 1 65 ? -11.312 7.625 -4.527 1 94.56 65 GLY B O 1
ATOM 3090 N N . LEU B 1 66 ? -10.406 5.785 -5.547 1 95.06 66 LEU B N 1
ATOM 3091 C CA . LEU B 1 66 ? -9.672 6.562 -6.543 1 95.06 66 LEU B CA 1
ATOM 3092 C C . LEU B 1 66 ? -10.625 7.367 -7.418 1 95.06 66 LEU B C 1
ATOM 3094 O O . LEU B 1 66 ? -10.219 8.32 -8.078 1 95.06 66 LEU B O 1
ATOM 3098 N N . ASP B 1 67 ? -11.891 6.977 -7.371 1 92.06 67 ASP B N 1
ATOM 3099 C CA . ASP B 1 67 ? -12.891 7.602 -8.234 1 92.06 67 ASP B CA 1
ATOM 3100 C C . ASP B 1 67 ? -13.695 8.656 -7.477 1 92.06 67 ASP B C 1
ATOM 3102 O O . ASP B 1 67 ? -14.633 9.234 -8.023 1 92.06 67 ASP B O 1
ATOM 3106 N N . ARG B 1 68 ? -13.438 8.859 -6.254 1 89.44 68 ARG B N 1
ATOM 3107 C CA . ARG B 1 68 ? -14.344 9.633 -5.41 1 89.44 68 ARG B CA 1
ATOM 3108 C C . ARG B 1 68 ? -14.281 11.117 -5.746 1 89.44 68 ARG B C 1
ATOM 3110 O O . ARG B 1 68 ? -15.312 11.789 -5.809 1 89.44 68 ARG B O 1
ATOM 3117 N N . LEU B 1 69 ? -13.078 11.648 -5.934 1 85.25 69 LEU B N 1
ATOM 3118 C CA . LEU B 1 69 ? -13.023 13.016 -6.434 1 85.25 69 LEU B CA 1
ATOM 3119 C C . LEU B 1 69 ? -13.344 13.07 -7.922 1 85.25 69 LEU B C 1
ATOM 3121 O O . LEU B 1 69 ? -12.477 12.828 -8.758 1 85.25 69 LEU B O 1
ATOM 3125 N N . SER B 1 70 ? -14.547 13.305 -8.258 1 77.06 70 SER B N 1
ATOM 3126 C CA . SER B 1 70 ? -15.07 13.117 -9.609 1 77.06 70 SER B CA 1
ATOM 3127 C C . SER B 1 70 ? -14.898 14.375 -10.453 1 77.06 70 SER B C 1
ATOM 3129 O O . SER B 1 70 ? -15 14.328 -11.68 1 77.06 70 SER B O 1
ATOM 3131 N N . GLU B 1 71 ? -14.664 15.461 -9.766 1 80.06 71 GLU B N 1
ATOM 3132 C CA . GLU B 1 71 ? -14.461 16.703 -10.5 1 80.06 71 GLU B CA 1
ATOM 3133 C C . GLU B 1 71 ? -13.016 17.172 -10.391 1 80.06 71 GLU B C 1
ATOM 3135 O O . GLU B 1 71 ? -12.398 17.078 -9.328 1 80.06 71 GLU B O 1
ATOM 3140 N N . GLU B 1 72 ? -12.641 17.609 -11.523 1 80.69 72 GLU B N 1
ATOM 3141 C CA . GLU B 1 72 ? -11.289 18.172 -11.523 1 80.69 72 GLU B CA 1
ATOM 3142 C C . GLU B 1 72 ? -11.203 19.406 -10.617 1 80.69 72 GLU B C 1
ATOM 3144 O O . GLU B 1 72 ? -12.062 20.281 -10.688 1 80.69 72 GLU B O 1
ATOM 3149 N N . ALA B 1 73 ? -10.398 19.281 -9.656 1 75.75 73 ALA B N 1
ATOM 3150 C CA . ALA B 1 73 ? -10.109 20.422 -8.797 1 75.75 73 ALA B CA 1
ATOM 3151 C C . ALA B 1 73 ? -8.719 20.984 -9.086 1 75.75 73 ALA B C 1
ATOM 3153 O O . ALA B 1 73 ? -7.77 20.234 -9.305 1 75.75 73 ALA B O 1
ATOM 3154 N N . PHE B 1 74 ? -8.648 22.328 -9.281 1 79 74 PHE B N 1
ATOM 3155 C CA . PHE B 1 74 ? -7.391 23.031 -9.461 1 79 74 PHE B CA 1
ATOM 3156 C C . PHE B 1 74 ? -6.688 22.578 -10.734 1 79 74 PHE B C 1
ATOM 3158 O O . PHE B 1 74 ? -5.457 22.578 -10.805 1 79 74 PHE B O 1
ATOM 3165 N N . GLY B 1 75 ? -7.445 22.047 -11.68 1 82.25 75 GLY B N 1
ATOM 3166 C CA . GLY B 1 75 ? -6.879 21.594 -12.938 1 82.25 75 GLY B CA 1
ATOM 3167 C C . GLY B 1 75 ? -6.227 20.234 -12.844 1 82.25 75 GLY B C 1
ATOM 3168 O O . GLY B 1 75 ? -5.461 19.844 -13.727 1 82.25 75 GLY B O 1
ATOM 3169 N N . ARG B 1 76 ? -6.441 19.531 -11.781 1 89.94 76 ARG B N 1
ATOM 3170 C CA . ARG B 1 76 ? -5.902 18.188 -11.602 1 89.94 76 ARG B CA 1
ATOM 3171 C C . ARG B 1 76 ? -6.793 17.156 -12.281 1 89.94 76 ARG B C 1
ATOM 3173 O O . ARG B 1 76 ? -8.008 17.141 -12.07 1 89.94 76 ARG B O 1
ATOM 3180 N N . HIS B 1 77 ? -6.16 16.297 -13.07 1 91.25 77 HIS B N 1
ATOM 3181 C CA . HIS B 1 77 ? -6.918 15.281 -13.781 1 91.25 77 HIS B CA 1
ATOM 3182 C C . HIS B 1 77 ? -7.43 14.211 -12.82 1 91.25 77 HIS B C 1
ATOM 3184 O O . HIS B 1 77 ? -6.672 13.688 -12 1 91.25 77 HIS B O 1
ATOM 3190 N N . THR B 1 78 ? -8.711 13.977 -12.977 1 93 78 THR B N 1
ATOM 3191 C CA . THR B 1 78 ? -9.305 12.898 -12.195 1 93 78 THR B CA 1
ATOM 3192 C C . THR B 1 78 ? -8.992 11.539 -12.812 1 93 78 THR B C 1
ATOM 3194 O O . THR B 1 78 ? -8.328 11.469 -13.852 1 93 78 THR B O 1
ATOM 3197 N N . LEU B 1 79 ? -9.438 10.492 -12.18 1 96.5 79 LEU B N 1
ATOM 3198 C CA . LEU B 1 79 ? -9.148 9.125 -12.586 1 96.5 79 LEU B CA 1
ATOM 3199 C C . LEU B 1 79 ? -9.703 8.844 -13.977 1 96.5 79 LEU B C 1
ATOM 3201 O O . LEU B 1 79 ? -10.859 9.148 -14.258 1 96.5 79 LEU B O 1
ATOM 3205 N N . LYS B 1 80 ? -8.844 8.398 -14.883 1 97 80 LYS B N 1
ATOM 3206 C CA . LYS B 1 80 ? -9.242 7.672 -16.094 1 97 80 LYS B CA 1
ATOM 3207 C C . LYS B 1 80 ? -8.961 6.18 -15.945 1 97 80 LYS B C 1
ATOM 3209 O O . LYS B 1 80 ? -7.848 5.785 -15.594 1 97 80 LYS B O 1
ATOM 3214 N N . HIS B 1 81 ? -9.93 5.41 -16.094 1 97.25 81 HIS B N 1
ATOM 3215 C CA . HIS B 1 81 ? -9.859 3.961 -15.938 1 97.25 81 HIS B CA 1
ATOM 3216 C C . HIS B 1 81 ? -10.344 3.254 -17.203 1 97.25 81 HIS B C 1
ATOM 3218 O O . HIS B 1 81 ? -11.531 3.303 -17.531 1 97.25 81 HIS B O 1
ATOM 3224 N N . GLU B 1 82 ? -9.406 2.623 -17.906 1 97.38 82 GLU B N 1
ATOM 3225 C CA . GLU B 1 82 ? -9.734 1.924 -19.141 1 97.38 82 GLU B CA 1
ATOM 3226 C C . GLU B 1 82 ? -9.492 0.422 -19 1 97.38 82 GLU B C 1
ATOM 3228 O O . GLU B 1 82 ? -8.414 -0.005 -18.594 1 97.38 82 GLU B O 1
ATOM 3233 N N . ILE B 1 83 ? -10.539 -0.373 -19.375 1 97.38 83 ILE B N 1
ATOM 3234 C CA . ILE B 1 83 ? -10.414 -1.826 -19.375 1 97.38 83 ILE B CA 1
ATOM 3235 C C . ILE B 1 83 ? -9.984 -2.307 -20.766 1 97.38 83 ILE B C 1
ATOM 3237 O O . ILE B 1 83 ? -10.5 -1.84 -21.781 1 97.38 83 ILE B O 1
ATOM 3241 N N . VAL B 1 84 ? -8.992 -3.174 -20.766 1 95.19 84 VAL B N 1
ATOM 3242 C CA . VAL B 1 84 ? -8.508 -3.766 -22.016 1 95.19 84 VAL B CA 1
ATOM 3243 C C . VAL B 1 84 ? -8.938 -5.23 -22.094 1 95.19 84 VAL B C 1
ATOM 3245 O O . VAL B 1 84 ? -8.547 -6.043 -21.25 1 95.19 84 VAL B O 1
ATOM 3248 N N . ASP B 1 85 ? -9.734 -5.551 -23.078 1 95.25 85 ASP B N 1
ATOM 3249 C CA . ASP B 1 85 ? -10.156 -6.922 -23.344 1 95.25 85 ASP B CA 1
ATOM 3250 C C . ASP B 1 85 ? -9.172 -7.637 -24.266 1 95.25 85 ASP B C 1
ATOM 3252 O O . ASP B 1 85 ? -9.062 -7.301 -25.438 1 95.25 85 ASP B O 1
ATOM 3256 N N . TRP B 1 86 ? -8.539 -8.641 -23.688 1 93.06 86 TRP B N 1
ATOM 3257 C CA . TRP B 1 86 ? -7.504 -9.328 -24.453 1 93.06 86 TRP B CA 1
ATOM 3258 C C . TRP B 1 86 ? -8.109 -10.07 -25.641 1 93.06 86 TRP B C 1
ATOM 3260 O O . TRP B 1 86 ? -7.406 -10.367 -26.609 1 93.06 86 TRP B O 1
ATOM 3270 N N . ARG B 1 87 ? -9.281 -10.422 -25.609 1 91.5 87 ARG B N 1
ATOM 3271 C CA . ARG B 1 87 ? -9.914 -11.148 -26.703 1 91.5 87 ARG B CA 1
ATOM 3272 C C . ARG B 1 87 ? -10.016 -10.273 -27.953 1 91.5 87 ARG B C 1
ATOM 3274 O O . ARG B 1 87 ? -10.25 -10.781 -29.047 1 91.5 87 ARG B O 1
ATOM 3281 N N . THR B 1 88 ? -9.945 -8.992 -27.688 1 88.5 88 THR B N 1
ATOM 3282 C CA . THR B 1 88 ? -10.016 -8.078 -28.812 1 88.5 88 THR B CA 1
ATOM 3283 C C . THR B 1 88 ? -8.641 -7.898 -29.453 1 88.5 88 THR B C 1
ATOM 3285 O O . THR B 1 88 ? -8.516 -7.332 -30.547 1 88.5 88 THR B O 1
ATOM 3288 N N . LYS B 1 89 ? -7.598 -8.32 -28.719 1 82.69 89 LYS B N 1
ATOM 3289 C CA . LYS B 1 89 ? -6.25 -8.289 -29.281 1 82.69 89 LYS B CA 1
ATOM 3290 C C . LYS B 1 89 ? -6.035 -9.43 -30.266 1 82.69 89 LYS B C 1
ATOM 3292 O O . LYS B 1 89 ? -6.527 -10.539 -30.062 1 82.69 89 LYS B O 1
ATOM 3297 N N . PRO B 1 90 ? -5.18 -9.07 -31.297 1 77.81 90 PRO B N 1
ATOM 3298 C CA . PRO B 1 90 ? -4.844 -10.156 -32.219 1 77.81 90 PRO B CA 1
ATOM 3299 C C . PRO B 1 90 ? -3.994 -11.242 -31.562 1 77.81 90 PRO B C 1
ATOM 3301 O O . PRO B 1 90 ? -3.16 -10.945 -30.703 1 77.81 90 PRO B O 1
ATOM 3304 N N . SER B 1 91 ? -4.262 -12.445 -31.609 1 71.19 91 SER B N 1
ATOM 3305 C CA . SER B 1 91 ? -3.393 -13.57 -31.281 1 71.19 91 SER B CA 1
ATOM 3306 C C . SER B 1 91 ? -3.555 -13.992 -29.828 1 71.19 91 SER B C 1
ATOM 3308 O O . SER B 1 91 ? -2.822 -14.859 -29.344 1 71.19 91 SER B O 1
ATOM 3310 N N . TYR B 1 92 ? -4.391 -13.219 -29.125 1 73.31 92 TYR B N 1
ATOM 3311 C CA . TYR B 1 92 ? -4.52 -13.625 -27.734 1 73.31 92 TYR B CA 1
ATOM 3312 C C . TYR B 1 92 ? -5.941 -14.078 -27.438 1 73.31 92 TYR B C 1
ATOM 3314 O O . TYR B 1 92 ? -6.801 -13.258 -27.094 1 73.31 92 TYR B O 1
ATOM 3322 N N . PRO B 1 93 ? -6.098 -15.312 -27.438 1 78.44 93 PRO B N 1
ATOM 3323 C CA . PRO B 1 93 ? -7.445 -15.859 -27.297 1 78.44 93 PRO B CA 1
ATOM 3324 C C . PRO B 1 93 ? -7.848 -16.047 -25.828 1 78.44 93 PRO B C 1
ATOM 3326 O O . PRO B 1 93 ? -8.797 -16.781 -25.531 1 78.44 93 PRO B O 1
ATOM 3329 N N . PHE B 1 94 ? -7.223 -15.305 -24.922 1 86.56 94 PHE B N 1
ATOM 3330 C CA . PHE B 1 94 ? -7.449 -15.586 -23.5 1 86.56 94 PHE B CA 1
ATOM 3331 C C . PHE B 1 94 ? -8.617 -14.758 -22.969 1 86.56 94 PHE B C 1
ATOM 3333 O O . PHE B 1 94 ? -8.805 -13.609 -23.375 1 86.56 94 PHE B O 1
ATOM 3340 N N . TYR B 1 95 ? -9.461 -15.406 -22.219 1 95.56 95 TYR B N 1
ATOM 3341 C CA . TYR B 1 95 ? -10.398 -14.664 -21.375 1 95.56 95 TYR B CA 1
ATOM 3342 C C . TYR B 1 95 ? -9.664 -13.898 -20.281 1 95.56 95 TYR B C 1
ATOM 3344 O O . TYR B 1 95 ? -9.438 -14.43 -19.188 1 95.56 95 TYR B O 1
ATOM 3352 N N . CYS B 1 96 ? -9.203 -12.703 -20.656 1 96.5 96 CYS B N 1
ATOM 3353 C CA . CYS B 1 96 ? -8.344 -11.922 -19.766 1 96.5 96 CYS B CA 1
ATOM 3354 C C . CYS B 1 96 ? -8.641 -10.43 -19.891 1 96.5 96 CYS B C 1
ATOM 3356 O O . CYS B 1 96 ? -8.898 -9.938 -21 1 96.5 96 CYS B O 1
ATOM 3358 N N . TYR B 1 97 ? -8.711 -9.766 -18.766 1 97.25 97 TYR B N 1
ATOM 3359 C CA . TYR B 1 97 ? -8.797 -8.312 -18.75 1 97.25 97 TYR B CA 1
ATOM 3360 C C . TYR B 1 97 ? -7.559 -7.695 -18.125 1 97.25 97 TYR B C 1
ATOM 3362 O O . TYR B 1 97 ? -7 -8.25 -17.172 1 97.25 97 TYR B O 1
ATOM 3370 N N . ASP B 1 98 ? -7.086 -6.625 -18.672 1 96.69 98 ASP B N 1
ATOM 3371 C CA . ASP B 1 98 ? -6.184 -5.664 -18.047 1 96.69 98 ASP B CA 1
ATOM 3372 C C . ASP B 1 98 ? -6.895 -4.34 -17.766 1 96.69 98 ASP B C 1
ATOM 3374 O O . ASP B 1 98 ? -8.039 -4.152 -18.188 1 96.69 98 ASP B O 1
ATOM 3378 N N . ASP B 1 99 ? -6.211 -3.537 -17.016 1 97.69 99 ASP B N 1
ATOM 3379 C CA . ASP B 1 99 ? -6.703 -2.164 -16.969 1 97.69 99 ASP B CA 1
ATOM 3380 C C . ASP B 1 99 ? -5.551 -1.164 -17 1 97.69 99 ASP B C 1
ATOM 3382 O O . ASP B 1 99 ? -4.426 -1.497 -16.609 1 97.69 99 ASP B O 1
ATOM 3386 N N . GLU B 1 100 ? -5.809 -0.092 -17.609 1 97.25 100 GLU B N 1
ATOM 3387 C CA . GLU B 1 100 ? -4.957 1.092 -17.641 1 97.25 100 GLU B CA 1
ATOM 3388 C C . GLU B 1 100 ? -5.57 2.24 -16.844 1 97.25 100 GLU B C 1
ATOM 3390 O O . GLU B 1 100 ? -6.75 2.555 -17.016 1 97.25 100 GLU B O 1
ATOM 3395 N N . ILE B 1 101 ? -4.715 2.797 -15.977 1 97.38 101 ILE B N 1
ATOM 3396 C CA . ILE B 1 101 ? -5.242 3.877 -15.148 1 97.38 101 ILE B CA 1
ATOM 3397 C C . ILE B 1 101 ? -4.367 5.117 -15.297 1 97.38 101 ILE B C 1
ATOM 3399 O O . ILE B 1 101 ? -3.164 5.008 -15.555 1 97.38 101 ILE B O 1
ATOM 3403 N N . SER B 1 102 ? -4.965 6.273 -15.227 1 97.25 102 SER B N 1
ATOM 3404 C CA . SER B 1 102 ? -4.309 7.578 -15.234 1 97.25 102 SER B CA 1
ATOM 3405 C C . SER B 1 102 ? -4.941 8.516 -14.219 1 97.25 102 SER B C 1
ATOM 3407 O O . SER B 1 102 ? -6.168 8.602 -14.117 1 97.25 102 SER B O 1
ATOM 3409 N N . PHE B 1 103 ? -4.121 9.164 -13.406 1 96.31 103 PHE B N 1
ATOM 3410 C CA . PHE B 1 103 ? -4.656 10.117 -12.445 1 96.31 103 PHE B CA 1
ATOM 3411 C C . PHE B 1 103 ? -3.557 11.039 -11.93 1 96.31 103 PHE B C 1
ATOM 3413 O O . PHE B 1 103 ? -2.371 10.75 -12.086 1 96.31 103 PHE B O 1
ATOM 3420 N N . ASN B 1 104 ? -3.975 12.234 -11.477 1 97.25 104 ASN B N 1
ATOM 3421 C CA . ASN B 1 104 ? -3.117 13.094 -10.672 1 97.25 104 ASN B CA 1
ATOM 3422 C C . ASN B 1 104 ? -2.969 12.562 -9.25 1 97.25 104 ASN B C 1
ATOM 3424 O O . ASN B 1 104 ? -3.963 12.258 -8.594 1 97.25 104 ASN B O 1
ATOM 3428 N N . THR B 1 105 ? -1.767 12.438 -8.727 1 96.56 105 THR B N 1
ATOM 3429 C CA . THR B 1 105 ? -1.522 11.766 -7.453 1 96.56 105 THR B CA 1
ATOM 3430 C C . THR B 1 105 ? -2.006 12.617 -6.285 1 96.56 105 THR B C 1
ATOM 3432 O O . THR B 1 105 ? -1.976 12.18 -5.137 1 96.56 105 THR B O 1
ATOM 3435 N N . GLN B 1 106 ? -2.543 13.812 -6.637 1 93.75 106 GLN B N 1
ATOM 3436 C CA . GLN B 1 106 ? -3.113 14.68 -5.613 1 93.75 106 GLN B CA 1
ATOM 3437 C C . GLN B 1 106 ? -4.637 14.594 -5.602 1 93.75 106 GLN B C 1
ATOM 3439 O O . GLN B 1 106 ? -5.301 15.289 -4.832 1 93.75 106 GLN B O 1
ATOM 3444 N N . VAL B 1 107 ? -5.188 13.766 -6.527 1 90.81 107 VAL B N 1
ATOM 3445 C CA . VAL B 1 107 ? -6.641 13.641 -6.602 1 90.81 107 VAL B CA 1
ATOM 3446 C C . VAL B 1 107 ? -7.094 12.391 -5.855 1 90.81 107 VAL B C 1
ATOM 3448 O O . VAL B 1 107 ? -6.926 11.273 -6.348 1 90.81 107 VAL B O 1
ATOM 3451 N N . GLY B 1 108 ? -7.555 12.5 -4.531 1 92.56 108 GLY B N 1
ATOM 3452 C CA . GLY B 1 108 ? -7.93 11.438 -3.607 1 92.56 108 GLY B CA 1
ATOM 3453 C C . GLY B 1 108 ? -6.992 11.32 -2.422 1 92.56 108 GLY B C 1
ATOM 3454 O O . GLY B 1 108 ? -6.266 12.266 -2.102 1 92.56 108 GLY B O 1
ATOM 3455 N N . SER B 1 109 ? -7.055 10.195 -1.795 1 97.19 109 SER B N 1
ATOM 3456 C CA . SER B 1 109 ? -6.121 9.984 -0.695 1 97.19 109 SER B CA 1
ATOM 3457 C C . SER B 1 109 ? -4.676 10.078 -1.175 1 97.19 109 SER B C 1
ATOM 3459 O O . SER B 1 109 ? -4.305 9.445 -2.166 1 97.19 109 SER B O 1
ATOM 3461 N N . GLN B 1 110 ? -3.854 10.828 -0.452 1 98.25 110 GLN B N 1
ATOM 3462 C CA . GLN B 1 110 ? -2.484 11.016 -0.919 1 98.25 110 GLN B CA 1
ATOM 3463 C C . GLN B 1 110 ? -1.536 11.273 0.249 1 98.25 110 GLN B C 1
ATOM 3465 O O . GLN B 1 110 ? -1.952 11.781 1.292 1 98.25 110 GLN B O 1
ATOM 3470 N N . TRP B 1 111 ? -0.288 10.844 0.027 1 98.75 111 TRP B N 1
ATOM 3471 C CA . TRP B 1 111 ? 0.847 11.445 0.719 1 98.75 111 TRP B CA 1
ATOM 3472 C C . TRP B 1 111 ? 1.421 12.609 -0.086 1 98.75 111 TRP B C 1
ATOM 3474 O O . TRP B 1 111 ? 1.741 12.453 -1.267 1 98.75 111 TRP B O 1
ATOM 3484 N N . ASP B 1 112 ? 1.492 13.727 0.542 1 98.62 112 ASP B N 1
ATOM 3485 C CA . ASP B 1 112 ? 2.381 14.75 -0.006 1 98.62 112 ASP B CA 1
ATOM 3486 C C . ASP B 1 112 ? 3.846 14.375 0.212 1 98.62 112 ASP B C 1
ATOM 3488 O O . ASP B 1 112 ? 4.328 14.367 1.347 1 98.62 112 ASP B O 1
ATOM 3492 N N . GLY B 1 113 ? 4.508 14.023 -0.923 1 98.31 113 GLY B N 1
ATOM 3493 C CA . GLY B 1 113 ? 5.934 13.75 -0.829 1 98.31 113 GLY B CA 1
ATOM 3494 C C . GLY B 1 113 ? 6.77 15.016 -0.714 1 98.31 113 GLY B C 1
ATOM 3495 O O . GLY B 1 113 ? 6.234 16.125 -0.738 1 98.31 113 GLY B O 1
ATOM 3496 N N . LEU B 1 114 ? 8.047 14.844 -0.659 1 98.75 114 LEU B N 1
ATOM 3497 C CA . LEU B 1 114 ? 8.938 15.961 -0.344 1 98.75 114 LEU B CA 1
ATOM 3498 C C . LEU B 1 114 ? 9.242 16.781 -1.592 1 98.75 114 LEU B C 1
ATOM 3500 O O . LEU B 1 114 ? 9.836 17.859 -1.501 1 98.75 114 LEU B O 1
ATOM 3504 N N . ARG B 1 115 ? 8.719 16.359 -2.738 1 98.75 115 ARG B N 1
ATOM 3505 C CA . ARG B 1 115 ? 8.844 17.141 -3.967 1 98.75 115 ARG B CA 1
ATOM 3506 C C . ARG B 1 115 ? 7.59 17.969 -4.223 1 98.75 115 ARG B C 1
ATOM 3508 O O . ARG B 1 115 ? 7.52 18.719 -5.199 1 98.75 115 ARG B O 1
ATOM 3515 N N . HIS B 1 116 ? 6.605 17.844 -3.424 1 98.38 116 HIS B N 1
ATOM 3516 C CA . HIS B 1 116 ? 5.285 18.391 -3.709 1 98.38 116 HIS B CA 1
ATOM 3517 C C . HIS B 1 116 ? 5.242 19.891 -3.436 1 98.38 116 HIS B C 1
ATOM 3519 O O . HIS B 1 116 ? 4.668 20.656 -4.219 1 98.38 116 HIS B O 1
ATOM 3525 N N . TRP B 1 117 ? 5.867 20.344 -2.338 1 97.94 117 TRP B N 1
ATOM 3526 C CA . TRP B 1 117 ? 5.656 21.719 -1.855 1 97.94 117 TRP B CA 1
ATOM 3527 C C . TRP B 1 117 ? 6.965 22.328 -1.376 1 97.94 117 TRP B C 1
ATOM 3529 O O . TRP B 1 117 ? 7.625 21.781 -0.49 1 97.94 117 TRP B O 1
ATOM 3539 N N . GLY B 1 118 ? 7.367 23.422 -1.999 1 97.62 118 GLY B N 1
ATOM 3540 C CA . GLY B 1 118 ? 8.453 24.25 -1.504 1 97.62 118 GLY B CA 1
ATOM 3541 C C . GLY B 1 118 ? 7.98 25.422 -0.668 1 97.62 118 GLY B C 1
ATOM 3542 O O . GLY B 1 118 ? 6.832 25.859 -0.798 1 97.62 118 GLY B O 1
ATOM 3543 N N . ASP B 1 119 ? 8.898 25.875 0.127 1 96.69 119 ASP B N 1
ATOM 3544 C CA . ASP B 1 119 ? 8.594 27.078 0.899 1 96.69 119 ASP B CA 1
ATOM 3545 C C . ASP B 1 119 ? 7.969 28.156 0.016 1 96.69 119 ASP B C 1
ATOM 3547 O O . ASP B 1 119 ? 8.555 28.547 -0.996 1 96.69 119 ASP B O 1
ATOM 3551 N N . SER B 1 120 ? 6.844 28.688 0.458 1 93.06 120 SER B N 1
ATOM 3552 C CA . SER B 1 120 ? 6.023 29.562 -0.376 1 93.06 120 SER B CA 1
ATOM 3553 C C . SER B 1 120 ? 6.723 30.891 -0.646 1 93.06 120 SER B C 1
ATOM 3555 O O . SER B 1 120 ? 6.41 31.578 -1.622 1 93.06 120 SER B O 1
ATOM 3557 N N . LYS B 1 121 ? 7.637 31.281 0.149 1 92.62 121 LYS B N 1
ATOM 3558 C CA . LYS B 1 121 ? 8.297 32.594 0.013 1 92.62 121 LYS B CA 1
ATOM 3559 C C . LYS B 1 121 ? 9.617 32.438 -0.739 1 92.62 121 LYS B C 1
ATOM 3561 O O . LYS B 1 121 ? 9.984 33.312 -1.524 1 92.62 121 LYS B O 1
ATOM 3566 N N . THR B 1 122 ? 10.289 31.312 -0.538 1 94.69 122 THR B N 1
ATOM 3567 C CA . THR B 1 122 ? 11.672 31.266 -1.006 1 94.69 122 THR B CA 1
ATOM 3568 C C . THR B 1 122 ? 11.844 30.203 -2.08 1 94.69 122 THR B C 1
ATOM 3570 O O . THR B 1 122 ? 12.836 30.203 -2.814 1 94.69 122 THR B O 1
ATOM 3573 N N . GLY B 1 123 ? 10.953 29.188 -2.102 1 96.88 123 GLY B N 1
ATOM 3574 C CA . GLY B 1 123 ? 10.961 28.203 -3.162 1 96.88 123 GLY B CA 1
ATOM 3575 C C . GLY B 1 123 ? 11.859 27.016 -2.859 1 96.88 123 GLY B C 1
ATOM 3576 O O . GLY B 1 123 ? 12.102 26.172 -3.73 1 96.88 123 GLY B O 1
ATOM 3577 N N . TYR B 1 124 ? 12.32 26.969 -1.587 1 98.12 124 TYR B N 1
ATOM 3578 C CA . TYR B 1 124 ? 13.219 25.859 -1.243 1 98.12 124 TYR B CA 1
ATOM 3579 C C . TYR B 1 124 ? 12.438 24.688 -0.685 1 98.12 124 TYR B C 1
ATOM 3581 O O . TYR B 1 124 ? 11.492 24.859 0.087 1 98.12 124 TYR B O 1
ATOM 3589 N N . TYR B 1 125 ? 12.812 23.516 -1.169 1 98.56 125 TYR B N 1
ATOM 3590 C CA . TYR B 1 125 ? 12.297 22.25 -0.67 1 98.56 125 TYR B CA 1
ATOM 3591 C C . TYR B 1 125 ? 13.188 21.703 0.444 1 98.56 125 TYR B C 1
ATOM 3593 O O . TYR B 1 125 ? 14.148 22.359 0.851 1 98.56 125 TYR B O 1
ATOM 3601 N N . TYR B 1 126 ? 12.828 20.547 1.008 1 98.62 126 TYR B N 1
ATOM 3602 C CA . TYR B 1 126 ? 13.508 19.938 2.145 1 98.62 126 TYR B CA 1
ATOM 3603 C C . TYR B 1 126 ? 15.008 19.844 1.904 1 98.62 126 TYR B C 1
ATOM 3605 O O . TYR B 1 126 ? 15.453 19.453 0.823 1 98.62 126 TYR B O 1
ATOM 3613 N N . ASN B 1 127 ? 15.727 20.234 2.828 1 97.75 127 ASN B N 1
ATOM 3614 C CA . ASN B 1 127 ? 17.188 20.172 2.908 1 97.75 127 ASN B CA 1
ATOM 3615 C C . ASN B 1 127 ? 17.844 21 1.817 1 97.75 127 ASN B C 1
ATOM 3617 O O . ASN B 1 127 ? 18.922 20.641 1.322 1 97.75 127 ASN B O 1
ATOM 3621 N N . GLY B 1 128 ? 17.156 22 1.327 1 97.44 128 GLY B N 1
ATOM 3622 C CA . GLY B 1 128 ? 17.766 23.156 0.681 1 97.44 128 GLY B CA 1
ATOM 3623 C C . GLY B 1 128 ? 17.828 23.031 -0.83 1 97.44 128 GLY B C 1
ATOM 3624 O O . GLY B 1 128 ? 18.688 23.641 -1.475 1 97.44 128 GLY B O 1
ATOM 3625 N N . ILE B 1 129 ? 17 22.312 -1.444 1 98.19 129 ILE B N 1
ATOM 3626 C CA . ILE B 1 129 ? 16.969 22.25 -2.902 1 98.19 129 ILE B CA 1
ATOM 3627 C C . ILE B 1 129 ? 15.93 23.234 -3.439 1 98.19 129 ILE B C 1
ATOM 3629 O O . ILE B 1 129 ? 14.758 23.188 -3.059 1 98.19 129 ILE B O 1
ATOM 3633 N N . HIS B 1 130 ? 16.375 24.125 -4.254 1 98.19 130 HIS B N 1
ATOM 3634 C CA . HIS B 1 130 ? 15.461 25.109 -4.793 1 98.19 130 HIS B CA 1
ATOM 3635 C C . HIS B 1 130 ? 14.547 24.5 -5.855 1 98.19 130 HIS B C 1
ATOM 3637 O O . HIS B 1 130 ? 14.945 23.578 -6.559 1 98.19 130 HIS B O 1
ATOM 3643 N N . HIS B 1 131 ? 13.398 25.078 -6.023 1 98 131 HIS B N 1
ATOM 3644 C CA . HIS B 1 131 ? 12.359 24.656 -6.953 1 98 131 HIS B CA 1
ATOM 3645 C C . HIS B 1 131 ? 12.922 24.484 -8.359 1 98 131 HIS B C 1
ATOM 3647 O O . HIS B 1 131 ? 12.641 23.484 -9.023 1 98 131 HIS B O 1
ATOM 3653 N N . ASP B 1 132 ? 13.742 25.328 -8.828 1 96.81 132 ASP B N 1
ATOM 3654 C CA . ASP B 1 132 ? 14.266 25.344 -10.195 1 96.81 132 ASP B CA 1
ATOM 3655 C C . ASP B 1 132 ? 15.266 24.203 -10.414 1 96.81 132 ASP B C 1
ATOM 3657 O O . ASP B 1 132 ? 15.531 23.828 -11.555 1 96.81 132 ASP B O 1
ATOM 3661 N N . ASP B 1 133 ? 15.766 23.641 -9.297 1 97.94 133 ASP B N 1
ATOM 3662 C CA . ASP B 1 133 ? 16.812 22.625 -9.398 1 97.94 133 ASP B CA 1
ATOM 3663 C C . ASP B 1 133 ? 16.266 21.25 -9.047 1 97.94 133 ASP B C 1
ATOM 3665 O O . ASP B 1 133 ? 16.906 20.234 -9.312 1 97.94 133 ASP B O 1
ATOM 3669 N N . LEU B 1 134 ? 15.133 21.156 -8.484 1 98.12 134 LEU B N 1
ATOM 3670 C CA . LEU B 1 134 ? 14.625 19.953 -7.844 1 98.12 134 LEU B CA 1
ATOM 3671 C C . LEU B 1 134 ? 14.492 18.812 -8.852 1 98.12 134 LEU B C 1
ATOM 3673 O O . LEU B 1 134 ? 14.969 17.703 -8.609 1 98.12 134 LEU B O 1
ATOM 3677 N N . LEU B 1 135 ? 13.93 19.109 -10.023 1 96.75 135 LEU B N 1
ATOM 3678 C CA . LEU B 1 135 ? 13.625 18.062 -10.984 1 96.75 135 LEU B CA 1
ATOM 3679 C C . LEU B 1 135 ? 14.898 17.484 -11.586 1 96.75 135 LEU B C 1
ATOM 3681 O O . LEU B 1 135 ? 14.945 16.297 -11.914 1 96.75 135 LEU B O 1
ATOM 3685 N N . SER B 1 136 ? 15.906 18.266 -11.68 1 96.62 136 SER B N 1
ATOM 3686 C CA . SER B 1 136 ? 17.156 17.797 -12.258 1 96.62 136 SER B CA 1
ATOM 3687 C C . SER B 1 136 ? 18.062 17.156 -11.211 1 96.62 136 SER B C 1
ATOM 3689 O O . SER B 1 136 ? 19.047 16.484 -11.539 1 96.62 136 SER B O 1
ATOM 3691 N N . SER B 1 137 ? 17.75 17.328 -9.898 1 95.31 137 SER B N 1
ATOM 3692 C CA . SER B 1 137 ? 18.609 16.828 -8.828 1 95.31 137 SER B CA 1
ATOM 3693 C C . SER B 1 137 ? 18.469 15.32 -8.648 1 95.31 137 SER B C 1
ATOM 3695 O O . SER B 1 137 ? 19.344 14.672 -8.102 1 95.31 137 SER B O 1
ATOM 3697 N N . GLY B 1 138 ? 17.266 14.766 -9.062 1 95 138 GLY B N 1
ATOM 3698 C CA . GLY B 1 138 ? 16.969 13.359 -8.82 1 95 138 GLY B CA 1
ATOM 3699 C C . GLY B 1 138 ? 16.75 13.055 -7.352 1 95 138 GLY B C 1
ATOM 3700 O O . GLY B 1 138 ? 16.734 11.883 -6.949 1 95 138 GLY B O 1
ATOM 3701 N N . LYS B 1 139 ? 16.594 14.078 -6.516 1 98 139 LYS B N 1
ATOM 3702 C CA . LYS B 1 139 ? 16.484 13.914 -5.066 1 98 139 LYS B CA 1
ATOM 3703 C C . LYS B 1 139 ? 15.039 14.008 -4.605 1 98 139 LYS B C 1
ATOM 3705 O O . LYS B 1 139 ? 14.172 14.477 -5.348 1 98 139 LYS B O 1
ATOM 3710 N N . LEU B 1 140 ? 14.742 13.477 -3.471 1 98.75 140 LEU B N 1
ATOM 3711 C CA . LEU B 1 140 ? 13.516 13.68 -2.699 1 98.75 140 LEU B CA 1
ATOM 3712 C C . LEU B 1 140 ? 12.336 12.977 -3.369 1 98.75 140 LEU B C 1
ATOM 3714 O O . LEU B 1 140 ? 11.18 13.297 -3.08 1 98.75 140 LEU B O 1
ATOM 3718 N N . GLY B 1 141 ? 12.594 12.094 -4.258 1 98.62 141 GLY B N 1
ATOM 3719 C CA . GLY B 1 141 ? 11.5 11.352 -4.867 1 98.62 141 GLY B CA 1
ATOM 3720 C C . GLY B 1 141 ? 10.797 10.422 -3.895 1 98.62 141 GLY B C 1
ATOM 3721 O O . GLY B 1 141 ? 11.398 9.938 -2.938 1 98.62 141 GLY B O 1
ATOM 3722 N N . ILE B 1 142 ? 9.523 10.125 -4.195 1 98.38 142 ILE B N 1
ATOM 3723 C CA . ILE B 1 142 ? 8.688 9.336 -3.301 1 98.38 142 ILE B CA 1
ATOM 3724 C C . ILE B 1 142 ? 9.234 7.914 -3.199 1 98.38 142 ILE B C 1
ATOM 3726 O O . ILE B 1 142 ? 8.945 7.195 -2.24 1 98.38 142 ILE B O 1
ATOM 3730 N N . GLU B 1 143 ? 10.047 7.441 -4.18 1 98.31 143 GLU B N 1
ATOM 3731 C CA . GLU B 1 143 ? 10.633 6.102 -4.156 1 98.31 143 GLU B CA 1
ATOM 3732 C C . GLU B 1 143 ? 11.484 5.898 -2.91 1 98.31 143 GLU B C 1
ATOM 3734 O O . GLU B 1 143 ? 11.688 4.766 -2.467 1 98.31 143 GLU B O 1
ATOM 3739 N N . ASN B 1 144 ? 12.062 7.016 -2.357 1 98.56 144 ASN B N 1
ATOM 3740 C CA . ASN B 1 144 ? 12.898 6.914 -1.167 1 98.56 144 ASN B CA 1
ATOM 3741 C C . ASN B 1 144 ? 12.125 6.348 0.018 1 98.56 144 ASN B C 1
ATOM 3743 O O . ASN B 1 144 ? 12.688 5.641 0.854 1 98.56 144 ASN B O 1
ATOM 3747 N N . TRP B 1 145 ? 10.812 6.676 0.075 1 98.69 145 TRP B N 1
ATOM 3748 C CA . TRP B 1 145 ? 9.961 6.164 1.146 1 98.69 145 TRP B CA 1
ATOM 3749 C C . TRP B 1 145 ? 9.734 4.664 0.993 1 98.69 145 TRP B C 1
ATOM 3751 O O . TRP B 1 145 ? 9.727 3.928 1.982 1 98.69 145 TRP B O 1
ATOM 3761 N N . THR B 1 146 ? 9.562 4.199 -0.222 1 98.19 146 THR B N 1
ATOM 3762 C CA . THR B 1 146 ? 9.406 2.775 -0.496 1 98.19 146 THR B CA 1
ATOM 3763 C C . THR B 1 146 ? 10.719 2.029 -0.242 1 98.19 146 THR B C 1
ATOM 3765 O O . THR B 1 146 ? 10.719 0.97 0.388 1 98.19 146 THR B O 1
ATOM 3768 N N . LYS B 1 147 ? 11.82 2.617 -0.673 1 97.19 147 LYS B N 1
ATOM 3769 C CA . LYS B 1 147 ? 13.125 1.974 -0.577 1 97.19 147 LYS B CA 1
ATOM 3770 C C . LYS B 1 147 ? 13.539 1.779 0.88 1 97.19 147 LYS B C 1
ATOM 3772 O O . LYS B 1 147 ? 14.25 0.827 1.208 1 97.19 147 LYS B O 1
ATOM 3777 N N . ARG B 1 148 ? 13.062 2.617 1.721 1 97.94 148 ARG B N 1
ATOM 3778 C CA . ARG B 1 148 ? 13.422 2.467 3.127 1 97.94 148 ARG B CA 1
ATOM 3779 C C . ARG B 1 148 ? 12.555 1.413 3.805 1 97.94 148 ARG B C 1
ATOM 3781 O O . ARG B 1 148 ? 12.711 1.145 4.996 1 97.94 148 ARG B O 1
ATOM 3788 N N . GLY B 1 149 ? 11.562 0.903 3.123 1 98.44 149 GLY B N 1
ATOM 3789 C CA . GLY B 1 149 ? 10.688 -0.105 3.701 1 98.44 149 GLY B CA 1
ATOM 3790 C C . GLY B 1 149 ? 9.305 0.419 4.02 1 98.44 149 GLY B C 1
ATOM 3791 O O . GLY B 1 149 ? 8.625 -0.101 4.906 1 98.44 149 GLY B O 1
ATOM 3792 N N . GLY B 1 150 ? 8.891 1.473 3.332 1 98.75 150 GLY B N 1
ATOM 3793 C CA . GLY B 1 150 ? 7.574 2.043 3.557 1 98.75 150 GLY B CA 1
ATOM 3794 C C . GLY B 1 150 ? 7.492 2.883 4.816 1 98.75 150 GLY B C 1
ATOM 3795 O O . GLY B 1 150 ? 8.5 3.447 5.258 1 98.75 150 GLY B O 1
ATOM 3796 N N . ILE B 1 151 ? 6.344 3.205 5.25 1 98.94 151 ILE B N 1
ATOM 3797 C CA . ILE B 1 151 ? 6.043 3.902 6.496 1 98.94 151 ILE B CA 1
ATOM 3798 C C . ILE B 1 151 ? 5.375 2.941 7.477 1 98.94 151 ILE B C 1
ATOM 3800 O O . ILE B 1 151 ? 4.227 2.537 7.281 1 98.94 151 ILE B O 1
ATOM 3804 N N . VAL B 1 152 ? 6.129 2.523 8.469 1 98.94 152 VAL B N 1
ATOM 3805 C CA . VAL B 1 152 ? 5.668 1.514 9.414 1 98.94 152 VAL B CA 1
ATOM 3806 C C . VAL B 1 152 ? 5.879 2.01 10.844 1 98.94 152 VAL B C 1
ATOM 3808 O O . VAL B 1 152 ? 6.969 2.467 11.195 1 98.94 152 VAL B O 1
ATOM 3811 N N . GLY B 1 153 ? 4.891 1.989 11.656 1 98.94 153 GLY B N 1
ATOM 3812 C CA . GLY B 1 153 ? 4.965 2.395 13.047 1 98.94 153 GLY B CA 1
ATOM 3813 C C . GLY B 1 153 ? 3.615 2.4 13.742 1 98.94 153 GLY B C 1
ATOM 3814 O O . GLY B 1 153 ? 2.738 1.602 13.406 1 98.94 153 GLY B O 1
ATOM 3815 N N . ARG B 1 154 ? 3.475 3.125 14.781 1 98.94 154 ARG B N 1
ATOM 3816 C CA . ARG B 1 154 ? 2.215 3.268 15.5 1 98.94 154 ARG B CA 1
ATOM 3817 C C . ARG B 1 154 ? 1.415 4.457 14.977 1 98.94 154 ARG B C 1
ATOM 3819 O O . ARG B 1 154 ? 1.954 5.555 14.828 1 98.94 154 ARG B O 1
ATOM 3826 N N . GLY B 1 155 ? 0.213 4.203 14.547 1 98.94 155 GLY B N 1
ATOM 3827 C CA . GLY B 1 155 ? -0.717 5.273 14.219 1 98.94 155 GLY B CA 1
ATOM 3828 C C . GLY B 1 155 ? -1.629 5.645 15.375 1 98.94 155 GLY B C 1
ATOM 3829 O O . GLY B 1 155 ? -1.95 4.801 16.219 1 98.94 155 GLY B O 1
ATOM 3830 N N . VAL B 1 156 ? -2.025 6.879 15.445 1 99 156 VAL B N 1
ATOM 3831 C CA . VAL B 1 156 ? -2.992 7.355 16.422 1 99 156 VAL B CA 1
ATOM 3832 C C . VAL B 1 156 ? -4.039 8.227 15.734 1 99 156 VAL B C 1
ATOM 3834 O O . VAL B 1 156 ? -3.723 8.977 14.805 1 99 156 VAL B O 1
ATOM 3837 N N . LEU B 1 157 ? -5.285 8.125 16.188 1 98.94 157 LEU B N 1
ATOM 3838 C CA . LEU B 1 157 ? -6.375 8.891 15.586 1 98.94 157 LEU B CA 1
ATOM 3839 C C . LEU B 1 157 ? -6.98 9.852 16.609 1 98.94 157 LEU B C 1
ATOM 3841 O O . LEU B 1 157 ? -7.355 9.438 17.703 1 98.94 157 LEU B O 1
ATOM 3845 N N . LEU B 1 158 ? -6.93 11.125 16.328 1 98.94 158 LEU B N 1
ATOM 3846 C CA . LEU B 1 158 ? -7.746 12.117 17.016 1 98.94 158 LEU B CA 1
ATOM 3847 C C . LEU B 1 158 ? -9.016 12.414 16.234 1 98.94 158 LEU B C 1
ATOM 3849 O O . LEU B 1 158 ? -8.961 12.93 15.109 1 98.94 158 LEU B O 1
ATOM 3853 N N . ASP B 1 159 ? -10.141 12.102 16.797 1 98.88 159 ASP B N 1
ATOM 3854 C CA . ASP B 1 159 ? -11.438 12.141 16.125 1 98.88 159 ASP B CA 1
ATOM 3855 C C . ASP B 1 159 ? -12.188 13.43 16.453 1 98.88 159 ASP B C 1
ATOM 3857 O O . ASP B 1 159 ? -13.016 13.453 17.359 1 98.88 159 ASP B O 1
ATOM 3861 N N . TYR B 1 160 ? -11.977 14.461 15.625 1 98.88 160 TYR B N 1
ATOM 3862 C CA . TYR B 1 160 ? -12.594 15.75 15.891 1 98.88 160 TYR B CA 1
ATOM 3863 C C . TYR B 1 160 ? -14.109 15.68 15.711 1 98.88 160 TYR B C 1
ATOM 3865 O O . TYR B 1 160 ? -14.852 16.391 16.391 1 98.88 160 TYR B O 1
ATOM 3873 N N . VAL B 1 161 ? -14.609 14.859 14.766 1 98.69 161 VAL B N 1
ATOM 3874 C CA . VAL B 1 161 ? -16.047 14.711 14.547 1 98.69 161 VAL B CA 1
ATOM 3875 C C . VAL B 1 161 ? -16.719 14.281 15.852 1 98.69 161 VAL B C 1
ATOM 3877 O O . VAL B 1 161 ? -17.688 14.914 16.297 1 98.69 161 VAL B O 1
ATOM 3880 N N . ALA B 1 162 ? -16.219 13.242 16.438 1 98.5 162 ALA B N 1
ATOM 3881 C CA . ALA B 1 162 ? -16.781 12.75 17.688 1 98.5 162 ALA B CA 1
ATOM 3882 C C . ALA B 1 162 ? -16.625 13.773 18.812 1 98.5 162 ALA B C 1
ATOM 3884 O O . ALA B 1 162 ? -17.531 13.977 19.609 1 98.5 162 ALA B O 1
ATOM 3885 N N . TYR B 1 163 ? -15.469 14.375 18.906 1 98.56 163 TYR B N 1
ATOM 3886 C CA . TYR B 1 163 ? -15.172 15.383 19.922 1 98.56 163 TYR B CA 1
ATOM 3887 C C . TYR B 1 163 ? -16.156 16.547 19.828 1 98.56 163 TYR B C 1
ATOM 3889 O O . TYR B 1 163 ? -16.734 16.953 20.844 1 98.56 163 TYR B O 1
ATOM 3897 N N . ALA B 1 164 ? -16.297 17.109 18.578 1 98.62 164 ALA B N 1
ATOM 3898 C CA . ALA B 1 164 ? -17.203 18.234 18.359 1 98.62 164 ALA B CA 1
ATOM 3899 C C . ALA B 1 164 ? -18.625 17.891 18.781 1 98.62 164 ALA B C 1
ATOM 3901 O O . ALA B 1 164 ? -19.312 18.719 19.406 1 98.62 164 ALA B O 1
ATOM 3902 N N . ALA B 1 165 ? -19.047 16.688 18.406 1 98 165 ALA B N 1
ATOM 3903 C CA . ALA B 1 165 ? -20.375 16.25 18.797 1 98 165 ALA B CA 1
ATOM 3904 C C . ALA B 1 165 ? -20.547 16.234 20.312 1 98 165 ALA B C 1
ATOM 3906 O O . ALA B 1 165 ? -21.547 16.734 20.828 1 98 165 ALA B O 1
ATOM 3907 N N . ARG B 1 166 ? -19.594 15.703 21 1 97.56 166 ARG B N 1
ATOM 3908 C CA . ARG B 1 166 ? -19.641 15.609 22.453 1 97.56 166 ARG B CA 1
ATOM 3909 C C . ARG B 1 166 ? -19.641 17 23.094 1 97.56 166 ARG B C 1
ATOM 3911 O O . ARG B 1 166 ? -20.281 17.203 24.141 1 97.56 166 ARG B O 1
ATOM 3918 N N . LYS B 1 167 ? -19 17.969 22.5 1 97.94 167 LYS B N 1
ATOM 3919 C CA . LYS B 1 167 ? -18.828 19.297 23.078 1 97.94 167 LYS B CA 1
ATOM 3920 C C . LYS B 1 167 ? -19.922 20.25 22.562 1 97.94 167 LYS B C 1
ATOM 3922 O O . LYS B 1 167 ? -19.984 21.406 22.984 1 97.94 167 LYS B O 1
ATOM 3927 N N . GLY B 1 168 ? -20.719 19.812 21.641 1 97.94 168 GLY B N 1
ATOM 3928 C CA . GLY B 1 168 ? -21.781 20.641 21.078 1 97.94 168 GLY B CA 1
ATOM 3929 C C . GLY B 1 168 ? -21.266 21.688 20.094 1 97.94 168 GLY B C 1
ATOM 3930 O O . GLY B 1 168 ? -21.875 22.75 19.938 1 97.94 168 GLY B O 1
ATOM 3931 N N . ILE B 1 169 ? -20.109 21.438 19.531 1 98.12 169 ILE B N 1
ATOM 3932 C CA . ILE B 1 169 ? -19.516 22.344 18.562 1 98.12 169 ILE B CA 1
ATOM 3933 C C . ILE B 1 169 ? -20.125 22.078 17.188 1 98.12 169 ILE B C 1
ATOM 3935 O O . ILE B 1 169 ? -20.047 20.969 16.672 1 98.12 169 ILE B O 1
ATOM 3939 N N . VAL B 1 170 ? -20.75 23.109 16.578 1 97.5 170 VAL B N 1
ATOM 3940 C CA . VAL B 1 170 ? -21.297 23.016 15.234 1 97.5 170 VAL B CA 1
ATOM 3941 C C . VAL B 1 170 ? -20.281 23.578 14.234 1 97.5 170 VAL B C 1
ATOM 3943 O O . VAL B 1 170 ? -19.75 24.688 14.43 1 97.5 170 VAL B O 1
ATOM 3946 N N . TYR B 1 171 ? -19.938 22.812 13.242 1 96.56 171 TYR B N 1
ATOM 3947 C CA . TYR B 1 171 ? -19 23.25 12.211 1 96.56 171 TYR B CA 1
ATOM 3948 C C . TYR B 1 171 ? -19.328 22.609 10.875 1 96.56 171 TYR B C 1
ATOM 3950 O O . TYR B 1 171 ? -20.109 21.656 10.805 1 96.56 171 TYR B O 1
ATOM 3958 N N . SER B 1 172 ? -18.734 23.203 9.805 1 94 172 SER B N 1
ATOM 3959 C CA . SER B 1 172 ? -18.766 22.609 8.469 1 94 172 SER B CA 1
ATOM 3960 C C . SER B 1 172 ? -17.359 22.266 7.988 1 94 172 SER B C 1
ATOM 3962 O O . SER B 1 172 ? -16.438 23.094 8.086 1 94 172 SER B O 1
ATOM 3964 N N . PRO B 1 173 ? -17.188 21 7.445 1 94.25 173 PRO B N 1
ATOM 3965 C CA . PRO B 1 173 ? -15.883 20.672 6.867 1 94.25 173 PRO B CA 1
ATOM 3966 C C . PRO B 1 173 ? -15.508 21.562 5.695 1 94.25 173 PRO B C 1
ATOM 3968 O O . PRO B 1 173 ? -14.336 21.625 5.309 1 94.25 173 PRO B O 1
ATOM 3971 N N . MET B 1 174 ? -16.484 22.25 5.125 1 92.31 174 MET B N 1
ATOM 3972 C CA . MET B 1 174 ? -16.266 23.156 3.998 1 92.31 174 MET B CA 1
ATOM 3973 C C . MET B 1 174 ? -16.219 24.594 4.465 1 92.31 174 MET B C 1
ATOM 3975 O O . MET B 1 174 ? -16.734 25.5 3.799 1 92.31 174 MET B O 1
ATOM 3979 N N . SER B 1 175 ? -15.688 24.766 5.625 1 92.88 175 SER B N 1
ATOM 3980 C CA . SER B 1 175 ? -15.445 26.094 6.195 1 92.88 175 SER B CA 1
ATOM 3981 C C . SER B 1 175 ? -14.023 26.203 6.734 1 92.88 175 SER B C 1
ATOM 3983 O O . SER B 1 175 ? -13.32 25.203 6.867 1 92.88 175 SER B O 1
ATOM 3985 N N . GLY B 1 176 ? -13.555 27.453 6.977 1 95.12 176 GLY B N 1
ATOM 3986 C CA . GLY B 1 176 ? -12.242 27.703 7.559 1 95.12 176 GLY B CA 1
ATOM 3987 C C . GLY B 1 176 ? -12.18 27.391 9.039 1 95.12 176 GLY B C 1
ATOM 3988 O O . GLY B 1 176 ? -11.547 28.109 9.812 1 95.12 176 GLY B O 1
ATOM 3989 N N . HIS B 1 177 ? -12.977 26.359 9.438 1 97 177 HIS B N 1
ATOM 3990 C CA . HIS B 1 177 ? -12.945 25.938 10.828 1 97 177 HIS B CA 1
ATOM 3991 C C . HIS B 1 177 ? -11.562 25.406 11.211 1 97 177 HIS B C 1
ATOM 3993 O O . HIS B 1 177 ? -11.078 24.438 10.609 1 97 177 HIS B O 1
ATOM 3999 N N . ALA B 1 178 ? -10.938 26.031 12.266 1 98.38 178 ALA B N 1
ATOM 4000 C CA . ALA B 1 178 ? -9.57 25.719 12.656 1 98.38 178 ALA B CA 1
ATOM 4001 C C . ALA B 1 178 ? -9.555 24.891 13.938 1 98.38 178 ALA B C 1
ATOM 4003 O O . ALA B 1 178 ? -10.211 25.234 14.922 1 98.38 178 ALA B O 1
ATOM 4004 N N . ILE B 1 179 ? -8.914 23.734 13.914 1 98.81 179 ILE B N 1
ATOM 4005 C CA . ILE B 1 179 ? -8.734 22.891 15.094 1 98.81 179 ILE B CA 1
ATOM 4006 C C . ILE B 1 179 ? -7.477 23.312 15.844 1 98.81 179 ILE B C 1
ATOM 4008 O O . ILE B 1 179 ? -6.379 23.312 15.281 1 98.81 179 ILE B O 1
ATOM 4012 N N . THR B 1 180 ? -7.574 23.656 17.062 1 98.75 180 THR B N 1
ATOM 4013 C CA . THR B 1 180 ? -6.492 24.234 17.844 1 98.75 180 THR B CA 1
ATOM 4014 C C . THR B 1 180 ? -5.703 23.156 18.578 1 98.75 180 THR B C 1
ATOM 4016 O O . THR B 1 180 ? -6.18 22.031 18.719 1 98.75 180 THR B O 1
ATOM 4019 N N . VAL B 1 181 ? -4.523 23.531 19.062 1 98.75 181 VAL B N 1
ATOM 4020 C CA . VAL B 1 181 ? -3.684 22.641 19.844 1 98.75 181 VAL B CA 1
ATOM 4021 C C . VAL B 1 181 ? -4.422 22.219 21.125 1 98.75 181 VAL B C 1
ATOM 4023 O O . VAL B 1 181 ? -4.34 21.062 21.547 1 98.75 181 VAL B O 1
ATOM 4026 N N . ALA B 1 182 ? -5.105 23.172 21.75 1 98.69 182 ALA B N 1
ATOM 4027 C CA . ALA B 1 182 ? -5.871 22.859 22.953 1 98.69 182 ALA B CA 1
ATOM 4028 C C . ALA B 1 182 ? -6.887 21.75 22.688 1 98.69 182 ALA B C 1
ATOM 4030 O O . ALA B 1 182 ? -7.055 20.859 23.516 1 98.69 182 ALA B O 1
ATOM 4031 N N . GLN B 1 183 ? -7.574 21.828 21.578 1 98.81 183 GLN B N 1
ATOM 4032 C CA . GLN B 1 183 ? -8.562 20.812 21.219 1 98.81 183 GLN B CA 1
ATOM 4033 C C . GLN B 1 183 ? -7.887 19.469 20.906 1 98.81 183 GLN B C 1
ATOM 4035 O O . GLN B 1 183 ? -8.398 18.406 21.266 1 98.81 183 GLN B O 1
ATOM 4040 N N . LEU B 1 184 ? -6.75 19.484 20.203 1 98.88 184 LEU B N 1
ATOM 4041 C CA . LEU B 1 184 ? -5.992 18.25 19.953 1 98.88 184 LEU B CA 1
ATOM 4042 C C . LEU B 1 184 ? -5.605 17.578 21.266 1 98.88 184 LEU B C 1
ATOM 4044 O O . LEU B 1 184 ? -5.773 16.359 21.422 1 98.88 184 LEU B O 1
ATOM 4048 N N . ASP B 1 185 ? -5.125 18.391 22.219 1 98.75 185 ASP B N 1
ATOM 4049 C CA . ASP B 1 185 ? -4.746 17.859 23.531 1 98.75 185 ASP B CA 1
ATOM 4050 C C . ASP B 1 185 ? -5.961 17.281 24.266 1 98.75 185 ASP B C 1
ATOM 4052 O O . ASP B 1 185 ? -5.867 16.234 24.906 1 98.75 185 ASP B O 1
ATOM 4056 N N . GLU B 1 186 ? -7.031 18 24.188 1 98.69 186 GLU B N 1
ATOM 4057 C CA . GLU B 1 186 ? -8.242 17.531 24.859 1 98.69 186 GLU B CA 1
ATOM 4058 C C . GLU B 1 186 ? -8.711 16.203 24.266 1 98.69 186 GLU B C 1
ATOM 4060 O O . GLU B 1 186 ? -9.133 15.297 25 1 98.69 186 GLU B O 1
ATOM 4065 N N . MET B 1 187 ? -8.688 16.078 22.953 1 98.75 187 MET B N 1
ATOM 4066 C CA . MET B 1 187 ? -9.078 14.828 22.297 1 98.75 187 MET B CA 1
ATOM 4067 C C . MET B 1 187 ? -8.188 13.68 22.734 1 98.75 187 MET B C 1
ATOM 4069 O O . MET B 1 187 ? -8.664 12.57 22.969 1 98.75 187 MET B O 1
ATOM 4073 N N . ALA B 1 188 ? -6.891 13.945 22.781 1 98.81 188 ALA B N 1
ATOM 4074 C CA . ALA B 1 188 ? -5.965 12.914 23.234 1 98.81 188 ALA B CA 1
ATOM 4075 C C . ALA B 1 188 ? -6.285 12.477 24.672 1 98.81 188 ALA B C 1
ATOM 4077 O O . ALA B 1 188 ? -6.312 11.281 24.969 1 98.81 188 ALA B O 1
ATOM 4078 N N . LYS B 1 189 ? -6.527 13.469 25.5 1 98.25 189 LYS B N 1
ATOM 4079 C CA . LYS B 1 189 ? -6.875 13.188 26.891 1 98.25 189 LYS B CA 1
ATOM 4080 C C . LYS B 1 189 ? -8.164 12.375 26.984 1 98.25 189 LYS B C 1
ATOM 4082 O O . LYS B 1 189 ? -8.227 11.383 27.719 1 98.25 189 LYS B O 1
ATOM 4087 N N . ASP B 1 190 ? -9.164 12.758 26.234 1 97.12 190 ASP B N 1
ATOM 4088 C CA . ASP B 1 190 ? -10.445 12.062 26.219 1 97.12 190 ASP B CA 1
ATOM 4089 C C . ASP B 1 190 ? -10.281 10.609 25.797 1 97.12 190 ASP B C 1
ATOM 4091 O O . ASP B 1 190 ? -11.008 9.727 26.266 1 97.12 190 ASP B O 1
ATOM 4095 N N . ALA B 1 191 ? -9.344 10.375 24.891 1 97.38 191 ALA B N 1
ATOM 4096 C CA . ALA B 1 191 ? -9.133 9.039 24.328 1 97.38 191 ALA B CA 1
ATOM 4097 C C . ALA B 1 191 ? -8.125 8.25 25.156 1 97.38 191 ALA B C 1
ATOM 4099 O O . ALA B 1 191 ? -7.773 7.121 24.812 1 97.38 191 ALA B O 1
ATOM 4100 N N . ASN B 1 192 ? -7.566 8.852 26.25 1 97.75 192 ASN B N 1
ATOM 4101 C CA . ASN B 1 192 ? -6.5 8.258 27.047 1 97.75 192 ASN B CA 1
ATOM 4102 C C . ASN B 1 192 ? -5.301 7.871 26.188 1 97.75 192 ASN B C 1
ATOM 4104 O O . ASN B 1 192 ? -4.754 6.777 26.328 1 97.75 192 ASN B O 1
ATOM 4108 N N . LEU B 1 193 ? -5.027 8.711 25.266 1 98.19 193 LEU B N 1
ATOM 4109 C CA . LEU B 1 193 ? -3.932 8.5 24.328 1 98.19 193 LEU B CA 1
ATOM 4110 C C . LEU B 1 193 ? -2.674 9.234 24.781 1 98.19 193 LEU B C 1
ATOM 4112 O O . LEU B 1 193 ? -2.709 10.445 25.016 1 98.19 193 LEU B O 1
ATOM 4116 N N . VAL B 1 194 ? -1.611 8.5 24.969 1 98.12 194 VAL B N 1
ATOM 4117 C CA . VAL B 1 194 ? -0.297 9.094 25.219 1 98.12 194 VAL B CA 1
ATOM 4118 C C . VAL B 1 194 ? 0.553 8.992 23.953 1 98.12 194 VAL B C 1
ATOM 4120 O O . VAL B 1 194 ? 0.827 7.887 23.469 1 98.12 194 VAL B O 1
ATOM 4123 N N . PHE B 1 195 ? 0.915 10.086 23.469 1 98.62 195 PHE B N 1
ATOM 4124 C CA . PHE B 1 195 ? 1.714 10.109 22.25 1 98.62 195 PHE B CA 1
ATOM 4125 C C . PHE B 1 195 ? 3.117 9.57 22.516 1 98.62 195 PHE B C 1
ATOM 4127 O O . PHE B 1 195 ? 3.639 9.703 23.625 1 98.62 195 PHE B O 1
ATOM 4134 N N . ARG B 1 196 ? 3.676 8.977 21.531 1 98.44 196 ARG B N 1
ATOM 4135 C CA . ARG B 1 196 ? 5.055 8.492 21.516 1 98.44 196 ARG B CA 1
ATOM 4136 C C . ARG B 1 196 ? 5.812 9.039 20.312 1 98.44 196 ARG B C 1
ATOM 4138 O O . ARG B 1 196 ? 5.223 9.297 19.266 1 98.44 196 ARG B O 1
ATOM 4145 N N . ALA B 1 197 ? 7.141 9.234 20.547 1 98.38 197 ALA B N 1
ATOM 4146 C CA . ALA B 1 197 ? 7.973 9.617 19.406 1 98.38 197 ALA B CA 1
ATOM 4147 C C . ALA B 1 197 ? 7.84 8.609 18.266 1 98.38 197 ALA B C 1
ATOM 4149 O O . ALA B 1 197 ? 7.875 7.398 18.484 1 98.38 197 ALA B O 1
ATOM 4150 N N . GLY B 1 198 ? 7.609 9.156 17.047 1 98.69 198 GLY B N 1
ATOM 4151 C CA . GLY B 1 198 ? 7.488 8.305 15.867 1 98.69 198 GLY B CA 1
ATOM 4152 C C . GLY B 1 198 ? 6.047 8.008 15.5 1 98.69 198 GLY B C 1
ATOM 4153 O O . GLY B 1 198 ? 5.777 7.453 14.43 1 98.69 198 GLY B O 1
ATOM 4154 N N . ASP B 1 199 ? 5.082 8.414 16.359 1 98.94 199 ASP B N 1
ATOM 4155 C CA . ASP B 1 199 ? 3.676 8.188 16.047 1 98.94 199 ASP B CA 1
ATOM 4156 C C . ASP B 1 199 ? 3.301 8.844 14.719 1 98.94 199 ASP B C 1
ATOM 4158 O O . ASP B 1 199 ? 3.822 9.906 14.375 1 98.94 199 ASP B O 1
ATOM 4162 N N . ILE B 1 200 ? 2.479 8.195 13.977 1 98.94 200 ILE B N 1
ATOM 4163 C CA . ILE B 1 200 ? 1.793 8.789 12.836 1 98.94 200 ILE B CA 1
ATOM 4164 C C . ILE B 1 200 ? 0.451 9.367 13.281 1 98.94 200 ILE B C 1
ATOM 4166 O O . ILE B 1 200 ? -0.466 8.617 13.633 1 98.94 200 ILE B O 1
ATOM 4170 N N . LEU B 1 201 ? 0.316 10.68 13.266 1 99 201 LEU B N 1
ATOM 4171 C CA . LEU B 1 201 ? -0.861 11.359 13.789 1 99 201 LEU B CA 1
ATOM 4172 C C . LEU B 1 201 ? -1.923 11.523 12.703 1 99 201 LEU B C 1
ATOM 4174 O O . LEU B 1 201 ? -1.672 12.148 11.672 1 99 201 LEU B O 1
ATOM 4178 N N . LEU B 1 202 ? -3.074 10.945 12.922 1 98.94 202 LEU B N 1
ATOM 4179 C CA . LEU B 1 202 ? -4.227 11.133 12.047 1 98.94 202 LEU B CA 1
ATOM 4180 C C . LEU B 1 202 ? -5.309 11.945 12.742 1 98.94 202 LEU B C 1
ATOM 4182 O O . LEU B 1 202 ? -5.57 11.758 13.938 1 98.94 202 LEU B O 1
ATOM 4186 N N . VAL B 1 203 ? -5.863 12.898 12.023 1 98.94 203 VAL B N 1
ATOM 4187 C CA . VAL B 1 203 ? -6.961 13.711 12.531 1 98.94 203 VAL B CA 1
ATOM 4188 C C . VAL B 1 203 ? -8.188 13.547 11.633 1 98.94 203 VAL B C 1
ATOM 4190 O O . VAL B 1 203 ? -8.117 13.805 10.43 1 98.94 203 VAL B O 1
ATOM 4193 N N . ARG B 1 204 ? -9.266 13.078 12.164 1 98.88 204 ARG B N 1
ATOM 4194 C CA . ARG B 1 204 ? -10.531 12.984 11.445 1 98.88 204 ARG B CA 1
ATOM 4195 C C . ARG B 1 204 ? -11.328 14.273 11.578 1 98.88 204 ARG B C 1
ATOM 4197 O O . ARG B 1 204 ? -11.633 14.719 12.688 1 98.88 204 ARG B O 1
ATOM 4204 N N . THR B 1 205 ? -11.688 14.844 10.453 1 98.62 205 THR B N 1
ATOM 4205 C CA . THR B 1 205 ? -12.383 16.125 10.445 1 98.62 205 THR B CA 1
ATOM 4206 C C . THR B 1 205 ? -13.789 15.977 9.875 1 98.62 205 THR B C 1
ATOM 4208 O O . THR B 1 205 ? -14.641 16.859 10.055 1 98.62 205 THR B O 1
ATOM 4211 N N . GLY B 1 206 ? -14.008 14.922 9.086 1 97.94 206 GLY B N 1
ATOM 4212 C CA . GLY B 1 206 ? -15.312 14.656 8.508 1 97.94 206 GLY B CA 1
ATOM 4213 C C . GLY B 1 206 ? -15.43 15.109 7.066 1 97.94 206 GLY B C 1
ATOM 4214 O O . GLY B 1 206 ? -16.5 15.047 6.473 1 97.94 206 GLY B O 1
ATOM 4215 N N . TRP B 1 207 ? -14.352 15.492 6.465 1 95.94 207 TRP B N 1
ATOM 4216 C CA . TRP B 1 207 ? -14.422 16.078 5.129 1 95.94 207 TRP B CA 1
ATOM 4217 C C . TRP B 1 207 ? -14.797 15.023 4.094 1 95.94 207 TRP B C 1
ATOM 4219 O O . TRP B 1 207 ? -15.703 15.242 3.283 1 95.94 207 TRP B O 1
ATOM 4229 N N . THR B 1 208 ? -14.094 13.852 4.051 1 95.5 208 THR B N 1
ATOM 4230 C CA . THR B 1 208 ? -14.438 12.82 3.076 1 95.5 208 THR B CA 1
ATOM 4231 C C . THR B 1 208 ? -15.867 12.336 3.277 1 95.5 208 THR B C 1
ATOM 4233 O O . THR B 1 208 ? -16.578 12.055 2.307 1 95.5 208 THR B O 1
ATOM 4236 N N . LYS B 1 209 ? -16.266 12.273 4.543 1 95.75 209 LYS B N 1
ATOM 4237 C CA . LYS B 1 209 ? -17.656 11.914 4.844 1 95.75 209 LYS B CA 1
ATOM 4238 C C . LYS B 1 209 ? -18.625 12.93 4.246 1 95.75 209 LYS B C 1
ATOM 4240 O O . LYS B 1 209 ? -19.625 12.547 3.623 1 95.75 209 LYS B O 1
ATOM 4245 N N . TRP B 1 210 ? -18.344 14.164 4.473 1 94.38 210 TRP B N 1
ATOM 4246 C CA . TRP B 1 210 ? -19.156 15.219 3.889 1 94.38 210 TRP B CA 1
ATOM 4247 C C . TRP B 1 210 ? -19.25 15.07 2.375 1 94.38 210 TRP B C 1
ATOM 4249 O O . TRP B 1 210 ? -20.344 15.117 1.804 1 94.38 210 TRP B O 1
ATOM 4259 N N . TYR B 1 211 ? -18.109 14.867 1.729 1 92.94 211 TYR B N 1
ATOM 4260 C CA . TYR B 1 211 ? -18.062 14.734 0.277 1 92.94 211 TYR B CA 1
ATOM 4261 C C . TYR B 1 211 ? -18.938 13.578 -0.188 1 92.94 211 TYR B C 1
ATOM 4263 O O . TYR B 1 211 ? -19.719 13.719 -1.132 1 92.94 211 TYR B O 1
ATOM 4271 N N . ASP B 1 212 ? -18.812 12.438 0.486 1 93.56 212 ASP B N 1
ATOM 4272 C CA . ASP B 1 212 ? -19.5 11.219 0.092 1 93.56 212 ASP B CA 1
ATOM 4273 C C . ASP B 1 212 ? -21.016 11.359 0.288 1 93.56 212 ASP B C 1
ATOM 4275 O O . ASP B 1 212 ? -21.797 10.711 -0.406 1 93.56 212 ASP B O 1
ATOM 4279 N N . GLU B 1 213 ? -21.406 12.234 1.2 1 93.12 213 GLU B N 1
ATOM 4280 C CA . GLU B 1 213 ? -22.812 12.375 1.542 1 93.12 213 GLU B CA 1
ATOM 4281 C C . GLU B 1 213 ? -23.469 13.508 0.757 1 93.12 213 GLU B C 1
ATOM 4283 O O . GLU B 1 213 ? -24.688 13.711 0.842 1 93.12 213 GLU B O 1
ATOM 4288 N N . HIS B 1 214 ? -22.734 14.219 0.007 1 89.19 214 HIS B N 1
ATOM 4289 C CA . HIS B 1 214 ? -23.281 15.359 -0.715 1 89.19 214 HIS B CA 1
ATOM 4290 C C . HIS B 1 214 ? -23.281 15.117 -2.221 1 89.19 214 HIS B C 1
ATOM 4292 O O . HIS B 1 214 ? -22.547 14.258 -2.711 1 89.19 214 HIS B O 1
ATOM 4298 N N . SER B 1 215 ? -24.078 15.859 -2.861 1 82.56 215 SER B N 1
ATOM 4299 C CA . SER B 1 215 ? -24.312 15.68 -4.289 1 82.56 215 SER B CA 1
ATOM 4300 C C . SER B 1 215 ? -23.203 16.312 -5.121 1 82.56 215 SER B C 1
ATOM 4302 O O . SER B 1 215 ? -22.375 17.047 -4.594 1 82.56 215 SER B O 1
ATOM 4304 N N . GLU B 1 216 ? -23.297 16.031 -6.426 1 78.88 216 GLU B N 1
ATOM 4305 C CA . GLU B 1 216 ? -22.359 16.594 -7.387 1 78.88 216 GLU B CA 1
ATOM 4306 C C . GLU B 1 216 ? -22.438 18.109 -7.418 1 78.88 216 GLU B C 1
ATOM 4308 O O . GLU B 1 216 ? -21.438 18.797 -7.617 1 78.88 216 GLU B O 1
ATOM 4313 N N . GLU B 1 217 ? -23.609 18.609 -7.168 1 78.94 217 GLU B N 1
ATOM 4314 C CA . GLU B 1 217 ? -23.797 20.062 -7.148 1 78.94 217 GLU B CA 1
ATOM 4315 C C . GLU B 1 217 ? -23.016 20.703 -6.008 1 78.94 217 GLU B C 1
ATOM 4317 O O . GLU B 1 217 ? -22.438 21.781 -6.172 1 78.94 217 GLU B O 1
ATOM 4322 N N . ASP B 1 218 ? -22.938 19.891 -4.949 1 80.31 218 ASP B N 1
ATOM 4323 C CA . ASP B 1 218 ? -22.203 20.391 -3.785 1 80.31 218 ASP B CA 1
ATOM 4324 C C . ASP B 1 218 ? -20.703 20.266 -3.988 1 80.31 218 ASP B C 1
ATOM 4326 O O . ASP B 1 218 ? -19.922 21.047 -3.441 1 80.31 218 ASP B O 1
ATOM 4330 N N . HIS B 1 219 ? -20.344 19.281 -4.762 1 81.75 219 HIS B N 1
ATOM 4331 C CA . HIS B 1 219 ? -18.938 19 -4.977 1 81.75 219 HIS B CA 1
ATOM 4332 C C . HIS B 1 219 ? -18.25 20.156 -5.711 1 81.75 219 HIS B C 1
ATOM 4334 O O . HIS B 1 219 ? -17.031 20.328 -5.598 1 81.75 219 HIS B O 1
ATOM 4340 N N . LYS B 1 220 ? -19.031 20.969 -6.473 1 75.25 220 LYS B N 1
ATOM 4341 C CA . LYS B 1 220 ? -18.5 22.125 -7.188 1 75.25 220 LYS B CA 1
ATOM 4342 C C . LYS B 1 220 ? -17.859 23.125 -6.227 1 75.25 220 LYS B C 1
ATOM 4344 O O . LYS B 1 220 ? -16.922 23.844 -6.598 1 75.25 220 LYS B O 1
ATOM 4349 N N . PHE B 1 221 ? -18.375 23.031 -4.988 1 71.19 221 PHE B N 1
ATOM 4350 C CA . PHE B 1 221 ? -17.828 23.938 -3.984 1 71.19 221 PHE B CA 1
ATOM 4351 C C . PHE B 1 221 ? -16.406 23.562 -3.617 1 71.19 221 PHE B C 1
ATOM 4353 O O . PHE B 1 221 ? -15.609 24.406 -3.209 1 71.19 221 PHE B O 1
ATOM 4360 N N . VAL B 1 222 ? -16.156 22.281 -3.742 1 71.38 222 VAL B N 1
ATOM 4361 C CA . VAL B 1 222 ? -14.797 21.812 -3.449 1 71.38 222 VAL B CA 1
ATOM 4362 C C . VAL B 1 222 ? -13.82 22.406 -4.461 1 71.38 222 VAL B C 1
ATOM 4364 O O . VAL B 1 222 ? -12.734 22.875 -4.094 1 71.38 222 VAL B O 1
ATOM 4367 N N . ALA B 1 223 ? -14.188 22.453 -5.668 1 66.44 223 ALA B N 1
ATOM 4368 C CA . ALA B 1 223 ? -13.359 22.953 -6.77 1 66.44 223 ALA B CA 1
ATOM 4369 C C . ALA B 1 223 ? -13.172 24.453 -6.68 1 66.44 223 ALA B C 1
ATOM 4371 O O . ALA B 1 223 ? -12.125 24.984 -7.082 1 66.44 223 ALA B O 1
ATOM 4372 N N . ASP B 1 224 ? -14.195 25.047 -6.113 1 63.31 224 ASP B N 1
ATOM 4373 C CA . ASP B 1 224 ? -14.234 26.5 -6.203 1 63.31 224 ASP B CA 1
ATOM 4374 C C . ASP B 1 224 ? -13.898 27.141 -4.855 1 63.31 224 ASP B C 1
ATOM 4376 O O . ASP B 1 224 ? -13.625 28.344 -4.785 1 63.31 224 ASP B O 1
ATOM 4380 N N . ALA B 1 225 ? -14.258 26.297 -3.91 1 61.62 225 ALA B N 1
ATOM 4381 C CA . ALA B 1 225 ? -14.188 26.875 -2.568 1 61.62 225 ALA B CA 1
ATOM 4382 C C . ALA B 1 225 ? -12.742 26.938 -2.078 1 61.62 225 ALA B C 1
ATOM 4384 O O . ALA B 1 225 ? -11.938 26.047 -2.369 1 61.62 225 ALA B O 1
ATOM 4385 N N . TYR B 1 226 ? -12.641 28.109 -1.412 1 74.62 226 TYR B N 1
ATOM 4386 C CA . TYR B 1 226 ? -11.289 28.297 -0.886 1 74.62 226 TYR B CA 1
ATOM 4387 C C . TYR B 1 226 ? -11.273 28.172 0.633 1 74.62 226 TYR B C 1
ATOM 4389 O O . TYR B 1 226 ? -10.523 28.875 1.312 1 74.62 226 TYR B O 1
ATOM 4397 N N . ALA B 1 227 ? -12.281 27.344 1.227 1 89.81 227 ALA B N 1
ATOM 4398 C CA . ALA B 1 227 ? -12.172 27.172 2.674 1 89.81 227 ALA B CA 1
ATOM 4399 C C . ALA B 1 227 ? -12.453 25.734 3.078 1 89.81 227 ALA B C 1
ATOM 4401 O O . ALA B 1 227 ? -13.469 25.156 2.674 1 89.81 227 ALA B O 1
ATOM 4402 N N . TRP B 1 228 ? -11.664 25.078 3.807 1 93 228 TRP B N 1
ATOM 4403 C CA . TRP B 1 228 ? -11.898 23.75 4.359 1 93 228 TRP B CA 1
ATOM 4404 C C . TRP B 1 228 ? -11.273 23.625 5.746 1 93 228 TRP B C 1
ATOM 4406 O O . TRP B 1 228 ? -10.289 24.297 6.059 1 93 228 TRP B O 1
ATOM 4416 N N . ILE B 1 229 ? -11.906 22.828 6.535 1 96.69 229 ILE B N 1
ATOM 4417 C CA . ILE B 1 229 ? -11.5 22.578 7.914 1 96.69 229 ILE B CA 1
ATOM 4418 C C . ILE B 1 229 ? -10.086 22 7.941 1 96.69 229 ILE B C 1
ATOM 4420 O O . ILE B 1 229 ? -9.664 21.328 7 1 96.69 229 ILE B O 1
ATOM 4424 N N . GLY B 1 230 ? -9.375 22.234 9.023 1 98.25 230 GLY B N 1
ATOM 4425 C CA . GLY B 1 230 ? -8.086 21.609 9.273 1 98.25 230 GLY B CA 1
ATOM 4426 C C . GLY B 1 230 ? -7.441 22.078 10.57 1 98.25 230 GLY B C 1
ATOM 4427 O O . GLY B 1 230 ? -8.039 22.844 11.328 1 98.25 230 GLY B O 1
ATOM 4428 N N . VAL B 1 231 ? -6.312 21.531 10.828 1 98.88 231 VAL B N 1
ATOM 4429 C CA . VAL B 1 231 ? -5.531 21.938 11.992 1 98.88 231 VAL B CA 1
ATOM 4430 C C . VAL B 1 231 ? -5.055 23.375 11.82 1 98.88 231 VAL B C 1
ATOM 4432 O O . VAL B 1 231 ? -4.617 23.781 10.742 1 98.88 231 VAL B O 1
ATOM 4435 N N . GLN B 1 232 ? -5.105 24.156 12.82 1 98.75 232 GLN B N 1
ATOM 4436 C CA . GLN B 1 232 ? -4.723 25.562 12.773 1 98.75 232 GLN B CA 1
ATOM 4437 C C . GLN B 1 232 ? -3.221 25.719 12.531 1 98.75 232 GLN B C 1
ATOM 4439 O O . GLN B 1 232 ? -2.41 25.109 13.227 1 98.75 232 GLN B O 1
ATOM 4444 N N . GLY B 1 233 ? -2.865 26.5 11.531 1 98.31 233 GLY B N 1
ATOM 4445 C CA . GLY B 1 233 ? -1.473 26.875 11.352 1 98.31 233 GLY B CA 1
ATOM 4446 C C . GLY B 1 233 ? -1.056 28.062 12.203 1 98.31 233 GLY B C 1
ATOM 4447 O O . GLY B 1 233 ? -1.566 29.172 12.031 1 98.31 233 GLY B O 1
ATOM 4448 N N . CYS B 1 234 ? -0.266 27.875 13.117 1 98.12 234 CYS B N 1
ATOM 4449 C CA . CYS B 1 234 ? 0.327 28.891 13.977 1 98.12 234 CYS B CA 1
ATOM 4450 C C . CYS B 1 234 ? 1.567 28.359 14.68 1 98.12 234 CYS B C 1
ATOM 4452 O O . CYS B 1 234 ? 1.889 27.172 14.562 1 98.12 234 CYS B O 1
ATOM 4454 N N . GLU B 1 235 ? 2.293 29.156 15.32 1 98 235 GLU B N 1
ATOM 4455 C CA . GLU B 1 235 ? 3.535 28.734 15.961 1 98 235 GLU B CA 1
ATOM 4456 C C . GLU B 1 235 ? 3.277 27.672 17.031 1 98 235 GLU B C 1
ATOM 4458 O O . GLU B 1 235 ? 4.043 26.719 17.156 1 98 235 GLU B O 1
ATOM 4463 N N . ALA B 1 236 ? 2.236 27.859 17.812 1 98.44 236 ALA B N 1
ATOM 4464 C CA . ALA B 1 236 ? 1.906 26.906 18.875 1 98.44 236 ALA B CA 1
ATOM 4465 C C . ALA B 1 236 ? 1.708 25.5 18.297 1 98.44 236 ALA B C 1
ATOM 4467 O O . ALA B 1 236 ? 2.111 24.516 18.906 1 98.44 236 ALA B O 1
ATOM 4468 N N . THR B 1 237 ? 1.029 25.438 17.141 1 98.81 237 THR B N 1
ATOM 4469 C CA . THR B 1 237 ? 0.802 24.156 16.484 1 98.81 237 THR B CA 1
ATOM 4470 C C . THR B 1 237 ? 2.121 23.547 16.031 1 98.81 237 THR B C 1
ATOM 4472 O O . THR B 1 237 ? 2.352 22.344 16.219 1 98.81 237 THR B O 1
ATOM 4475 N N . LEU B 1 238 ? 2.98 24.359 15.398 1 98.75 238 LEU B N 1
ATOM 4476 C CA . LEU B 1 238 ? 4.273 23.875 14.938 1 98.75 238 LEU B CA 1
ATOM 4477 C C . LEU B 1 238 ? 5.113 23.359 16.109 1 98.75 238 LEU B C 1
ATOM 4479 O O . LEU B 1 238 ? 5.727 22.297 16.016 1 98.75 238 LEU B O 1
ATOM 4483 N N . GLU B 1 239 ? 5.121 24.125 17.203 1 98.69 239 GLU B N 1
ATOM 4484 C CA . GLU B 1 239 ? 5.828 23.688 18.406 1 98.69 239 GLU B CA 1
ATOM 4485 C C . GLU B 1 239 ? 5.27 22.359 18.922 1 98.69 239 GLU B C 1
ATOM 4487 O O . GLU B 1 239 ? 6.031 21.469 19.281 1 98.69 239 GLU B O 1
ATOM 4492 N N . TRP B 1 240 ? 3.977 22.266 18.984 1 98.81 240 TRP B N 1
ATOM 4493 C CA . TRP B 1 240 ? 3.291 21.062 19.469 1 98.81 240 TRP B CA 1
ATOM 4494 C C . TRP B 1 240 ? 3.646 19.859 18.625 1 98.81 240 TRP B C 1
ATOM 4496 O O . TRP B 1 240 ? 4.035 18.812 19.141 1 98.81 240 TRP B O 1
ATOM 4506 N N . LEU B 1 241 ? 3.547 19.984 17.297 1 98.88 241 LEU B N 1
ATOM 4507 C CA . LEU B 1 241 ? 3.852 18.891 16.375 1 98.88 241 LEU B CA 1
ATOM 4508 C C . LEU B 1 241 ? 5.316 18.484 16.484 1 98.88 241 LEU B C 1
ATOM 4510 O O . LEU B 1 241 ? 5.629 17.297 16.547 1 98.88 241 LEU B O 1
ATOM 4514 N N . TRP B 1 242 ? 6.223 19.469 16.484 1 98.81 242 TRP B N 1
ATOM 4515 C CA . TRP B 1 242 ? 7.652 19.172 16.516 1 98.81 242 TRP B CA 1
ATOM 4516 C C . TRP B 1 242 ? 8.031 18.469 17.812 1 98.81 242 TRP B C 1
ATOM 4518 O O . TRP B 1 242 ? 8.734 17.469 17.797 1 98.81 242 TRP B O 1
ATOM 4528 N N . ASN B 1 243 ? 7.5 19 18.922 1 98.69 243 ASN B N 1
ATOM 4529 C CA . ASN B 1 243 ? 7.922 18.5 20.234 1 98.69 243 ASN B CA 1
ATOM 4530 C C . ASN B 1 243 ? 7.371 17.109 20.516 1 98.69 243 ASN B C 1
ATOM 4532 O O . ASN B 1 243 ? 7.906 16.375 21.359 1 98.69 243 ASN B O 1
ATOM 4536 N N . HIS B 1 244 ? 6.309 16.688 19.859 1 98.69 244 HIS B N 1
ATOM 4537 C CA . HIS B 1 244 ? 5.805 15.328 20.016 1 98.69 244 HIS B CA 1
ATOM 4538 C C . HIS B 1 244 ? 6.566 14.352 19.125 1 98.69 244 HIS B C 1
ATOM 4540 O O . HIS B 1 244 ? 6.449 13.141 19.281 1 98.69 244 HIS B O 1
ATOM 4546 N N . HIS B 1 245 ? 7.32 14.859 18.125 1 98.44 245 HIS B N 1
ATOM 4547 C CA . HIS B 1 245 ? 8.18 14.07 17.25 1 98.44 245 HIS B CA 1
ATOM 4548 C C . HIS B 1 245 ? 7.371 13.031 16.469 1 98.44 245 HIS B C 1
ATOM 4550 O O . HIS B 1 245 ? 7.742 11.852 16.438 1 98.44 245 HIS B O 1
ATOM 4556 N N . PHE B 1 246 ? 6.258 13.5 15.891 1 98.88 246 PHE B N 1
ATOM 4557 C CA . PHE B 1 246 ? 5.512 12.641 14.977 1 98.88 246 PHE B CA 1
ATOM 4558 C C . PHE B 1 246 ? 6.32 12.359 13.719 1 98.88 246 PHE B C 1
ATOM 4560 O O . PHE B 1 246 ? 7.023 13.242 13.219 1 98.88 246 PHE B O 1
ATOM 4567 N N . ALA B 1 247 ? 6.223 11.18 13.195 1 98.88 247 ALA B N 1
ATOM 4568 C CA . ALA B 1 247 ? 6.918 10.812 11.969 1 98.88 247 ALA B CA 1
ATOM 4569 C C . ALA B 1 247 ? 6.18 11.344 10.742 1 98.88 247 ALA B C 1
ATOM 4571 O O . ALA B 1 247 ? 6.793 11.602 9.703 1 98.88 247 ALA B O 1
ATOM 4572 N N . ALA B 1 248 ? 4.91 11.477 10.836 1 98.94 248 ALA B N 1
ATOM 4573 C CA . ALA B 1 248 ? 4.023 11.969 9.781 1 98.94 248 ALA B CA 1
ATOM 4574 C C . ALA B 1 248 ? 2.689 12.43 10.367 1 98.94 248 ALA B C 1
ATOM 4576 O O . ALA B 1 248 ? 2.336 12.062 11.492 1 98.94 248 ALA B O 1
ATOM 4577 N N . VAL B 1 249 ? 2.012 13.242 9.617 1 98.94 249 VAL B N 1
ATOM 4578 C CA . VAL B 1 249 ? 0.654 13.641 9.977 1 98.94 249 VAL B CA 1
ATOM 4579 C C . VAL B 1 249 ? -0.285 13.398 8.797 1 98.94 249 VAL B C 1
ATOM 4581 O O . VAL B 1 249 ? 0.159 13.305 7.652 1 98.94 249 VAL B O 1
ATOM 4584 N N . GLY B 1 250 ? -1.523 13.203 9.055 1 98.75 250 GLY B N 1
ATOM 4585 C CA . GLY B 1 250 ? -2.514 13.078 8 1 98.75 250 GLY B CA 1
ATOM 4586 C C . GLY B 1 250 ? -3.941 13.148 8.508 1 98.75 250 GLY B C 1
ATOM 4587 O O . GLY B 1 250 ? -4.172 13.391 9.695 1 98.75 250 GLY B O 1
ATOM 4588 N N . GLY B 1 251 ? -4.855 13.047 7.66 1 98.5 251 GLY B N 1
ATOM 4589 C CA . GLY B 1 251 ? -6.273 13.062 7.984 1 98.5 251 GLY B CA 1
ATOM 4590 C C . GLY B 1 251 ? -7.164 13.023 6.758 1 98.5 251 GLY B C 1
ATOM 4591 O O . GLY B 1 251 ? -6.691 12.758 5.648 1 98.5 251 GLY B O 1
ATOM 4592 N N . ASP B 1 252 ? -8.469 13.227 6.965 1 98.38 252 ASP B N 1
ATOM 4593 C CA . ASP B 1 252 ? -9.469 13.008 5.926 1 98.38 252 ASP B CA 1
ATOM 4594 C C . ASP B 1 252 ? -9.805 14.312 5.207 1 98.38 252 ASP B C 1
ATOM 4596 O O . ASP B 1 252 ? -10.594 14.32 4.258 1 98.38 252 ASP B O 1
ATOM 4600 N N . SER B 1 253 ? -9.211 15.398 5.598 1 96.44 253 SER B N 1
ATOM 4601 C CA . SER B 1 253 ? -9.523 16.688 4.984 1 96.44 253 SER B CA 1
ATOM 4602 C C . SER B 1 253 ? -8.789 16.859 3.66 1 96.44 253 SER B C 1
ATOM 4604 O O . SER B 1 253 ? -7.805 16.172 3.395 1 96.44 253 SER B O 1
ATOM 4606 N N . ASN B 1 254 ? -9.227 17.766 2.807 1 93.38 254 ASN B N 1
ATOM 4607 C CA . ASN B 1 254 ? -8.57 18.109 1.55 1 93.38 254 ASN B CA 1
ATOM 4608 C C . ASN B 1 254 ? -7.164 18.656 1.783 1 93.38 254 ASN B C 1
ATOM 4610 O O . ASN B 1 254 ? -6.262 18.422 0.977 1 93.38 254 ASN B O 1
ATOM 4614 N N . GLY B 1 255 ? -6.992 19.391 2.832 1 94.25 255 GLY B N 1
ATOM 4615 C CA . GLY B 1 255 ? -5.723 19.812 3.396 1 94.25 255 GLY B CA 1
ATOM 4616 C C . GLY B 1 255 ? -5.598 19.516 4.879 1 94.25 255 GLY B C 1
ATOM 4617 O O . GLY B 1 255 ? -6.57 19.656 5.629 1 94.25 255 GLY B O 1
ATOM 4618 N N . PHE B 1 256 ? -4.473 19.078 5.309 1 97.94 256 PHE B N 1
ATOM 4619 C CA . PHE B 1 256 ? -4.277 18.797 6.723 1 97.94 256 PHE B CA 1
ATOM 4620 C C . PHE B 1 256 ? -4.52 20.047 7.562 1 97.94 256 PHE B C 1
ATOM 4622 O O . PHE B 1 256 ? -5.145 19.984 8.617 1 97.94 256 PHE B O 1
ATOM 4629 N N . GLU B 1 257 ? -4 21.188 7.074 1 97.81 257 GLU B N 1
ATOM 4630 C CA . GLU B 1 257 ? -4.203 22.438 7.781 1 97.81 257 GLU B CA 1
ATOM 4631 C C . GLU B 1 257 ? -5.426 23.188 7.25 1 97.81 257 GLU B C 1
ATOM 4633 O O . GLU B 1 257 ? -5.887 22.922 6.137 1 97.81 257 GLU B O 1
ATOM 4638 N N . VAL B 1 258 ? -5.902 24.062 8.008 1 97.31 258 VAL B N 1
ATOM 4639 C CA . VAL B 1 258 ? -7.09 24.844 7.672 1 97.31 258 VAL B CA 1
ATOM 4640 C C . VAL B 1 258 ? -6.797 25.75 6.469 1 97.31 258 VAL B C 1
ATOM 4642 O O . VAL B 1 258 ? -5.672 26.219 6.297 1 97.31 258 VAL B O 1
ATOM 4645 N N . VAL B 1 259 ? -7.727 25.844 5.66 1 93.69 259 VAL B N 1
ATOM 4646 C CA . VAL B 1 259 ? -7.707 26.812 4.559 1 93.69 259 VAL B CA 1
ATOM 4647 C C . VAL B 1 259 ? -8.797 27.859 4.773 1 93.69 259 VAL B C 1
ATOM 4649 O O . VAL B 1 259 ? -9.953 27.531 5.023 1 93.69 259 VAL B O 1
ATOM 4652 N N . PRO B 1 260 ? -8.57 29.156 4.711 1 94.25 260 PRO B N 1
ATOM 4653 C CA . PRO B 1 260 ? -7.305 29.703 4.234 1 94.25 260 PRO B CA 1
ATOM 4654 C C . PRO B 1 260 ? -6.164 29.516 5.234 1 94.25 260 PRO B C 1
ATOM 4656 O O . PRO B 1 260 ? -6.395 29.547 6.445 1 94.25 260 PRO B O 1
ATOM 4659 N N . MET B 1 261 ? -4.953 29.375 4.695 1 93.38 261 MET B N 1
ATOM 4660 C CA . MET B 1 261 ? -3.75 29.172 5.496 1 93.38 261 MET B CA 1
ATOM 4661 C C . MET B 1 261 ? -3.217 30.5 6.031 1 93.38 261 MET B C 1
ATOM 4663 O O . MET B 1 261 ? -3.412 31.547 5.41 1 93.38 261 MET B O 1
ATOM 4667 N N . ASP B 1 262 ? -2.668 30.469 7.137 1 94.06 262 ASP B N 1
ATOM 4668 C CA . ASP B 1 262 ? -1.896 31.609 7.617 1 94.06 262 ASP B CA 1
ATOM 4669 C C . ASP B 1 262 ? -0.548 31.703 6.906 1 94.06 262 ASP B C 1
ATOM 4671 O O . ASP B 1 262 ? 0.303 30.828 7.062 1 94.06 262 ASP B O 1
ATOM 4675 N N . ASP B 1 263 ? -0.256 32.75 6.219 1 92.19 263 ASP B N 1
ATOM 4676 C CA . ASP B 1 263 ? 0.916 32.906 5.363 1 92.19 263 ASP B CA 1
ATOM 4677 C C . ASP B 1 263 ? 2.207 32.781 6.172 1 92.19 263 ASP B C 1
ATOM 4679 O O . ASP B 1 263 ? 3.24 32.375 5.652 1 92.19 263 ASP B O 1
ATOM 4683 N N . ASN B 1 264 ? 2.088 33.188 7.402 1 93.44 264 ASN B N 1
ATOM 4684 C CA . ASN B 1 264 ? 3.289 33.219 8.234 1 93.44 264 ASN B CA 1
ATOM 4685 C C . ASN B 1 264 ? 3.562 31.859 8.883 1 93.44 264 ASN B C 1
ATOM 4687 O O . ASN B 1 264 ? 4.684 31.578 9.305 1 93.44 264 ASN B O 1
ATOM 4691 N N . TRP B 1 265 ? 2.537 31.047 8.961 1 96.06 265 TRP B N 1
ATOM 4692 C CA . TRP B 1 265 ? 2.66 29.812 9.719 1 96.06 265 TRP B CA 1
ATOM 4693 C C . TRP B 1 265 ? 2.074 28.641 8.945 1 96.06 265 TRP B C 1
ATOM 4695 O O . TRP B 1 265 ? 1.442 27.75 9.523 1 96.06 265 TRP B O 1
ATOM 4705 N N . ARG B 1 266 ? 2.215 28.734 7.617 1 96.44 266 ARG B N 1
ATOM 4706 C CA . ARG B 1 266 ? 1.713 27.625 6.809 1 96.44 266 ARG B CA 1
ATOM 4707 C C . ARG B 1 266 ? 2.34 26.297 7.238 1 96.44 266 ARG B C 1
ATOM 4709 O O . ARG B 1 266 ? 3.562 26.156 7.219 1 96.44 266 ARG B O 1
ATOM 4716 N N . LEU B 1 267 ? 1.487 25.344 7.586 1 98.38 267 LEU B N 1
ATOM 4717 C CA . LEU B 1 267 ? 2.018 24.047 7.992 1 98.38 267 LEU B CA 1
ATOM 4718 C C . LEU B 1 267 ? 2.74 23.359 6.832 1 98.38 267 LEU B C 1
ATOM 4720 O O . LEU B 1 267 ? 3.766 22.719 7.031 1 98.38 267 LEU B O 1
ATOM 4724 N N . HIS B 1 268 ? 2.271 23.484 5.598 1 97.88 268 HIS B N 1
ATOM 4725 C CA . HIS B 1 268 ? 2.912 22.875 4.438 1 97.88 268 HIS B CA 1
ATOM 4726 C C . HIS B 1 268 ? 4.352 23.359 4.285 1 97.88 268 HIS B C 1
ATOM 4728 O O . HIS B 1 268 ? 5.238 22.578 3.941 1 97.88 268 HIS B O 1
ATOM 4734 N N . ASP B 1 269 ? 4.602 24.656 4.547 1 97.94 269 ASP B N 1
ATOM 4735 C CA . ASP B 1 269 ? 5.957 25.203 4.469 1 97.94 269 ASP B CA 1
ATOM 4736 C C . ASP B 1 269 ? 6.879 24.531 5.477 1 97.94 269 ASP B C 1
ATOM 4738 O O . ASP B 1 269 ? 8 24.141 5.137 1 97.94 269 ASP B O 1
ATOM 4742 N N . PHE B 1 270 ? 6.391 24.359 6.664 1 98.56 270 PHE B N 1
ATOM 4743 C CA . PHE B 1 270 ? 7.238 23.844 7.73 1 98.56 270 PHE B CA 1
ATOM 4744 C C . PHE B 1 270 ? 7.352 22.328 7.633 1 98.56 270 PHE B C 1
ATOM 4746 O O . PHE B 1 270 ? 8.453 21.781 7.629 1 98.56 270 PHE B O 1
ATOM 4753 N N . LEU B 1 271 ? 6.227 21.609 7.512 1 98.88 271 LEU B N 1
ATOM 4754 C CA . LEU B 1 271 ? 6.223 20.156 7.605 1 98.88 271 LEU B CA 1
ATOM 4755 C C . LEU B 1 271 ? 6.934 19.531 6.414 1 98.88 271 LEU B C 1
ATOM 4757 O O . LEU B 1 271 ? 7.816 18.688 6.586 1 98.88 271 LEU B O 1
ATOM 4761 N N . LEU B 1 272 ? 6.629 19.969 5.223 1 98.81 272 LEU B N 1
ATOM 4762 C CA . LEU B 1 272 ? 7.234 19.375 4.039 1 98.81 272 LEU B CA 1
ATOM 4763 C C . LEU B 1 272 ? 8.617 19.969 3.775 1 98.81 272 LEU B C 1
ATOM 4765 O O . LEU B 1 272 ? 9.617 19.25 3.779 1 98.81 272 LEU B O 1
ATOM 4769 N N . SER B 1 273 ? 8.719 21.281 3.66 1 98.56 273 SER B N 1
ATOM 4770 C CA . SER B 1 273 ? 9.938 21.922 3.172 1 98.56 273 SER B CA 1
ATOM 4771 C C . SER B 1 273 ? 10.992 22.016 4.266 1 98.56 273 SER B C 1
ATOM 4773 O O . SER B 1 273 ? 12.188 21.875 3.994 1 98.56 273 SER B O 1
ATOM 4775 N N . TYR B 1 274 ? 10.578 22.219 5.508 1 98.69 274 TYR B N 1
ATOM 4776 C CA . TYR B 1 274 ? 11.578 22.469 6.539 1 98.69 274 TYR B CA 1
ATOM 4777 C C . TYR B 1 274 ? 11.844 21.219 7.367 1 98.69 274 TYR B C 1
ATOM 4779 O O . TYR B 1 274 ? 12.953 21 7.855 1 98.69 274 TYR B O 1
ATOM 4787 N N . TRP B 1 275 ? 10.875 20.375 7.57 1 98.81 275 TRP B N 1
ATOM 4788 C CA . TRP B 1 275 ? 11.039 19.234 8.469 1 98.81 275 TRP B CA 1
ATOM 4789 C C . TRP B 1 275 ? 11.195 17.938 7.676 1 98.81 275 TRP B C 1
ATOM 4791 O O . TRP B 1 275 ? 11.625 16.906 8.219 1 98.81 275 TRP B O 1
ATOM 4801 N 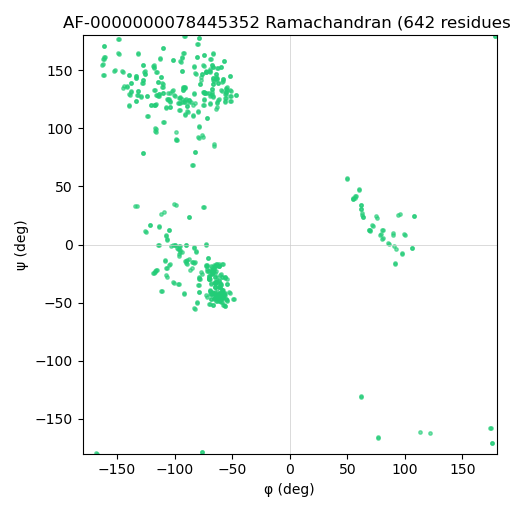N . GLY B 1 276 ? 10.797 17.938 6.332 1 98.81 276 GLY B N 1
ATOM 4802 C CA . GLY B 1 276 ? 10.688 16.672 5.598 1 98.81 276 GLY B CA 1
ATOM 4803 C C . GLY B 1 276 ? 9.656 15.734 6.172 1 98.81 276 GLY B C 1
ATOM 4804 O O . GLY B 1 276 ? 9.867 14.523 6.219 1 98.81 276 GLY B O 1
ATOM 4805 N N . MET B 1 277 ? 8.594 16.297 6.688 1 98.88 277 MET B N 1
ATOM 4806 C CA . MET B 1 277 ? 7.531 15.484 7.27 1 98.88 277 MET B CA 1
ATOM 4807 C C . MET B 1 277 ? 6.422 15.234 6.254 1 98.88 277 MET B C 1
ATOM 4809 O O . MET B 1 277 ? 5.848 16.172 5.711 1 98.88 277 MET B O 1
ATOM 4813 N N . PRO B 1 278 ? 6.062 13.953 6.035 1 98.88 278 PRO B N 1
ATOM 4814 C CA . PRO B 1 278 ? 4.941 13.656 5.141 1 98.88 278 PRO B CA 1
ATOM 4815 C C . PRO B 1 278 ? 3.611 14.195 5.66 1 98.88 278 PRO B C 1
ATOM 4817 O O . PRO B 1 278 ? 3.357 14.164 6.867 1 98.88 278 PRO B O 1
ATOM 4820 N N . ILE B 1 279 ? 2.816 14.672 4.73 1 98.94 279 ILE B N 1
ATOM 4821 C CA . ILE B 1 279 ? 1.444 15.062 5.035 1 98.94 279 ILE B CA 1
ATOM 4822 C C . ILE B 1 279 ? 0.471 14.18 4.258 1 98.94 279 ILE B C 1
ATOM 4824 O O . ILE B 1 279 ? 0.547 14.086 3.029 1 98.94 279 ILE B O 1
ATOM 4828 N N . GLY B 1 280 ? -0.365 13.484 4.984 1 98.81 280 GLY B N 1
ATOM 4829 C CA . GLY B 1 280 ? -1.439 12.719 4.371 1 98.81 280 GLY B CA 1
ATOM 4830 C C . GLY B 1 280 ? -2.738 13.5 4.262 1 98.81 280 GLY B C 1
ATOM 4831 O O . GLY B 1 280 ? -3.162 14.148 5.223 1 98.81 280 GLY B O 1
ATOM 4832 N N . GLU B 1 281 ? -3.383 13.445 3.123 1 98.06 281 GLU B N 1
ATOM 4833 C CA . GLU B 1 281 ? -4.633 14.172 2.918 1 98.06 281 GLU B CA 1
ATOM 4834 C C . GLU B 1 281 ? -5.688 13.281 2.266 1 98.06 281 GLU B C 1
ATOM 4836 O O . GLU B 1 281 ? -5.352 12.359 1.515 1 98.06 281 GLU B O 1
ATOM 4841 N N . MET B 1 282 ? -6.965 13.5 2.66 1 97.44 282 MET B N 1
ATOM 4842 C CA . MET B 1 282 ? -8.156 12.836 2.135 1 97.44 282 MET B CA 1
ATOM 4843 C C . MET B 1 282 ? -8.094 11.336 2.389 1 97.44 282 MET B C 1
ATOM 4845 O O . MET B 1 282 ? -8.531 10.539 1.557 1 97.44 282 MET B O 1
ATOM 4849 N N . PHE B 1 283 ? -7.434 10.953 3.488 1 98.62 283 PHE B N 1
ATOM 4850 C CA . PHE B 1 283 ? -7.523 9.57 3.924 1 98.62 283 PHE B CA 1
ATOM 4851 C C . PHE B 1 283 ? -8.961 9.203 4.273 1 98.62 283 PHE B C 1
ATOM 4853 O O . PHE B 1 283 ? -9.688 10.008 4.852 1 98.62 283 PHE B O 1
ATOM 4860 N N . ASP B 1 284 ? -9.414 8.047 3.906 1 98.06 284 ASP B N 1
ATOM 4861 C CA . ASP B 1 284 ? -10.688 7.535 4.414 1 98.06 284 ASP B CA 1
ATOM 4862 C C . ASP B 1 284 ? -10.531 6.961 5.82 1 98.06 284 ASP B C 1
ATOM 4864 O O . ASP B 1 284 ? -10.094 5.82 5.984 1 98.06 284 ASP B O 1
ATOM 4868 N N . VAL B 1 285 ? -10.945 7.742 6.824 1 98.75 285 VAL B N 1
ATOM 4869 C CA . VAL B 1 285 ? -10.711 7.293 8.195 1 98.75 285 VAL B CA 1
ATOM 4870 C C . VAL B 1 285 ? -12.039 6.992 8.875 1 98.75 285 VAL B C 1
ATOM 4872 O O . VAL B 1 285 ? -12.117 6.918 10.102 1 98.75 285 VAL B O 1
ATOM 4875 N N . GLU B 1 286 ? -13.156 6.859 8.07 1 98.5 286 GLU B N 1
ATOM 4876 C CA . GLU B 1 286 ? -14.469 6.605 8.656 1 98.5 286 GLU B CA 1
ATOM 4877 C C . GLU B 1 286 ? -14.523 5.23 9.312 1 98.5 286 GLU B C 1
ATOM 4879 O O . GLU B 1 286 ? -14.891 5.109 10.484 1 98.5 286 GLU B O 1
ATOM 4884 N N . ALA B 1 287 ? -14.125 4.195 8.547 1 98.62 287 ALA B N 1
ATOM 4885 C CA . ALA B 1 287 ? -14.125 2.85 9.109 1 98.62 287 ALA B CA 1
ATOM 4886 C C . ALA B 1 287 ? -13.125 2.738 10.258 1 98.62 287 ALA B C 1
ATOM 4888 O O . ALA B 1 287 ? -13.359 2.006 11.227 1 98.62 287 ALA B O 1
ATOM 4889 N N . LEU B 1 288 ? -12.016 3.484 10.172 1 98.88 288 LEU B N 1
ATOM 4890 C CA . LEU B 1 288 ? -11.016 3.492 11.242 1 98.88 288 LEU B CA 1
ATOM 4891 C C . LEU B 1 288 ? -11.602 4.059 12.531 1 98.88 288 LEU B C 1
ATOM 4893 O O . LEU B 1 288 ? -11.438 3.471 13.602 1 98.88 288 LEU B O 1
ATOM 4897 N N . ALA B 1 289 ? -12.25 5.188 12.375 1 98.88 289 ALA B N 1
ATOM 4898 C CA . ALA B 1 289 ? -12.867 5.816 13.531 1 98.88 289 ALA B CA 1
ATOM 4899 C C . ALA B 1 289 ? -13.906 4.891 14.172 1 98.88 289 ALA B C 1
ATOM 4901 O O . ALA B 1 289 ? -13.969 4.773 15.398 1 98.88 289 ALA B O 1
ATOM 4902 N N . ALA B 1 290 ? -14.719 4.25 13.352 1 98.75 290 ALA B N 1
ATOM 4903 C CA . ALA B 1 290 ? -15.727 3.311 13.852 1 98.75 290 ALA B CA 1
ATOM 4904 C C . ALA B 1 290 ? -15.07 2.164 14.609 1 98.75 290 ALA B C 1
ATOM 4906 O O . ALA B 1 290 ? -15.562 1.745 15.664 1 98.75 290 ALA B O 1
ATOM 4907 N N . GLU B 1 291 ? -13.984 1.644 14.078 1 98.81 291 GLU B N 1
ATOM 4908 C CA . GLU B 1 291 ? -13.281 0.551 14.742 1 98.81 291 GLU B CA 1
ATOM 4909 C C . GLU B 1 291 ? -12.664 1.014 16.062 1 98.81 291 GLU B C 1
ATOM 4911 O O . GLU B 1 291 ? -12.656 0.27 17.047 1 98.81 291 GLU B O 1
ATOM 4916 N N . CYS B 1 292 ? -12.07 2.217 16.094 1 98.81 292 CYS B N 1
ATOM 4917 C CA . CYS B 1 292 ? -11.547 2.791 17.328 1 98.81 292 CYS B CA 1
ATOM 4918 C C . CYS B 1 292 ? -12.625 2.848 18.406 1 98.81 292 CYS B C 1
ATOM 4920 O O . CYS B 1 292 ? -12.391 2.441 19.547 1 98.81 292 CYS B O 1
ATOM 4922 N N . GLU B 1 293 ? -13.773 3.334 18 1 98.38 293 GLU B N 1
ATOM 4923 C CA . GLU B 1 293 ? -14.891 3.432 18.938 1 98.38 293 GLU B CA 1
ATOM 4924 C C . GLU B 1 293 ? -15.297 2.055 19.453 1 98.38 293 GLU B C 1
ATOM 4926 O O . GLU B 1 293 ? -15.531 1.875 20.656 1 98.38 293 GLU B O 1
ATOM 4931 N N . ARG B 1 294 ? -15.391 1.138 18.531 1 98.31 294 ARG B N 1
ATOM 4932 C CA . ARG B 1 294 ? -15.797 -0.218 18.891 1 98.31 294 ARG B CA 1
ATOM 4933 C C . ARG B 1 294 ? -14.836 -0.823 19.906 1 98.31 294 ARG B C 1
ATOM 4935 O O . ARG B 1 294 ? -15.266 -1.467 20.859 1 98.31 294 ARG B O 1
ATOM 4942 N N . GLN B 1 295 ? -13.602 -0.561 19.734 1 98 295 GLN B N 1
ATOM 4943 C CA . GLN B 1 295 ? -12.594 -1.179 20.594 1 98 295 GLN B CA 1
ATOM 4944 C C . GLN B 1 295 ? -12.211 -0.254 21.734 1 98 295 GLN B C 1
ATOM 4946 O O . GLN B 1 295 ? -11.445 -0.642 22.625 1 98 295 GLN B O 1
ATOM 4951 N N . LYS B 1 296 ? -12.672 0.976 21.719 1 98.12 296 LYS B N 1
ATOM 4952 C CA . LYS B 1 296 ? -12.328 2.008 22.688 1 98.12 296 LYS B CA 1
ATOM 4953 C C . LYS B 1 296 ? -10.82 2.203 22.781 1 98.12 296 LYS B C 1
ATOM 4955 O O . LYS B 1 296 ? -10.258 2.262 23.875 1 98.12 296 LYS B O 1
ATOM 4960 N N . ARG B 1 297 ? -10.227 2.15 21.656 1 98 297 ARG B N 1
ATOM 4961 C CA . ARG B 1 297 ? -8.789 2.352 21.484 1 98 297 ARG B CA 1
ATOM 4962 C C . ARG B 1 297 ? -8.492 3.139 20.203 1 98 297 ARG B C 1
ATOM 4964 O O . ARG B 1 297 ? -9.102 2.891 19.156 1 98 297 ARG B O 1
ATOM 4971 N N . TRP B 1 298 ? -7.559 4.133 20.328 1 98.81 298 TRP B N 1
ATOM 4972 C CA . TRP B 1 298 ? -7.363 5.055 19.203 1 98.81 298 TRP B CA 1
ATOM 4973 C C . TRP B 1 298 ? -5.918 5.016 18.719 1 98.81 298 TRP B C 1
ATOM 4975 O O . TRP B 1 298 ? -5.441 5.965 18.094 1 98.81 298 TRP B O 1
ATOM 4985 N N . SER B 1 299 ? -5.184 3.965 19.109 1 98.94 299 SER B N 1
ATOM 4986 C CA . SER B 1 299 ? -3.875 3.643 18.547 1 98.94 299 SER B CA 1
ATOM 4987 C C . SER B 1 299 ? -3.889 2.279 17.859 1 98.94 299 SER B C 1
ATOM 4989 O O . SER B 1 299 ? -4.703 1.416 18.203 1 98.94 299 SER B O 1
ATOM 4991 N N . PHE B 1 300 ? -3.096 2.09 16.922 1 98.94 300 PHE B N 1
ATOM 4992 C CA . PHE B 1 300 ? -3.066 0.91 16.078 1 98.94 300 PHE B CA 1
ATOM 4993 C C . PHE B 1 300 ? -1.72 0.786 15.367 1 98.94 300 PHE B C 1
ATOM 4995 O O . PHE B 1 300 ? -0.922 1.727 15.375 1 98.94 300 PHE B O 1
ATOM 5002 N N . PHE B 1 301 ? -1.411 -0.395 14.875 1 99 301 PHE B N 1
ATOM 5003 C CA . PHE B 1 301 ? -0.255 -0.59 14.008 1 99 301 PHE B CA 1
ATOM 5004 C C . PHE B 1 301 ? -0.523 -0.036 12.609 1 99 301 PHE B C 1
ATOM 5006 O O . PHE B 1 301 ? -1.562 -0.321 12.016 1 99 301 PHE B O 1
ATOM 5013 N N . PHE B 1 302 ? 0.301 0.804 12.164 1 98.94 302 PHE B N 1
ATOM 5014 C CA . PHE B 1 302 ? 0.114 1.519 10.906 1 98.94 302 PHE B CA 1
ATOM 5015 C C . PHE B 1 302 ? 1.181 1.119 9.898 1 98.94 302 PHE B C 1
ATOM 5017 O O . PHE B 1 302 ? 2.373 1.12 10.211 1 98.94 302 PHE B O 1
ATOM 5024 N N . THR B 1 303 ? 0.77 0.718 8.68 1 98.94 303 THR B N 1
ATOM 5025 C CA . THR B 1 303 ? 1.68 0.497 7.562 1 98.94 303 THR B CA 1
ATOM 5026 C C . THR B 1 303 ? 1.216 1.266 6.328 1 98.94 303 THR B C 1
ATOM 5028 O O . THR B 1 303 ? 0.013 1.409 6.094 1 98.94 303 THR B O 1
ATOM 5031 N N . SER B 1 304 ? 2.094 1.796 5.617 1 98.88 304 SER B N 1
ATOM 5032 C CA . SER B 1 304 ? 1.852 2.441 4.328 1 98.88 304 SER B CA 1
ATOM 5033 C C . SER B 1 304 ? 2.934 2.078 3.316 1 98.88 304 SER B C 1
ATOM 5035 O O . SER B 1 304 ? 4.109 1.959 3.672 1 98.88 304 SER B O 1
ATOM 5037 N N . ALA B 1 305 ? 2.527 1.844 2.115 1 98.56 305 ALA B N 1
ATOM 5038 C CA . ALA B 1 305 ? 3.412 1.454 1.021 1 98.56 305 ALA B CA 1
ATOM 5039 C C . ALA B 1 305 ? 3.221 2.361 -0.191 1 98.56 305 ALA B C 1
ATOM 5041 O O . ALA B 1 305 ? 2.6 1.964 -1.181 1 98.56 305 ALA B O 1
ATOM 5042 N N . PRO B 1 306 ? 3.809 3.555 -0.123 1 98.38 306 PRO B N 1
ATOM 5043 C CA . PRO B 1 306 ? 3.721 4.43 -1.293 1 98.38 306 PRO B CA 1
ATOM 5044 C C . PRO B 1 306 ? 4.277 3.783 -2.559 1 98.38 306 PRO B C 1
ATOM 5046 O O . PRO B 1 306 ? 5.066 2.838 -2.479 1 98.38 306 PRO B O 1
ATOM 5049 N N . LEU B 1 307 ? 3.828 4.301 -3.705 1 98.12 307 LEU B N 1
ATOM 5050 C CA . LEU B 1 307 ? 4.301 3.781 -4.984 1 98.12 307 LEU B CA 1
ATOM 5051 C C . LEU B 1 307 ? 5.816 3.9 -5.09 1 98.12 307 LEU B C 1
ATOM 5053 O O . LEU B 1 307 ? 6.406 4.871 -4.602 1 98.12 307 LEU B O 1
ATOM 5057 N N . ASN B 1 308 ? 6.449 2.867 -5.668 1 98.19 308 ASN B N 1
ATOM 5058 C CA . ASN B 1 308 ? 7.855 2.98 -6.035 1 98.19 308 ASN B CA 1
ATOM 5059 C C . ASN B 1 308 ? 8.031 3.682 -7.379 1 98.19 308 ASN B C 1
ATOM 5061 O O . ASN B 1 308 ? 8.211 3.025 -8.406 1 98.19 308 ASN B O 1
ATOM 5065 N N . LEU B 1 309 ? 7.945 4.969 -7.348 1 97.75 309 LEU B N 1
ATOM 5066 C CA . LEU B 1 309 ? 7.992 5.836 -8.516 1 97.75 309 LEU B CA 1
ATOM 5067 C C . LEU B 1 309 ? 9.211 6.754 -8.461 1 97.75 309 LEU B C 1
ATOM 5069 O O . LEU B 1 309 ? 9.172 7.793 -7.801 1 97.75 309 LEU B O 1
ATOM 5073 N N . PRO B 1 310 ? 10.328 6.379 -9.156 1 96.5 310 PRO B N 1
ATOM 5074 C CA . PRO B 1 310 ? 11.492 7.262 -9.148 1 96.5 310 PRO B CA 1
ATOM 5075 C C . PRO B 1 310 ? 11.156 8.695 -9.547 1 96.5 310 PRO B C 1
ATOM 5077 O O . PRO B 1 310 ? 10.523 8.922 -10.578 1 96.5 310 PRO B O 1
ATOM 5080 N N . GLY B 1 311 ? 11.508 9.594 -8.641 1 98 311 GLY B N 1
ATOM 5081 C CA . GLY B 1 311 ? 11.242 11 -8.883 1 98 311 GLY B CA 1
ATOM 5082 C C . GLY B 1 311 ? 9.797 11.391 -8.609 1 98 311 GLY B C 1
ATOM 5083 O O . GLY B 1 311 ? 9.383 12.508 -8.914 1 98 311 GLY B O 1
ATOM 5084 N N . GLY B 1 312 ? 9.031 10.516 -8.039 1 98.44 312 GLY B N 1
ATOM 5085 C CA . GLY B 1 312 ? 7.625 10.789 -7.781 1 98.44 312 GLY B CA 1
ATOM 5086 C C . GLY B 1 312 ? 7.41 11.93 -6.797 1 98.44 312 GLY B C 1
ATOM 5087 O O . GLY B 1 312 ? 8.156 12.07 -5.832 1 98.44 312 GLY B O 1
ATOM 5088 N N . VAL B 1 313 ? 6.348 12.68 -6.992 1 98.56 313 VAL B N 1
ATOM 5089 C CA . VAL B 1 313 ? 6.012 13.852 -6.191 1 98.56 313 VAL B CA 1
ATOM 5090 C C . VAL B 1 313 ? 5.105 13.445 -5.031 1 98.56 313 VAL B C 1
ATOM 5092 O O . VAL B 1 313 ? 5.266 13.938 -3.912 1 98.56 313 VAL B O 1
ATOM 5095 N N . ALA B 1 314 ? 4.16 12.609 -5.289 1 98.44 314 ALA B N 1
ATOM 5096 C CA . ALA B 1 314 ? 3.162 12.141 -4.332 1 98.44 314 ALA B CA 1
ATOM 5097 C C . ALA B 1 314 ? 2.734 10.703 -4.645 1 98.44 314 ALA B C 1
ATOM 5099 O O . ALA B 1 314 ? 3.285 10.07 -5.547 1 98.44 314 ALA B O 1
ATOM 5100 N N . SER B 1 315 ? 1.896 10.188 -3.797 1 98.44 315 SER B N 1
ATOM 5101 C CA . SER B 1 315 ? 1.412 8.82 -3.947 1 98.44 315 SER B CA 1
ATOM 5102 C C . SER B 1 315 ? 0.138 8.594 -3.141 1 98.44 315 SER B C 1
ATOM 5104 O O . SER B 1 315 ? -0.044 9.188 -2.076 1 98.44 315 SER B O 1
ATOM 5106 N N . PRO B 1 316 ? -0.757 7.742 -3.693 1 97.94 316 PRO B N 1
ATOM 5107 C CA . PRO B 1 316 ? -1.706 7.203 -2.719 1 97.94 316 PRO B CA 1
ATOM 5108 C C . PRO B 1 316 ? -1.016 6.59 -1.501 1 97.94 316 PRO B C 1
ATOM 5110 O O . PRO B 1 316 ? 0.1 6.078 -1.612 1 97.94 316 PRO B O 1
ATOM 5113 N N . PRO B 1 317 ? -1.616 6.734 -0.368 1 98.31 317 PRO B N 1
ATOM 5114 C CA . PRO B 1 317 ? -0.922 6.242 0.824 1 98.31 317 PRO B CA 1
ATOM 5115 C C . PRO B 1 317 ? -0.746 4.727 0.82 1 98.31 317 PRO B C 1
ATOM 5117 O O . PRO B 1 317 ? 0.299 4.223 1.239 1 98.31 317 PRO B O 1
ATOM 5120 N N . ASN B 1 318 ? -1.879 4.066 0.246 1 98.5 318 ASN B N 1
ATOM 5121 C CA . ASN B 1 318 ? -1.835 2.611 0.364 1 98.5 318 ASN B CA 1
ATOM 5122 C C . ASN B 1 318 ? -1.521 2.174 1.792 1 98.5 318 ASN B C 1
ATOM 5124 O O . ASN B 1 318 ? -0.587 1.404 2.02 1 98.5 318 ASN B O 1
ATOM 5128 N N . ALA B 1 319 ? -2.361 2.631 2.686 1 98.81 319 ALA B N 1
ATOM 5129 C CA . ALA B 1 319 ? -2.129 2.477 4.117 1 98.81 319 ALA B CA 1
ATOM 5130 C C . ALA B 1 319 ? -3.148 1.527 4.742 1 98.81 319 ALA B C 1
ATOM 5132 O O . ALA B 1 319 ? -4.305 1.477 4.309 1 98.81 319 ALA B O 1
ATOM 5133 N N . VAL B 1 320 ? -2.732 0.767 5.695 1 98.88 320 VAL B N 1
ATOM 5134 C CA . VAL B 1 320 ? -3.572 -0.142 6.469 1 98.88 320 VAL B CA 1
ATOM 5135 C C . VAL B 1 320 ? -3.295 0.039 7.957 1 98.88 320 VAL B C 1
ATOM 5137 O O . VAL B 1 320 ? -2.141 0.187 8.367 1 98.88 320 VAL B O 1
ATOM 5140 N N . CYS B 1 321 ? -4.312 0.161 8.719 1 98.94 321 CYS B N 1
ATOM 5141 C CA . CYS B 1 321 ? -4.234 0.158 10.172 1 98.94 321 CYS B CA 1
ATOM 5142 C C . CYS B 1 321 ? -4.656 -1.192 10.742 1 98.94 321 CYS B C 1
ATOM 5144 O O . CYS B 1 321 ? -5.656 -1.767 10.305 1 98.94 321 CYS B O 1
ATOM 5146 N N . ILE B 1 322 ? -3.902 -1.718 11.625 1 98.94 322 ILE B N 1
ATOM 5147 C CA . ILE B 1 322 ? -4.172 -3.039 12.18 1 98.94 322 ILE B CA 1
ATOM 5148 C C . ILE B 1 322 ? -4.277 -2.945 13.703 1 98.94 322 ILE B C 1
ATOM 5150 O O . ILE B 1 322 ? -3.373 -2.432 14.367 1 98.94 322 ILE B O 1
ATOM 5154 N N . PHE B 1 323 ? -5.336 -3.451 14.234 1 98.88 323 PHE B N 1
ATOM 5155 C CA . PHE B 1 323 ? -5.617 -3.398 15.664 1 98.88 323 PHE B CA 1
ATOM 5156 C C . PHE B 1 323 ? -5.164 -4.684 16.359 1 98.88 323 PHE B C 1
ATOM 5158 O O . PHE B 1 323 ? -5.492 -5.781 15.906 1 98.88 323 PHE B O 1
#

Organism: NCBI:txid1398154

Foldseek 3Di:
DALVQDDAQVPADDDPPDDRQFCAPVPDDPPHGDQQFLLVLCDPVQQVVQVVQFDPFDKDWFWDPQCLLPDDAPNWDGKDKAKDQCCVPPPRNDRDIDMDIDGDQLRTKKKQFQLADAQPPQQFTANGRHNVCLLVVLGRAPLVCQVVPFRWHKEFEQEVVVVCVVVVNDDDQLALAADEPVNSVVSCVVLVHDFAAAYEYEYEDCALVVSVPDDPVVSVCVRVPQWGYAHAFDPVVSSVCSNSSYQAYEYQHSFNGTPVHDSVRGPCNNQNGRRSHMYIYNTRCPVVVVVCVVVSHGMFIKGFRFDNDRRHRMGRRRMMTHD/DALVQDDAQVPADDDPPDDRQFCAPVPDDPPHGDQQFLLVLCDPVQQVVQVVQFDPFDKDWFWDPQCLLPDDAPNWDGKDKAKDQCCVPPPRNDRDIDMDIDGDQLRTKKKQFQLADAQPPQQFTANGRHNVCLLVVLGRAPLVCQVVPFRWHKEFEQEVVVVCVVVVNDDDQLALAADEPVNSVVSCVVLVHDFAAAYEYEYEDCALVVSVPDDPVVSVCVRVPQWGYAHAFDPVVSSVCSNSSYQAYEYQHSFNGTPVHDSVRGPCNNQNGRRSHMYIYNTRCPVVVVVCVVVSHGMFIKGFRFDNDRRHRMGRRRMMTHD

Solvent-accessible surface area (backbone atoms only — not comparable to full-atom values): 31605 Å² total; per-residue (Å²): 85,66,67,88,75,54,68,48,54,93,63,43,60,88,42,91,98,52,63,92,63,39,42,60,69,74,66,39,57,93,92,38,82,53,70,53,39,27,47,43,34,45,28,33,66,46,23,29,61,20,42,72,34,40,70,61,23,49,40,38,40,28,52,29,48,43,64,65,51,72,62,58,40,88,81,39,49,42,62,42,78,44,79,42,57,34,62,77,40,87,93,34,83,43,38,33,37,47,34,34,42,32,34,22,36,77,54,36,21,16,30,44,27,46,47,21,38,21,21,71,88,78,23,31,19,43,69,71,39,39,61,93,46,38,81,80,63,72,56,40,19,29,23,56,46,20,72,66,17,29,50,50,25,30,28,35,58,40,54,46,53,62,50,29,60,76,70,69,54,85,83,51,45,75,25,61,46,59,45,46,64,69,54,53,51,49,45,30,56,76,61,72,52,78,90,48,71,21,25,30,43,32,39,41,56,49,28,51,58,50,56,73,73,45,52,73,78,57,50,52,44,64,50,68,48,72,33,26,24,21,39,44,45,36,67,69,36,54,38,51,52,55,62,48,38,44,18,29,40,27,20,14,18,90,40,56,44,18,24,70,63,38,86,89,31,37,51,63,35,43,37,19,10,24,41,25,24,42,40,24,20,25,28,37,52,63,69,48,51,54,50,22,60,74,67,71,42,46,58,23,21,26,40,27,20,38,55,26,31,84,64,24,21,43,20,45,39,26,26,35,36,29,34,85,66,66,87,75,54,68,48,54,93,61,43,60,88,40,91,98,51,61,91,64,40,41,59,69,73,66,40,56,92,93,38,81,54,69,54,40,26,49,43,34,46,30,33,65,47,23,29,60,21,44,72,35,41,69,61,23,49,41,37,38,29,53,29,47,45,64,65,50,75,60,59,41,89,82,38,50,42,63,44,80,45,78,43,55,35,61,76,42,87,93,34,84,43,39,34,37,47,34,36,42,33,32,22,34,76,54,37,19,16,30,44,27,46,47,20,38,21,20,71,87,79,23,31,19,42,68,71,40,39,62,92,46,39,82,79,63,71,57,41,20,30,24,56,46,20,73,66,17,29,49,49,24,29,27,35,57,40,53,46,51,63,50,28,60,75,70,69,54,86,83,51,45,73,26,59,46,60,45,46,60,70,56,53,52,49,44,30,56,74,59,72,53,78,89,48,71,21,26,31,43,31,41,40,56,49,29,51,58,50,57,74,73,45,52,74,78,55,49,51,44,64,51,67,45,73,34,26,24,20,38,41,46,35,69,69,37,52,39,51,50,55,61,48,37,44,19,29,40,27,21,14,18,89,38,55,43,19,23,70,63,38,88,90,30,37,52,62,35,44,36,22,10,24,40,25,25,43,41,25,20,24,28,34,51,64,69,48,51,53,51,22,60,74,68,71,41,49,59,22,21,28,40,26,20,37,53,26,31,83,64,23,22,44,20,45,39,26,24,35,36,28,35

Nearest PDB structures (foldseek):
  5ibz-assembly1_D  TM=8.855E-01  e=2.271E-29  uncultured organism
  5ibz-assembly1_C  TM=8.628E-01  e=7.092E-29  uncultured organism
  5ibz-assembly1_B  TM=8.680E-01  e=2.852E-28  uncultured organism
  5ibz-assembly1_A  TM=8.659E-01  e=4.168E-28  uncultured organism
  4cob-assembly1_B  TM=6.893E-01  e=7.261E-10  Pseudomonas aeruginosa PAO1

Secondary structure (DSSP, 8-state):
--GGGSPPGGGPPP-TTS-TT--TTTT-BTTBPPSSGGGGG--HHHHHHHGGG-SS--EEE-PPPTTS--S--TT----EEEEEEGGGSTT----BEEEEEEEETTSSSEEE-TTSB--TTT-B-GGG-BHHHHHHHT-S-THHHHHTT-EEEEEEEEEHHHHHHHHT----TTS--EE-HHHHHHHHHHTTPPP-TT-EEEEE-SHHHHHHHS-HHHHHHHHH---B-EE--SHHHHHHHHHHT-SEEEESSSSSB-BSPPTTS-HHIIIIIIT---EEES---HHHHHHHHHHT--EEEEEE-----TT-SEE---EEEE-/--GGGSPPGGGPPP-TTS-TT--TTTT-BTTBPPSSGGGGG--HHHHHHHGGG-SS--EEE-PPPTTS--S--TT----EEEEEEGGGSTT----BEEEEEEEETTSSSEEE-TTSB--TTT-B-GGG-BHHHHHHHT-S-THHHHHTT-EEEEEEEEEHHHHHHHHT----TTS--EE-HHHHHHHHHHTT----TT-EEEEE-SHHHHHHHS-HHHHHHHHH---B-EE--SHHHHHHHHHHT-SEEEESSSSSB-BSPPTTS-HHIIIIIIT---EEES---HHHHHHHHHHT--EEEEEE-----TT-SEE---EEEE-

Sequence (646 aa):
MDAAKLPNWKDMPNVEGKPHGCAWGLFDKDDVKDELGTLNLLTPDVVRQARDEIQTGRSVALNWGLDRLSEEAFGRHTLKHEIVDWRTKPSYPFYCYDDEISFNTQVGSQWDGLRHWGDSKTGYYYNGIHHDDLLSSGKLGIENWTKRGGIVGRGVLLDYVAYAARKGIVYSPMSGHAITVAQLDEMAKDANLVFRAGDILLVRTGWTKWYDEHSEEDHKFVADAYAWIGVQGCEATLEWLWNHHFAAVGGDSNGFEVVPMDDNWRLHDFLLSYWGMPIGEMFDVEALAAECERQKRWSFFFTSAPLNLPGGVASPPNAVCIFMDAAKLPNWKDMPNVEGKPHGCAWGLFDKDDVKDELGTLNLLTPDVVRQARDEIQTGRSVALNWGLDRLSEEAFGRHTLKHEIVDWRTKPSYPFYCYDDEISFNTQVGSQWDGLRHWGDSKTGYYYNGIHHDDLLSSGKLGIENWTKRGGIVGRGVLLDYVAYAARKGIVYSPMSGHAITVAQLDEMAKDANLVFRAGDILLVRTGWTKWYDEHSEEDHKFVADAYAWIGVQGCEATLEWLWNHHFAAVGGDSNGFEVVPMDDNWRLHDFLLSYWGMPIGEMFDVEALAAECERQKRWSFFFTSAPLNLPGGVASPPNAVCIF

pLDDT: mean 95.62, std 6.16, range [61.62, 99.0]

Radius of gyration: 24.24 Å; Cα contacts (8 Å, |Δi|>4): 1651; chains: 2; bounding box: 54×68×59 Å